Protein AF-A0A1X0E959-F1 (afdb_monomer_lite)

Radius of gyration: 30.85 Å; chains: 1; bounding box: 82×63×115 Å

Secondary structure (DSSP, 8-state):
--------------PPP--PPPP----------THHHHHTT--TT---HHHHHHHHHHHHTTS-TTTHHHHHHHHHHHT-PPPTTS---HHHHHIIIIIHHHHHHHTSHHHHHHHHHHHHHHHHHHSS-SBSPPPTT------STTGGGSTT--TTS--SSB-PPPPPPP-SSSSPPPPPPP-SBSPPPPPPPPPTTPPPPPPPPPPSSB--PPPPPPPPPP-TTPPPPPPPPPPPPPSSB-PPPPPPPPPPPPPPBTTBPPPPPPPPPPPPPPPTTTPPPPPPPPP-TTPPPPPPPPP-TTSPPPPPSS-SEEEEEEEEETTEEEEEEEE-HHHHHHHTSTT-HHHHHHHHHHHHHH-GGG-STTHHHHHHHHHHHHHHHSTT-S-EEE-TTS----HHHHHHTTT-TTSPPPP-

InterPro domains:
  IPR019719 Protein of unknown function DUF2599 [PF10783] (314-410)

Foldseek 3Di:
DDDDDDDDDDDDDDDDDDDDPDDDDDDDPDPDDPPPLVVLPDDPPDDDPVNVVVSVVVVVVVDDCVVVVLVVVLVVVVVCDDPPPDDDPVQVSCCPRPVVSVQVCCPDPVNVVVQCVVQVVVCQAQVEGQAAEADAQDPDQRPHNNNNVVPSPHSQEGHQNYYEGHAWDAAQPAEWGETHAYHQAEEWHAWHAGDAQHETHETYAGHQAFYEWHEWYEWHAHAELAETYETHEWHAGYAAFYETHEWYEWHAWHHYDVVRHTYHTHETYETYATYAAAYEWHAWYHTHHNYATYYWHHYHPNYHTHATNGAQWPDWDWDDDDPFIKIWTATDPSNQVLLLDPPSLVNLVVNVVVVCVVPVVQPAALQSLLSSLCSNPVCPPPNPDRTRIGTNPADRDDSVQCNVPVSGPDDDDDDD

Sequence (416 aa):
MLGPAALGTAALLTLHPVLTAPAAQADWDWGIEPAEPMAAVSTPAGLDLGDLMELAQAWVAQLDPTTSGLFSAAIDAVLALPGPNQSLDAPAWLDQFIYGPLHEWITSPFGELSVGLINAPFVALFGRDLIGDGIDGFDGVNTSVFGQWGWFGDAGDGGLLFGNGGAGAAGLDGAGGAGGDAGFFGHGGVGGLGAAGATGGDGGAGGWFLGIGGAGGSGGAGGLGADGGDGGNGGAGGWLMGTGGVGGAGGDGGAGGVDVAAGNGGAGGDGGAGGLLLGRGGDGGIGGEGGVGGFGGAGGWLGAAGISAAPYVANTQWVSYQDGTSLRVYPTETGRTEAGEPGTLRQGEHAWSEVVKRNPDADTPGMREQFLCHWQFAEFIQPGKTSWNLEPWRPVVSTLSLLANGCNPGGAEEPF

pLDDT: mean 78.13, std 21.65, range [27.84, 98.62]

Organism: NCBI:txid354243

Structure (mmCIF, N/CA/C/O backbone):
data_AF-A0A1X0E959-F1
#
_entry.id   AF-A0A1X0E959-F1
#
loop_
_atom_site.group_PDB
_atom_site.id
_atom_site.type_symbol
_atom_site.label_atom_id
_atom_site.label_alt_id
_atom_site.label_comp_id
_atom_site.label_asym_id
_atom_site.label_entity_id
_atom_site.label_seq_id
_atom_site.pdbx_PDB_ins_code
_atom_site.Cartn_x
_atom_site.Cartn_y
_atom_site.Cartn_z
_atom_site.occupancy
_atom_site.B_iso_or_equiv
_atom_site.auth_seq_id
_atom_site.auth_comp_id
_atom_site.auth_asym_id
_atom_site.auth_atom_id
_atom_site.pdbx_PDB_model_num
ATOM 1 N N . MET A 1 1 ? -15.640 26.074 -74.661 1.00 35.62 1 MET A N 1
ATOM 2 C CA . MET A 1 1 ? -14.994 27.076 -75.532 1.00 35.62 1 MET A CA 1
ATOM 3 C C . MET A 1 1 ? -14.623 28.274 -74.673 1.00 35.62 1 MET A C 1
ATOM 5 O O . MET A 1 1 ? -15.510 28.783 -74.012 1.00 35.62 1 MET A O 1
ATOM 9 N N . LEU A 1 2 ? -13.337 28.645 -74.712 1.00 32.22 2 LEU A N 1
ATOM 10 C CA . LEU A 1 2 ? -12.771 30.002 -74.591 1.00 32.22 2 LEU A CA 1
ATOM 11 C C . LEU A 1 2 ? -13.025 30.835 -73.309 1.00 32.22 2 LEU A C 1
ATOM 13 O O . LEU A 1 2 ? -14.142 31.254 -73.035 1.00 32.22 2 LEU A O 1
ATOM 17 N N . GLY A 1 3 ? -11.928 31.170 -72.607 1.00 30.55 3 GLY A N 1
ATOM 18 C CA . GLY A 1 3 ? -11.788 32.436 -71.856 1.00 30.55 3 GLY A CA 1
ATOM 19 C C . GLY A 1 3 ? -11.654 33.644 -72.807 1.00 30.55 3 GLY A C 1
ATOM 20 O O . GLY A 1 3 ? -11.566 33.416 -74.020 1.00 30.55 3 GLY A O 1
ATOM 21 N N . PRO A 1 4 ? -11.668 34.909 -72.320 1.00 45.91 4 PRO A N 1
ATOM 22 C CA . PRO A 1 4 ? -10.522 35.563 -71.630 1.00 45.91 4 PRO A CA 1
ATOM 23 C C . PRO A 1 4 ? -10.923 36.492 -70.434 1.00 45.91 4 PRO A C 1
ATOM 25 O O . PRO A 1 4 ? -12.087 36.847 -70.303 1.00 45.91 4 PRO A O 1
ATOM 28 N N . ALA A 1 5 ? -10.088 36.697 -69.393 1.00 34.59 5 ALA A N 1
ATOM 29 C CA . ALA A 1 5 ? -9.110 37.796 -69.125 1.00 34.59 5 ALA A CA 1
ATOM 30 C C . ALA A 1 5 ? -9.684 39.243 -69.225 1.00 34.59 5 ALA A C 1
ATOM 32 O O . ALA A 1 5 ? -10.334 39.537 -70.216 1.00 34.59 5 ALA A O 1
ATOM 33 N N . ALA A 1 6 ? -9.471 40.243 -68.346 1.00 32.38 6 ALA A N 1
ATOM 34 C CA . ALA A 1 6 ? -8.641 40.483 -67.150 1.00 32.38 6 ALA A CA 1
ATOM 35 C C . ALA A 1 6 ? -9.084 41.812 -66.446 1.00 32.38 6 ALA A C 1
ATOM 37 O O . ALA A 1 6 ? -9.932 42.519 -66.985 1.00 32.38 6 ALA A O 1
ATOM 38 N N . LEU A 1 7 ? -8.390 42.168 -65.341 1.00 29.83 7 LEU A N 1
ATOM 39 C CA . LEU A 1 7 ? -8.379 43.417 -64.523 1.00 29.83 7 LEU A CA 1
ATOM 40 C C . LEU A 1 7 ? -9.456 43.496 -63.417 1.00 29.83 7 LEU A C 1
ATOM 42 O O . LEU A 1 7 ? -10.636 43.405 -63.704 1.00 29.83 7 LEU A O 1
ATOM 46 N N . GLY A 1 8 ? -9.178 43.701 -62.127 1.00 28.05 8 GLY A N 1
ATOM 47 C CA . GLY A 1 8 ? -7.951 43.999 -61.391 1.00 28.05 8 GLY A CA 1
ATOM 48 C C . GLY A 1 8 ? -8.280 44.961 -60.243 1.00 28.05 8 GLY A C 1
ATOM 49 O O . GLY A 1 8 ? -8.507 46.130 -60.511 1.00 28.05 8 GLY A O 1
ATOM 50 N N . THR A 1 9 ? -8.274 44.493 -58.990 1.00 28.20 9 THR A N 1
ATOM 51 C CA . THR A 1 9 ? -8.067 45.312 -57.775 1.00 28.20 9 THR A CA 1
ATOM 52 C C . THR A 1 9 ? -7.615 44.394 -56.642 1.00 28.20 9 THR A C 1
ATOM 54 O O . THR A 1 9 ? -8.307 43.438 -56.300 1.00 28.20 9 THR A O 1
ATOM 57 N N . ALA A 1 10 ? -6.435 44.674 -56.093 1.00 33.22 10 ALA A N 1
ATOM 58 C CA . ALA A 1 10 ? -5.835 43.956 -54.980 1.00 33.22 10 ALA A CA 1
ATOM 59 C C . ALA A 1 10 ? -6.502 44.342 -53.651 1.00 33.22 10 ALA A C 1
ATOM 61 O O . ALA A 1 10 ? -6.605 45.524 -53.329 1.00 33.22 10 ALA A O 1
ATOM 62 N N . ALA A 1 11 ? -6.884 43.338 -52.862 1.00 31.02 11 ALA A N 1
ATOM 63 C CA . ALA A 1 11 ? -7.121 43.470 -51.431 1.00 31.02 11 ALA A CA 1
ATOM 64 C C . ALA A 1 11 ? -6.248 42.424 -50.726 1.00 31.02 11 ALA A C 1
ATOM 66 O O . ALA A 1 11 ? -6.440 41.222 -50.904 1.00 31.02 11 ALA A O 1
ATOM 67 N N . LEU A 1 12 ? -5.250 42.900 -49.979 1.00 36.81 12 LEU A N 1
ATOM 68 C CA . LEU A 1 12 ? -4.494 42.095 -49.026 1.00 36.81 12 LEU A CA 1
ATOM 69 C C . LEU A 1 12 ? -5.466 41.610 -47.941 1.00 36.81 12 LEU A C 1
ATOM 71 O O . LEU A 1 12 ? -5.937 42.412 -47.137 1.00 36.81 12 LEU A O 1
ATOM 75 N N . LEU A 1 13 ? -5.734 40.308 -47.895 1.00 27.84 13 LEU A N 1
ATOM 76 C CA . LEU A 1 13 ? -6.218 39.642 -46.692 1.00 27.84 13 LEU A CA 1
ATOM 77 C C . LEU A 1 13 ? -5.471 38.317 -46.561 1.00 27.84 13 LEU A C 1
ATOM 79 O O . LEU A 1 13 ? -5.486 37.471 -47.453 1.00 27.84 13 LEU A O 1
ATOM 83 N N . THR A 1 14 ? -4.744 38.201 -45.463 1.00 29.67 14 THR A N 1
ATOM 84 C CA . THR A 1 14 ? -3.888 37.082 -45.101 1.00 29.67 14 THR A CA 1
ATOM 85 C C . THR A 1 14 ? -4.729 35.826 -44.858 1.00 29.67 14 THR A C 1
ATOM 87 O O . THR A 1 14 ? -5.529 35.750 -43.924 1.00 29.67 14 THR A O 1
ATOM 90 N N . LEU A 1 15 ? -4.551 34.820 -45.718 1.00 29.53 15 LEU A N 1
ATOM 91 C CA . LEU A 1 15 ? -5.041 33.463 -45.486 1.00 29.53 15 LEU A CA 1
ATOM 92 C C . LEU A 1 15 ? -4.276 32.868 -44.301 1.00 29.53 15 LEU A C 1
ATOM 94 O O . LEU A 1 15 ? -3.058 32.727 -44.362 1.00 29.53 15 LEU A O 1
ATOM 98 N N . HIS A 1 16 ? -5.003 32.524 -43.243 1.00 31.17 16 HIS A N 1
ATOM 99 C CA . HIS A 1 16 ? -4.527 31.644 -42.182 1.00 31.17 16 HIS A CA 1
ATOM 100 C C . HIS A 1 16 ? -4.652 30.194 -42.673 1.00 31.17 16 HIS A C 1
ATOM 102 O O . HIS A 1 16 ? -5.781 29.758 -42.919 1.00 31.17 16 HIS A O 1
ATOM 108 N N . PRO A 1 17 ? -3.561 29.418 -42.807 1.00 34.16 17 PRO A N 1
ATOM 109 C CA . PRO A 1 17 ? -3.664 27.978 -42.906 1.00 34.16 17 PRO A CA 1
ATOM 110 C C . PRO A 1 17 ? -3.684 27.356 -41.506 1.00 34.16 17 PRO A C 1
ATOM 112 O O . PRO A 1 17 ? -2.848 27.639 -40.651 1.00 34.16 17 PRO A O 1
ATOM 115 N N . VAL A 1 18 ? -4.703 26.522 -41.328 1.00 32.53 18 VAL A N 1
ATOM 116 C CA . VAL A 1 18 ? -4.868 25.408 -40.389 1.00 32.53 18 VAL A CA 1
ATOM 117 C C . VAL A 1 18 ? -3.556 24.937 -39.745 1.00 32.53 18 VAL A C 1
ATOM 119 O O . VAL A 1 18 ? -2.620 24.551 -40.440 1.00 32.53 18 VAL A O 1
ATOM 122 N N . LEU A 1 19 ? -3.543 24.918 -38.408 1.00 28.33 19 LEU A N 1
ATOM 123 C CA . LEU A 1 19 ? -2.515 24.298 -37.572 1.00 28.33 19 LEU A CA 1
ATOM 124 C C . LEU A 1 19 ? -2.355 22.814 -37.938 1.00 28.33 19 LEU A C 1
ATOM 126 O O . LEU A 1 19 ? -3.152 21.971 -37.532 1.00 28.33 19 LEU A O 1
ATOM 130 N N . THR A 1 20 ? -1.311 22.494 -38.691 1.00 35.50 20 THR A N 1
ATOM 131 C CA . THR A 1 20 ? -0.696 21.166 -38.680 1.00 35.50 20 THR A CA 1
ATOM 132 C C . THR A 1 20 ? 0.217 21.092 -37.462 1.00 35.50 20 THR A C 1
ATOM 134 O O . THR A 1 20 ? 1.097 21.942 -37.315 1.00 35.50 20 THR A O 1
ATOM 137 N N . ALA A 1 21 ? 0.015 20.102 -36.592 1.00 31.05 21 ALA A N 1
ATOM 138 C CA . ALA A 1 21 ? 0.961 19.800 -35.520 1.00 31.05 21 ALA A CA 1
ATOM 139 C C . ALA A 1 21 ? 2.362 19.571 -36.127 1.00 31.05 21 ALA A C 1
ATOM 141 O O . ALA A 1 21 ? 2.467 18.812 -37.097 1.00 31.05 21 ALA A O 1
ATOM 142 N N . PRO A 1 22 ? 3.425 20.233 -35.632 1.00 31.88 22 PRO A N 1
ATOM 143 C CA . PRO A 1 22 ? 4.758 20.018 -36.167 1.00 31.88 22 PRO A CA 1
ATOM 144 C C . PRO A 1 22 ? 5.266 18.632 -35.760 1.00 31.88 22 PRO A C 1
ATOM 146 O O . PRO A 1 22 ? 5.112 18.202 -34.618 1.00 31.88 22 PRO A O 1
ATOM 149 N N . ALA A 1 23 ? 5.872 17.936 -36.720 1.00 34.53 23 ALA A N 1
ATOM 150 C CA . ALA A 1 23 ? 6.658 16.740 -36.467 1.00 34.53 23 ALA A CA 1
ATOM 151 C C . ALA A 1 23 ? 7.877 17.101 -35.605 1.00 34.53 23 ALA A C 1
ATOM 153 O O . ALA A 1 23 ? 8.526 18.117 -35.857 1.00 34.53 23 ALA A O 1
ATOM 154 N N . ALA A 1 24 ? 8.196 16.259 -34.620 1.00 32.16 24 ALA A N 1
ATOM 155 C CA . ALA A 1 24 ? 9.423 16.361 -33.844 1.00 32.16 24 ALA A CA 1
ATOM 156 C C . ALA A 1 24 ? 10.642 16.307 -34.785 1.00 32.16 24 ALA A C 1
ATOM 158 O O . ALA A 1 24 ? 10.914 15.302 -35.447 1.00 32.16 24 ALA A O 1
ATOM 159 N N . GLN A 1 25 ? 11.355 17.422 -34.870 1.00 33.19 25 GLN A N 1
ATOM 160 C CA . GLN A 1 25 ? 12.678 17.536 -35.463 1.00 33.19 25 GLN A CA 1
ATOM 161 C C . GLN A 1 25 ? 13.533 18.220 -34.397 1.00 33.19 25 GLN A C 1
ATOM 163 O O . GLN A 1 25 ? 13.226 19.335 -33.988 1.00 33.19 25 GLN A O 1
ATOM 168 N N . ALA A 1 26 ? 14.538 17.510 -33.890 1.00 29.77 26 ALA A N 1
ATOM 169 C CA . ALA A 1 26 ? 15.586 18.089 -33.065 1.00 29.77 26 ALA A CA 1
ATOM 170 C C . ALA A 1 26 ? 16.737 18.482 -33.998 1.00 29.77 26 ALA A C 1
ATOM 172 O O . ALA A 1 26 ? 17.533 17.634 -34.397 1.00 29.77 26 ALA A O 1
ATOM 173 N N . ASP A 1 27 ? 16.792 19.754 -34.376 1.00 36.97 27 ASP A N 1
ATOM 174 C CA . ASP A 1 27 ? 17.933 20.401 -35.013 1.00 36.97 27 ASP A CA 1
ATOM 175 C C . ASP A 1 27 ? 18.474 21.492 -34.075 1.00 36.97 27 ASP A C 1
ATOM 177 O O . ASP A 1 27 ? 18.021 22.630 -34.074 1.00 36.97 27 ASP A O 1
ATOM 181 N N . TRP A 1 28 ? 19.459 21.151 -33.240 1.00 38.12 28 TRP A N 1
ATOM 182 C CA . TRP A 1 28 ? 20.146 22.141 -32.406 1.00 38.12 28 TRP A CA 1
ATOM 183 C C . TRP A 1 28 ? 21.566 22.372 -32.928 1.00 38.12 28 TRP A C 1
ATOM 185 O O . TRP A 1 28 ? 22.474 21.585 -32.679 1.00 38.12 28 TRP A O 1
ATOM 195 N N . ASP A 1 29 ? 21.735 23.466 -33.671 1.00 40.69 29 ASP A N 1
ATOM 196 C CA . ASP A 1 29 ? 23.027 24.071 -34.005 1.00 40.69 29 ASP A CA 1
ATOM 197 C C . ASP A 1 29 ? 23.565 24.791 -32.751 1.00 40.69 29 ASP A C 1
ATOM 199 O O . ASP A 1 29 ? 23.095 25.869 -32.376 1.00 40.69 29 ASP A O 1
ATOM 203 N N . TRP A 1 30 ? 24.475 24.144 -32.016 1.00 41.38 30 TRP A N 1
ATOM 204 C CA . TRP A 1 30 ? 25.062 24.691 -30.791 1.00 41.38 30 TRP A CA 1
ATOM 205 C C . TRP A 1 30 ? 26.160 25.704 -31.123 1.00 41.38 30 TRP A C 1
ATOM 207 O O . TRP A 1 30 ? 27.277 25.339 -31.477 1.00 41.38 30 TRP A O 1
ATOM 217 N N . GLY A 1 31 ? 25.879 26.989 -30.913 1.00 36.91 31 GLY A N 1
ATOM 218 C CA . GLY A 1 31 ? 26.868 28.073 -30.950 1.00 36.91 31 GLY A CA 1
ATOM 219 C C . GLY A 1 31 ? 27.870 28.073 -29.782 1.00 36.91 31 GLY A C 1
ATOM 220 O O . GLY A 1 31 ? 28.181 29.140 -29.260 1.00 36.91 31 GLY A O 1
ATOM 221 N N . ILE A 1 32 ? 28.358 26.908 -29.347 1.00 40.44 32 ILE A N 1
ATOM 222 C CA . ILE A 1 32 ? 29.480 26.771 -28.409 1.00 40.44 32 ILE A CA 1
ATOM 223 C C . ILE A 1 32 ? 30.552 25.948 -29.117 1.00 40.44 32 ILE A C 1
ATOM 225 O O . ILE A 1 32 ? 30.332 24.778 -29.409 1.00 40.44 32 ILE A O 1
ATOM 229 N N . GLU A 1 33 ? 31.706 26.554 -29.402 1.00 39.75 33 GLU A N 1
ATOM 230 C CA . GLU A 1 33 ? 32.848 25.852 -29.992 1.00 39.75 33 GLU A CA 1
ATOM 231 C C . GLU A 1 33 ? 33.545 24.988 -28.916 1.00 39.75 33 GLU A C 1
ATOM 233 O O . GLU A 1 33 ? 34.197 25.534 -28.024 1.00 39.75 33 GLU A O 1
ATOM 238 N N . PRO A 1 34 ? 33.472 23.643 -28.975 1.00 41.69 34 PRO A N 1
ATOM 239 C CA . PRO A 1 34 ? 34.047 22.749 -27.958 1.00 41.69 34 PRO A CA 1
ATOM 240 C C . PRO A 1 34 ? 35.589 22.695 -27.968 1.00 41.69 34 PRO A C 1
ATOM 242 O O . PRO A 1 34 ? 36.192 21.920 -27.224 1.00 41.69 34 PRO A O 1
ATOM 245 N N . ALA A 1 35 ? 36.247 23.481 -28.824 1.00 41.75 35 ALA A N 1
ATOM 246 C CA . ALA A 1 35 ? 37.675 23.372 -29.101 1.00 41.75 35 ALA A CA 1
ATOM 247 C C . ALA A 1 35 ? 38.579 23.977 -28.009 1.00 41.75 35 ALA A C 1
ATOM 249 O O . ALA A 1 35 ? 39.678 23.472 -27.792 1.00 41.75 35 ALA A O 1
ATOM 250 N N . GLU A 1 36 ? 38.134 25.005 -27.284 1.00 44.06 36 GLU A N 1
ATOM 251 C CA . GLU A 1 36 ? 38.997 25.737 -26.341 1.00 44.06 36 GLU A CA 1
ATOM 252 C C . GLU A 1 36 ? 39.220 25.033 -24.977 1.00 44.06 36 GLU A C 1
ATOM 254 O O . GLU A 1 36 ? 40.373 24.942 -24.552 1.00 44.06 36 GLU A O 1
ATOM 259 N N . PRO A 1 37 ? 38.217 24.447 -24.283 1.00 38.44 37 PRO A N 1
ATOM 260 C CA . PRO A 1 37 ? 38.470 23.767 -23.003 1.00 38.44 37 PRO A CA 1
ATOM 261 C C . PRO A 1 37 ? 39.141 22.391 -23.162 1.00 38.44 37 PRO A C 1
ATOM 263 O O . PRO A 1 37 ? 39.769 21.894 -22.231 1.00 38.44 37 PRO A O 1
ATOM 266 N N . MET A 1 38 ? 39.049 21.781 -24.348 1.00 38.78 38 MET A N 1
ATOM 267 C CA . MET A 1 38 ? 39.709 20.514 -24.686 1.00 38.78 38 MET A CA 1
ATOM 268 C C . MET A 1 38 ? 41.191 20.700 -25.059 1.00 38.78 38 MET A C 1
ATOM 270 O O . MET A 1 38 ? 41.997 19.793 -24.848 1.00 38.78 38 MET A O 1
ATOM 274 N N . ALA A 1 39 ? 41.576 21.870 -25.588 1.00 45.00 39 ALA A N 1
ATOM 275 C CA . ALA A 1 39 ? 42.963 22.181 -25.945 1.00 45.00 39 ALA A CA 1
ATOM 276 C C . ALA A 1 39 ? 43.880 22.349 -24.717 1.00 45.00 39 ALA A C 1
ATOM 278 O O . ALA A 1 39 ? 45.095 22.180 -24.826 1.00 45.00 39 ALA A O 1
ATOM 279 N N . ALA A 1 40 ? 43.308 22.625 -23.541 1.00 42.66 40 ALA A N 1
ATOM 280 C CA . ALA A 1 40 ? 44.046 22.711 -22.283 1.00 42.66 40 ALA A CA 1
ATOM 281 C C . ALA A 1 40 ? 44.522 21.342 -21.748 1.00 42.66 40 ALA A C 1
ATOM 283 O O . ALA A 1 40 ? 45.375 21.305 -20.867 1.00 42.66 40 ALA A O 1
ATOM 284 N N . VAL A 1 41 ? 44.017 20.219 -22.284 1.00 45.25 41 VAL A N 1
ATOM 285 C CA . VAL A 1 41 ? 44.239 18.865 -21.731 1.00 45.25 41 VAL A CA 1
ATOM 286 C C . VAL A 1 41 ? 44.809 17.895 -22.780 1.00 45.25 41 VAL A C 1
ATOM 288 O O . VAL A 1 41 ? 44.547 16.696 -22.781 1.00 45.25 41 VAL A O 1
ATOM 291 N N . SER A 1 42 ? 45.640 18.386 -23.702 1.00 45.84 42 SER A N 1
ATOM 292 C CA . SER A 1 42 ? 46.434 17.514 -24.577 1.00 45.84 42 SER A CA 1
ATOM 293 C C . SER A 1 42 ? 47.886 17.448 -24.104 1.00 45.84 42 SER A C 1
ATOM 295 O O . SER A 1 42 ? 48.743 18.173 -24.613 1.00 45.84 42 SER A O 1
ATOM 297 N N . THR A 1 43 ? 48.186 16.558 -23.153 1.00 48.62 43 THR A N 1
ATOM 298 C CA . THR A 1 43 ? 49.572 16.169 -22.852 1.00 48.62 43 THR A CA 1
ATOM 299 C C . THR A 1 43 ? 49.787 14.673 -23.128 1.00 48.62 43 THR A C 1
ATOM 301 O O . THR A 1 43 ? 48.909 13.856 -22.847 1.00 48.62 43 THR A O 1
ATOM 304 N N . PRO A 1 44 ? 50.942 14.253 -23.687 1.00 43.47 44 PRO A N 1
ATOM 305 C CA . PRO A 1 44 ? 51.188 12.845 -24.029 1.00 43.47 44 PRO A CA 1
ATOM 306 C C . PRO A 1 44 ? 51.402 11.909 -22.824 1.00 43.47 44 PRO A C 1
ATOM 308 O O . PRO A 1 44 ? 51.757 10.750 -23.029 1.00 43.47 44 PRO A O 1
ATOM 311 N N . ALA A 1 45 ? 51.267 12.397 -21.586 1.00 48.66 45 ALA A N 1
ATOM 312 C CA . ALA A 1 45 ? 51.699 11.696 -20.373 1.00 48.66 45 ALA A CA 1
ATOM 313 C C . ALA A 1 45 ? 50.570 10.989 -19.593 1.00 48.66 45 ALA A C 1
ATOM 315 O O . ALA A 1 45 ? 50.862 10.296 -18.621 1.00 48.66 45 ALA A O 1
ATOM 316 N N . GLY A 1 46 ? 49.315 11.079 -20.048 1.00 45.44 46 GLY A N 1
ATOM 317 C CA . GLY A 1 46 ? 48.156 10.555 -19.314 1.00 45.44 46 GLY A CA 1
ATOM 318 C C . GLY A 1 46 ? 47.678 11.512 -18.215 1.00 45.44 46 GLY A C 1
ATOM 319 O O . GLY A 1 46 ? 48.427 12.378 -17.779 1.00 45.44 46 GLY A O 1
ATOM 320 N N . LEU A 1 47 ? 46.409 11.368 -17.818 1.00 43.66 47 LEU A N 1
ATOM 321 C CA . LEU A 1 47 ? 45.715 12.268 -16.889 1.00 43.66 47 LEU A CA 1
ATOM 322 C C . LEU A 1 47 ? 46.066 11.950 -15.427 1.00 43.66 47 LEU A C 1
ATOM 324 O O . LEU A 1 47 ? 45.831 10.832 -14.963 1.00 43.66 47 LEU A O 1
ATOM 328 N N . ASP A 1 48 ? 46.592 12.941 -14.710 1.00 45.41 48 ASP A N 1
ATOM 329 C CA . ASP A 1 48 ? 46.802 12.940 -13.258 1.00 45.41 48 ASP A CA 1
ATOM 330 C C . ASP A 1 48 ? 45.535 13.458 -12.535 1.00 45.41 48 ASP A C 1
ATOM 332 O O . ASP A 1 48 ? 44.749 14.234 -13.080 1.00 45.41 48 ASP A O 1
ATOM 336 N N . LEU A 1 49 ? 45.327 13.046 -11.283 1.00 36.56 49 LEU A N 1
ATOM 337 C CA . LEU A 1 49 ? 44.307 13.602 -10.390 1.00 36.56 49 LEU A CA 1
ATOM 338 C C . LEU A 1 49 ? 44.452 15.130 -10.217 1.00 36.56 49 LEU A C 1
ATOM 340 O O . LEU A 1 49 ? 43.450 15.817 -10.041 1.00 36.56 49 LEU A O 1
ATOM 344 N N . GLY A 1 50 ? 45.674 15.663 -10.310 1.00 42.16 50 GLY A N 1
ATOM 345 C CA . GLY A 1 50 ? 45.956 17.098 -10.367 1.00 42.16 50 GLY A CA 1
ATOM 346 C C . GLY A 1 50 ? 45.395 17.776 -11.622 1.00 42.16 50 GLY A C 1
ATOM 347 O O . GLY A 1 50 ? 44.736 18.807 -11.504 1.00 42.16 50 GLY A O 1
ATOM 348 N N . ASP A 1 51 ? 45.555 17.157 -12.796 1.00 44.81 51 ASP A N 1
ATOM 349 C CA . ASP A 1 51 ? 45.036 17.673 -14.075 1.00 44.81 51 ASP A CA 1
ATOM 350 C C . ASP A 1 51 ? 43.500 17.618 -14.120 1.00 44.81 51 ASP A C 1
ATOM 352 O O . ASP A 1 51 ? 42.831 18.524 -14.620 1.00 44.81 51 ASP A O 1
ATOM 356 N N . LEU A 1 52 ? 42.919 16.567 -13.533 1.00 42.22 52 LEU A N 1
ATOM 357 C CA . LEU A 1 52 ? 41.472 16.431 -13.362 1.00 42.22 52 LEU A CA 1
ATOM 358 C C . LEU A 1 52 ? 40.906 17.459 -12.372 1.00 42.22 52 LEU A C 1
ATOM 360 O O . LEU A 1 52 ? 39.788 17.938 -12.564 1.00 42.22 52 LEU A O 1
ATOM 364 N N . MET A 1 53 ? 41.668 17.837 -11.341 1.00 44.94 53 MET A N 1
ATOM 365 C CA . MET A 1 53 ? 41.276 18.891 -10.404 1.00 44.94 53 MET A CA 1
ATOM 366 C C . MET A 1 53 ? 41.368 20.295 -11.013 1.00 44.94 53 MET A C 1
ATOM 368 O O . MET A 1 53 ? 40.508 21.121 -10.711 1.00 44.94 53 MET A O 1
ATOM 372 N N . GLU A 1 54 ? 42.342 20.576 -11.880 1.00 45.56 54 GLU A N 1
ATOM 373 C CA . GLU A 1 54 ? 42.395 21.848 -12.617 1.00 45.56 54 GLU A CA 1
ATOM 374 C C . GLU A 1 54 ? 41.263 21.962 -13.644 1.00 45.56 54 GLU A C 1
ATOM 376 O O . GLU A 1 54 ? 40.628 23.014 -13.739 1.00 45.56 54 GLU A O 1
ATOM 381 N N . LEU A 1 55 ? 40.930 20.869 -14.341 1.00 45.94 55 LEU A N 1
ATOM 382 C CA . LEU A 1 55 ? 39.769 20.819 -15.230 1.00 45.94 55 LEU A CA 1
ATOM 383 C C . LEU A 1 55 ? 38.467 21.040 -14.447 1.00 45.94 55 LEU A C 1
ATOM 385 O O . LEU A 1 55 ? 37.647 21.871 -14.831 1.00 45.94 55 LEU A O 1
ATOM 389 N N . ALA A 1 56 ? 38.303 20.369 -13.305 1.00 46.38 56 ALA A N 1
ATOM 390 C CA . ALA A 1 56 ? 37.152 20.573 -12.433 1.00 46.38 56 ALA A CA 1
ATOM 391 C C . ALA A 1 56 ? 37.066 22.021 -11.917 1.00 46.38 56 ALA A C 1
ATOM 393 O O . ALA A 1 56 ? 35.984 22.598 -11.913 1.00 46.38 56 ALA A O 1
ATOM 394 N N . GLN A 1 57 ? 38.184 22.651 -11.542 1.00 43.12 57 GLN A N 1
ATOM 395 C CA . GLN A 1 57 ? 38.207 24.051 -11.094 1.00 43.12 57 GLN A CA 1
ATOM 396 C C . GLN A 1 57 ? 37.893 25.046 -12.220 1.00 43.12 57 GLN A C 1
ATOM 398 O O . GLN A 1 57 ? 37.168 26.014 -11.988 1.00 43.12 57 GLN A O 1
ATOM 403 N N . ALA A 1 58 ? 38.375 24.799 -13.441 1.00 45.66 58 ALA A N 1
ATOM 404 C CA . ALA A 1 58 ? 38.069 25.617 -14.615 1.00 45.66 58 ALA A CA 1
ATOM 405 C C . ALA A 1 58 ? 36.588 25.530 -15.027 1.00 45.66 58 ALA A C 1
ATOM 407 O O . ALA A 1 58 ? 36.040 26.495 -15.562 1.00 45.66 58 ALA A O 1
ATOM 408 N N . TRP A 1 59 ? 35.936 24.401 -14.743 1.00 45.75 59 TRP A N 1
ATOM 409 C CA . TRP A 1 59 ? 34.496 24.204 -14.921 1.00 45.75 59 TRP A CA 1
ATOM 410 C C . TRP A 1 59 ? 33.669 24.782 -13.762 1.00 45.75 59 TRP A C 1
ATOM 412 O O . TRP A 1 59 ? 32.656 25.432 -14.001 1.00 45.75 59 TRP A O 1
ATOM 422 N N . VAL A 1 60 ? 34.121 24.644 -12.511 1.00 47.06 60 VAL A N 1
ATOM 423 C CA . VAL A 1 60 ? 33.467 25.240 -11.328 1.00 47.06 60 VAL A CA 1
ATOM 424 C C . VAL A 1 60 ? 33.468 26.769 -11.393 1.00 47.06 60 VAL A C 1
ATOM 426 O O . VAL A 1 60 ? 32.487 27.400 -11.011 1.00 47.06 60 VAL A O 1
ATOM 429 N N . ALA A 1 61 ? 34.524 27.378 -11.935 1.00 45.22 61 ALA A N 1
ATOM 430 C CA . ALA A 1 61 ? 34.593 28.822 -12.155 1.00 45.22 61 ALA A CA 1
ATOM 431 C C . ALA A 1 61 ? 33.583 29.345 -13.203 1.00 45.22 61 ALA A C 1
ATOM 433 O O . ALA A 1 61 ? 33.382 30.556 -13.291 1.00 45.22 61 ALA A O 1
ATOM 434 N N . GLN A 1 62 ? 32.953 28.455 -13.983 1.00 44.91 62 GLN A N 1
ATOM 435 C CA . GLN A 1 62 ? 31.914 28.781 -14.968 1.00 44.91 62 GLN A CA 1
ATOM 436 C C . GLN A 1 62 ? 30.485 28.615 -14.422 1.00 44.91 62 GLN A C 1
ATOM 438 O O . GLN A 1 62 ? 29.529 28.958 -15.116 1.00 44.91 62 GLN A O 1
ATOM 443 N N . LEU A 1 63 ? 30.315 28.119 -13.190 1.00 46.03 63 LEU A N 1
ATOM 444 C CA . LEU A 1 63 ? 29.005 27.979 -12.553 1.00 46.03 63 LEU A CA 1
ATOM 445 C C . LEU A 1 63 ? 28.531 29.330 -11.985 1.00 46.03 63 LEU A C 1
ATOM 447 O O . LEU A 1 63 ? 29.234 29.980 -11.210 1.00 46.03 63 LEU A O 1
ATOM 451 N N . ASP A 1 64 ? 27.320 29.748 -12.365 1.00 46.84 64 ASP A N 1
ATOM 452 C CA . ASP A 1 64 ? 26.646 30.941 -11.837 1.00 46.84 64 ASP A CA 1
ATOM 453 C C . ASP A 1 64 ? 26.442 30.807 -10.307 1.00 46.84 64 ASP A C 1
ATOM 455 O O . ASP A 1 64 ? 25.952 29.765 -9.846 1.00 46.84 64 ASP A O 1
ATOM 459 N N . PRO A 1 65 ? 26.771 31.843 -9.504 1.00 44.50 65 PRO A N 1
ATOM 460 C CA . PRO A 1 65 ? 26.623 31.846 -8.045 1.00 44.50 65 PRO A CA 1
ATOM 461 C C . PRO A 1 65 ? 25.211 31.519 -7.524 1.00 44.50 65 PRO A C 1
ATOM 463 O O . PRO A 1 65 ? 25.064 31.225 -6.339 1.00 44.50 65 PRO A O 1
ATOM 466 N N . THR A 1 66 ? 24.174 31.493 -8.360 1.00 44.25 66 THR A N 1
ATOM 467 C CA . THR A 1 66 ? 22.824 31.032 -7.988 1.00 44.25 66 THR A CA 1
ATOM 468 C C . THR A 1 66 ? 22.724 29.527 -7.687 1.00 44.25 66 THR A C 1
ATOM 470 O O . THR A 1 66 ? 21.924 29.138 -6.838 1.00 44.25 66 THR A O 1
ATOM 473 N N . THR A 1 67 ? 23.585 28.677 -8.258 1.00 46.97 67 THR A N 1
ATOM 474 C CA . THR A 1 67 ? 23.630 27.225 -7.951 1.00 46.97 67 THR A CA 1
ATOM 475 C C . THR A 1 67 ? 24.227 26.906 -6.573 1.00 46.97 67 THR A C 1
ATOM 477 O O . THR A 1 67 ? 23.911 25.879 -5.973 1.00 46.97 67 THR A O 1
ATOM 480 N N . SER A 1 68 ? 25.013 27.826 -6.001 1.00 45.03 68 SER A N 1
ATOM 481 C CA . SER A 1 68 ? 25.554 27.703 -4.639 1.00 45.03 68 SER A CA 1
ATOM 482 C C . SER A 1 68 ? 24.499 27.897 -3.534 1.00 45.03 68 SER A C 1
ATOM 484 O O . SER A 1 68 ? 24.694 27.434 -2.409 1.00 45.03 68 SER A O 1
ATOM 486 N N . GLY A 1 69 ? 23.351 28.505 -3.868 1.00 42.91 69 GLY A N 1
ATOM 487 C CA . GLY A 1 69 ? 22.239 28.744 -2.943 1.00 42.91 69 GLY A CA 1
ATOM 488 C C . GLY A 1 69 ? 21.499 27.474 -2.506 1.00 42.91 69 GLY A C 1
ATOM 489 O O . GLY A 1 69 ? 21.049 27.399 -1.364 1.00 42.91 69 GLY A O 1
ATOM 490 N N . LEU A 1 70 ? 21.416 26.461 -3.379 1.00 46.06 70 LEU A N 1
ATOM 491 C CA . LEU A 1 70 ? 20.757 25.176 -3.093 1.00 46.06 70 LEU A CA 1
ATOM 492 C C . LEU A 1 70 ? 21.516 24.376 -2.023 1.00 46.06 70 LEU A C 1
ATOM 494 O O . LEU A 1 70 ? 20.917 23.889 -1.066 1.00 46.06 70 LEU A O 1
ATOM 498 N N . PHE A 1 71 ? 22.847 24.320 -2.128 1.00 41.59 71 PHE A N 1
ATOM 499 C CA . PHE A 1 71 ? 23.698 23.647 -1.144 1.00 41.59 71 PHE A CA 1
ATOM 500 C C . PHE A 1 71 ? 23.741 24.390 0.198 1.00 41.59 71 PHE A C 1
ATOM 502 O O . PHE A 1 71 ? 23.697 23.750 1.247 1.00 41.59 71 PHE A O 1
ATOM 509 N N . SER A 1 72 ? 23.773 25.729 0.200 1.00 41.62 72 SER A N 1
ATOM 510 C CA . SER A 1 72 ? 23.736 26.505 1.447 1.00 41.62 72 SER A CA 1
ATOM 511 C C . SER A 1 72 ? 22.377 26.443 2.148 1.00 41.62 72 SER A C 1
ATOM 513 O O . SER A 1 72 ? 22.339 26.338 3.368 1.00 41.62 72 SER A O 1
ATOM 515 N N . ALA A 1 73 ? 21.265 26.443 1.402 1.00 45.50 73 ALA A N 1
ATOM 516 C CA . ALA A 1 73 ? 19.925 26.319 1.977 1.00 45.50 73 ALA A CA 1
ATOM 517 C C . ALA A 1 73 ? 19.674 24.923 2.569 1.00 45.50 73 ALA A C 1
ATOM 519 O O . ALA A 1 73 ? 19.071 24.814 3.635 1.00 45.50 73 ALA A O 1
ATOM 520 N N . ALA A 1 74 ? 20.184 23.866 1.926 1.00 40.88 74 ALA A N 1
ATOM 521 C CA . ALA A 1 74 ? 20.150 22.512 2.475 1.00 40.88 74 ALA A CA 1
ATOM 522 C C . ALA A 1 74 ? 20.973 22.406 3.772 1.00 40.88 74 ALA A C 1
ATOM 524 O O . ALA A 1 74 ? 20.504 21.830 4.749 1.00 40.88 74 ALA A O 1
ATOM 525 N N . ILE A 1 75 ? 22.161 23.020 3.830 1.00 45.09 75 ILE A N 1
ATOM 526 C CA . ILE A 1 75 ? 22.993 23.059 5.045 1.00 45.09 75 ILE A CA 1
ATOM 527 C C . ILE A 1 75 ? 22.306 23.850 6.172 1.00 45.09 75 ILE A C 1
ATOM 529 O O . ILE A 1 75 ? 22.247 23.365 7.302 1.00 45.09 75 ILE A O 1
ATOM 533 N N . ASP A 1 76 ? 21.744 25.025 5.877 1.00 44.19 76 ASP A N 1
ATOM 534 C CA . ASP A 1 76 ? 21.034 25.849 6.865 1.00 44.19 76 ASP A CA 1
ATOM 535 C C . ASP A 1 76 ? 19.756 25.163 7.387 1.00 44.19 76 ASP A C 1
ATOM 537 O O . ASP A 1 76 ? 19.430 25.282 8.569 1.00 44.19 76 ASP A O 1
ATOM 541 N N . ALA A 1 77 ? 19.062 24.385 6.548 1.00 44.94 77 ALA A N 1
ATOM 542 C CA . ALA A 1 77 ? 17.887 23.602 6.937 1.00 44.94 77 ALA A CA 1
ATOM 543 C C . ALA A 1 77 ? 18.240 22.326 7.724 1.00 44.94 77 ALA A C 1
ATOM 545 O O . ALA A 1 77 ? 17.560 21.997 8.694 1.00 44.94 77 ALA A O 1
ATOM 546 N N . VAL A 1 78 ? 19.333 21.635 7.375 1.00 40.56 78 VAL A N 1
ATOM 547 C CA . VAL A 1 78 ? 19.868 20.485 8.133 1.00 40.56 78 VAL A CA 1
ATOM 548 C C . VAL A 1 78 ? 20.331 20.906 9.536 1.00 40.56 78 VAL A C 1
ATOM 550 O O . VAL A 1 78 ? 20.219 20.132 10.487 1.00 40.56 78 VAL A O 1
ATOM 553 N N . LEU A 1 79 ? 20.812 22.144 9.693 1.00 43.84 79 LEU A N 1
ATOM 554 C CA . LEU A 1 79 ? 21.193 22.724 10.987 1.00 43.84 79 LEU A CA 1
ATOM 555 C C . LEU A 1 79 ? 19.997 23.259 11.796 1.00 43.84 79 LEU A C 1
ATOM 557 O O . LEU A 1 79 ? 20.126 23.476 13.005 1.00 43.84 79 LEU A O 1
ATOM 561 N N . ALA A 1 80 ? 18.828 23.425 11.173 1.00 45.91 80 ALA A N 1
ATOM 562 C CA . ALA A 1 80 ? 17.576 23.774 11.834 1.00 45.91 80 ALA A CA 1
ATOM 563 C C . ALA A 1 80 ? 16.894 22.514 12.400 1.00 45.91 80 ALA A C 1
ATOM 565 O O . ALA A 1 80 ? 15.827 22.095 11.955 1.00 45.91 80 ALA A O 1
ATOM 566 N N . LEU A 1 81 ? 17.525 21.891 13.399 1.00 44.56 81 LEU A N 1
ATOM 567 C CA . LEU A 1 81 ? 16.933 20.771 14.131 1.00 44.56 81 LEU A CA 1
ATOM 568 C C . LEU A 1 81 ? 15.575 21.208 14.727 1.00 44.56 81 LEU A C 1
ATOM 570 O O . LEU A 1 81 ? 15.518 22.275 15.353 1.00 44.56 81 LEU A O 1
ATOM 574 N N . PRO A 1 82 ? 14.487 20.430 14.581 1.00 44.16 82 PRO A N 1
ATOM 575 C CA . PRO A 1 82 ? 13.217 20.776 15.203 1.00 44.16 82 PRO A CA 1
ATOM 576 C C . PRO A 1 82 ? 13.392 20.952 16.708 1.00 44.16 82 PRO A C 1
ATOM 578 O O . PRO A 1 82 ? 14.068 20.174 17.384 1.00 44.16 82 PRO A O 1
ATOM 581 N N . GLY A 1 83 ? 12.780 22.012 17.235 1.00 41.31 83 GLY A N 1
ATOM 582 C CA . GLY A 1 83 ? 12.767 22.265 18.669 1.00 41.31 83 GLY A CA 1
ATOM 583 C C . GLY A 1 83 ? 12.144 21.090 19.442 1.00 41.31 83 GLY A C 1
ATOM 584 O O . GLY A 1 83 ? 11.403 20.294 18.866 1.00 41.31 83 GLY A O 1
ATOM 585 N N . PRO A 1 84 ? 12.367 21.002 20.764 1.00 37.66 84 PRO A N 1
ATOM 586 C CA . PRO A 1 84 ? 12.067 19.829 21.602 1.00 37.66 84 PRO A CA 1
ATOM 587 C C . PRO A 1 84 ? 10.591 19.371 21.674 1.00 37.66 84 PRO A C 1
ATOM 589 O O . PRO A 1 84 ? 10.298 18.423 22.393 1.00 37.66 84 PRO A O 1
ATOM 592 N N . ASN A 1 85 ? 9.669 20.009 20.943 1.00 38.84 85 ASN A N 1
ATOM 593 C CA . ASN A 1 85 ? 8.231 19.722 20.939 1.00 38.84 85 ASN A CA 1
ATOM 594 C C . ASN A 1 85 ? 7.656 19.417 19.540 1.00 38.84 85 ASN A C 1
ATOM 596 O O . ASN A 1 85 ? 6.437 19.432 19.379 1.00 38.84 85 ASN A O 1
ATOM 600 N N . GLN A 1 86 ? 8.491 19.182 18.523 1.00 42.75 86 GLN A N 1
ATOM 601 C CA . GLN A 1 86 ? 8.023 18.732 17.208 1.00 42.75 86 GLN A CA 1
ATOM 602 C C . GLN A 1 86 ? 8.434 17.281 16.960 1.00 42.75 86 GLN A C 1
ATOM 604 O O . GLN A 1 86 ? 9.584 16.907 17.182 1.00 42.75 86 GLN A O 1
ATOM 609 N N . SER A 1 87 ? 7.481 16.456 16.522 1.00 47.91 87 SER A N 1
ATOM 610 C CA . SER A 1 87 ? 7.761 15.099 16.060 1.00 47.91 87 SER A CA 1
ATOM 611 C C . SER A 1 87 ? 8.573 15.169 14.769 1.00 47.91 87 SER A C 1
ATOM 613 O O . SER A 1 87 ? 8.143 15.801 13.805 1.00 47.91 87 SER A O 1
ATOM 615 N N . LEU A 1 88 ? 9.731 14.515 14.750 1.00 50.91 88 LEU A N 1
ATOM 616 C CA . LEU A 1 88 ? 10.512 14.311 13.537 1.00 50.91 88 LEU A CA 1
ATOM 617 C C . LEU A 1 88 ? 9.870 13.199 12.707 1.00 50.91 88 LEU A C 1
ATOM 619 O O . LEU A 1 88 ? 9.988 12.026 13.056 1.00 50.91 88 LEU A O 1
ATOM 623 N N . ASP A 1 89 ? 9.224 13.568 11.604 1.00 61.28 89 ASP A N 1
ATOM 624 C CA . ASP A 1 89 ? 8.955 12.630 10.516 1.00 61.28 89 ASP A CA 1
ATOM 625 C C . ASP A 1 89 ? 10.252 12.463 9.713 1.00 61.28 89 ASP A C 1
ATOM 627 O O . ASP A 1 89 ? 10.532 13.207 8.774 1.00 61.28 89 ASP A O 1
ATOM 631 N N . ALA A 1 90 ? 11.117 11.561 10.183 1.00 59.84 90 ALA A N 1
ATOM 632 C CA . ALA A 1 90 ? 12.444 11.354 9.608 1.00 59.84 90 ALA A CA 1
ATOM 633 C C . ALA A 1 90 ? 12.408 10.977 8.109 1.00 59.84 90 ALA A C 1
ATOM 635 O O . ALA A 1 90 ? 13.236 11.514 7.370 1.00 59.84 90 ALA A O 1
ATOM 636 N N . PRO A 1 91 ? 11.464 10.134 7.632 1.00 59.44 91 PRO A N 1
ATOM 637 C CA . PRO A 1 91 ? 11.239 9.927 6.202 1.00 59.44 91 PRO A CA 1
ATOM 638 C C . PRO A 1 91 ? 10.901 11.211 5.433 1.00 59.44 91 PRO A C 1
ATOM 640 O O . PRO A 1 91 ? 11.582 11.510 4.457 1.00 59.44 91 PRO A O 1
ATOM 643 N N . ALA A 1 92 ? 9.917 11.999 5.882 1.00 66.06 92 ALA A N 1
ATOM 644 C CA . ALA A 1 92 ? 9.533 13.235 5.188 1.00 66.06 92 ALA A CA 1
ATOM 645 C C . ALA A 1 92 ? 10.646 14.296 5.209 1.00 66.06 92 ALA A C 1
ATOM 647 O O . ALA A 1 92 ? 10.833 15.036 4.248 1.00 66.06 92 ALA A O 1
ATOM 648 N N . TRP A 1 93 ? 11.419 14.358 6.294 1.00 67.75 93 TRP A N 1
ATOM 649 C CA . TRP A 1 93 ? 12.578 15.241 6.393 1.00 67.75 93 TRP A CA 1
ATOM 650 C C . TRP A 1 93 ? 13.686 14.842 5.411 1.00 67.75 93 TRP A C 1
ATOM 652 O O . TRP A 1 93 ? 14.232 15.698 4.715 1.00 67.75 93 TRP A O 1
ATOM 662 N N . LEU A 1 94 ? 14.008 13.546 5.328 1.00 66.56 94 LEU A N 1
ATOM 663 C CA . LEU A 1 94 ? 14.984 13.042 4.362 1.00 66.56 94 LEU A CA 1
ATOM 664 C C . LEU A 1 94 ? 14.536 13.362 2.933 1.00 66.56 94 LEU A C 1
ATOM 666 O O . LEU A 1 94 ? 15.341 13.836 2.130 1.00 66.56 94 LEU A O 1
ATOM 670 N N . ASP A 1 95 ? 13.260 13.117 2.646 1.00 67.50 95 ASP A N 1
ATOM 671 C CA . ASP A 1 95 ? 12.676 13.340 1.333 1.00 67.50 95 ASP A CA 1
ATOM 672 C C . ASP A 1 95 ? 12.761 14.818 0.923 1.00 67.50 95 ASP A C 1
ATOM 674 O O . ASP A 1 95 ? 13.350 15.172 -0.096 1.00 67.50 95 ASP A O 1
ATOM 678 N N . GLN A 1 96 ? 12.290 15.709 1.794 1.00 66.81 96 GLN A N 1
ATOM 679 C CA . GLN A 1 96 ? 12.216 17.139 1.518 1.00 66.81 96 GLN A CA 1
ATOM 680 C C . GLN A 1 96 ? 13.589 17.817 1.396 1.00 66.81 96 GLN A C 1
ATOM 682 O O . GLN A 1 96 ? 13.748 18.740 0.596 1.00 66.81 96 GLN A O 1
ATOM 687 N N . PHE A 1 97 ? 14.568 17.420 2.215 1.00 61.75 97 PHE A N 1
ATOM 688 C CA . PHE A 1 97 ? 15.813 18.185 2.366 1.00 61.75 97 PHE A CA 1
ATOM 689 C C . PHE A 1 97 ? 17.049 17.520 1.764 1.00 61.75 97 PHE A C 1
ATOM 691 O O . PHE A 1 97 ? 18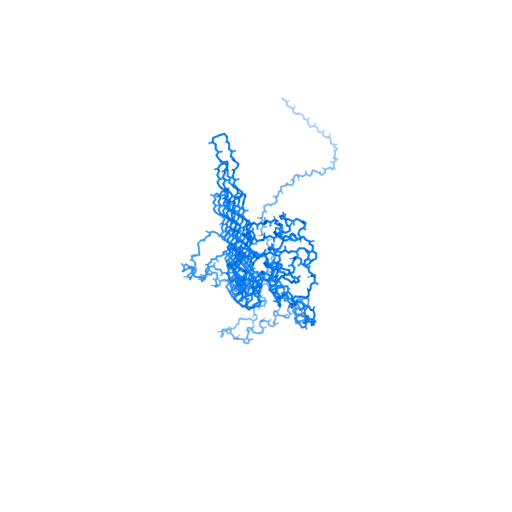.060 18.198 1.583 1.00 61.75 97 PHE A O 1
ATOM 698 N N . ILE A 1 98 ? 16.989 16.225 1.450 1.00 64.31 98 ILE A N 1
ATOM 699 C CA . ILE A 1 98 ? 18.107 15.491 0.847 1.00 64.31 98 ILE A CA 1
ATOM 700 C C . ILE A 1 98 ? 17.685 14.892 -0.492 1.00 64.31 98 ILE A C 1
ATOM 702 O O . ILE A 1 98 ? 18.360 15.127 -1.491 1.00 64.31 98 ILE A O 1
ATOM 706 N N . TYR A 1 99 ? 16.578 14.147 -0.525 1.00 66.75 99 TYR A N 1
ATOM 707 C CA . TYR A 1 99 ? 16.186 13.389 -1.710 1.00 66.75 99 TYR A CA 1
ATOM 708 C C . TYR A 1 99 ? 15.679 14.287 -2.848 1.00 66.75 99 TYR A C 1
ATOM 710 O O . TYR A 1 99 ? 16.269 14.293 -3.927 1.00 66.75 99 TYR A O 1
ATOM 718 N N . GLY A 1 100 ? 14.650 15.099 -2.591 1.00 71.75 100 GLY A N 1
ATOM 719 C CA . GLY A 1 100 ? 14.018 15.982 -3.573 1.00 71.75 100 GLY A CA 1
ATOM 720 C C . GLY A 1 100 ? 14.999 16.916 -4.292 1.00 71.75 100 GLY A C 1
ATOM 721 O O . GLY A 1 100 ? 15.020 16.915 -5.521 1.00 71.75 100 GLY A O 1
ATOM 722 N N . PRO A 1 101 ? 15.873 17.654 -3.578 1.00 70.94 101 PRO A N 1
ATOM 723 C CA . PRO A 1 101 ? 16.856 18.530 -4.220 1.00 70.94 101 PRO A CA 1
ATOM 724 C C . PRO A 1 101 ? 17.875 17.793 -5.108 1.00 70.94 101 PRO A C 1
ATOM 726 O O . PRO A 1 101 ? 18.261 18.303 -6.160 1.00 70.94 101 PRO A O 1
ATOM 729 N N . LEU A 1 102 ? 18.328 16.598 -4.703 1.00 65.81 102 LEU A N 1
ATOM 730 C CA . LEU A 1 102 ? 19.243 15.781 -5.513 1.00 65.81 102 LEU A CA 1
ATOM 731 C C . LEU A 1 102 ? 18.544 15.226 -6.756 1.00 65.81 102 LEU A C 1
ATOM 733 O O . LEU A 1 102 ? 19.125 15.231 -7.841 1.00 65.81 102 LEU A O 1
ATOM 737 N N . HIS A 1 103 ? 17.298 14.783 -6.598 1.00 68.75 103 HIS A N 1
ATOM 738 C CA . HIS A 1 103 ? 16.480 14.273 -7.688 1.00 68.75 103 HIS A CA 1
ATOM 739 C C . HIS A 1 103 ? 16.170 15.376 -8.723 1.00 68.75 103 HIS A C 1
ATOM 741 O O . HIS A 1 103 ? 16.397 15.187 -9.919 1.00 68.75 103 HIS A O 1
ATOM 747 N N . GLU A 1 104 ? 15.795 16.578 -8.271 1.00 72.50 104 GLU A N 1
ATOM 748 C CA . GLU A 1 104 ? 15.580 17.747 -9.137 1.00 72.50 104 GLU A CA 1
ATOM 749 C C . GLU A 1 104 ? 16.839 18.102 -9.948 1.00 72.50 104 GLU A C 1
ATOM 751 O O . GLU A 1 104 ? 16.761 18.359 -11.149 1.00 72.50 104 GLU A O 1
ATOM 756 N N . TRP A 1 105 ? 18.023 18.043 -9.331 1.00 70.38 105 TRP A N 1
ATOM 757 C CA . TRP A 1 105 ? 19.280 18.281 -10.041 1.00 70.38 105 TRP A CA 1
ATOM 758 C C . TRP A 1 105 ? 19.562 17.237 -11.135 1.00 70.38 105 TRP A C 1
ATOM 760 O O . TRP A 1 105 ? 19.958 17.621 -12.239 1.00 70.38 105 TRP A O 1
ATOM 770 N N . ILE A 1 106 ? 19.343 15.944 -10.870 1.00 66.62 106 ILE A N 1
ATOM 771 C CA . ILE A 1 106 ? 19.606 14.857 -11.837 1.00 66.62 106 ILE A CA 1
ATOM 772 C C . ILE A 1 106 ? 18.680 14.955 -13.055 1.00 66.62 106 ILE A C 1
ATOM 774 O O . ILE A 1 106 ? 19.127 14.718 -14.173 1.00 66.62 106 ILE A O 1
ATOM 778 N N . THR A 1 107 ? 17.432 15.379 -12.852 1.00 69.38 107 THR A N 1
ATOM 779 C CA . THR A 1 107 ? 16.452 15.612 -13.932 1.00 69.38 107 THR A CA 1
ATOM 780 C C . THR A 1 107 ? 16.622 16.960 -14.653 1.00 69.38 107 THR A C 1
ATOM 782 O O . THR A 1 107 ? 15.871 17.280 -15.573 1.00 69.38 107 THR A O 1
ATOM 785 N N . SER A 1 108 ? 17.602 17.783 -14.256 1.00 67.12 108 SER A N 1
ATOM 786 C CA . SER A 1 108 ? 17.889 19.058 -14.924 1.00 67.12 108 SER A CA 1
ATOM 787 C C . SER A 1 108 ? 18.708 18.855 -16.211 1.00 67.12 108 SER A C 1
ATOM 789 O O . SER A 1 108 ? 19.529 17.941 -16.265 1.00 67.12 108 SER A O 1
ATOM 791 N N . PRO A 1 109 ? 18.625 19.753 -17.215 1.00 58.72 109 PRO A N 1
ATOM 792 C CA . PRO A 1 109 ? 19.399 19.623 -18.460 1.00 58.72 109 PRO A CA 1
ATOM 793 C C . PRO A 1 109 ? 20.925 19.530 -18.262 1.00 58.72 109 PRO A C 1
ATOM 795 O O . PRO A 1 109 ? 21.635 18.900 -19.043 1.00 58.72 109 PRO A O 1
ATOM 798 N N . PHE A 1 110 ? 21.451 20.172 -17.212 1.00 56.72 110 PHE A N 1
ATOM 799 C CA . PHE A 1 110 ? 22.867 20.084 -16.839 1.00 56.72 110 PHE A CA 1
ATOM 800 C C . PHE A 1 110 ? 23.200 18.765 -16.124 1.00 56.72 110 PHE A C 1
ATOM 802 O O . PHE A 1 110 ? 24.278 18.196 -16.331 1.00 56.72 110 PHE A O 1
ATOM 809 N N . GLY A 1 111 ? 22.271 18.277 -15.299 1.00 64.69 111 GLY A N 1
ATOM 810 C CA . GLY A 1 111 ? 22.335 16.951 -14.699 1.00 64.69 111 GLY A CA 1
ATOM 811 C C . GLY A 1 111 ? 22.413 15.880 -15.780 1.00 64.69 111 GLY A C 1
ATOM 812 O O . GLY A 1 111 ? 23.394 15.144 -15.805 1.00 64.69 111 GLY A O 1
ATOM 813 N N . GLU A 1 112 ? 21.475 15.881 -16.731 1.00 63.59 112 GLU A N 1
ATOM 814 C CA . GLU A 1 112 ? 21.367 14.909 -17.832 1.00 63.59 112 GLU A CA 1
ATOM 815 C C . GLU A 1 112 ? 22.663 14.756 -18.647 1.00 63.59 112 GLU A C 1
ATOM 817 O O . GLU A 1 112 ? 23.106 13.635 -18.911 1.00 63.59 112 GLU A O 1
ATOM 822 N N . LEU A 1 113 ? 23.330 15.865 -18.998 1.00 61.12 113 LEU A N 1
ATOM 823 C CA . LEU A 1 113 ? 24.622 15.829 -19.699 1.00 61.12 113 LEU A CA 1
ATOM 824 C C . LEU A 1 113 ? 25.706 15.133 -18.858 1.00 61.12 113 LEU A C 1
ATOM 826 O O . LEU A 1 113 ? 26.476 14.313 -19.364 1.00 61.12 113 LEU A O 1
ATOM 830 N N . SER A 1 114 ? 25.777 15.484 -17.574 1.00 66.31 114 SER A N 1
ATOM 831 C CA . SER A 1 114 ? 26.813 15.005 -16.659 1.00 66.31 114 SER A CA 1
ATOM 832 C C . SER A 1 114 ? 26.606 13.531 -16.309 1.00 66.31 114 SER A C 1
ATOM 834 O O . SER A 1 114 ? 27.563 12.752 -16.308 1.00 66.31 114 SER A O 1
ATOM 836 N N . VAL A 1 115 ? 25.355 13.129 -16.060 1.00 73.81 115 VAL A N 1
ATOM 837 C CA . VAL A 1 115 ? 25.017 11.741 -15.736 1.00 73.81 115 VAL A CA 1
ATOM 838 C C . VAL A 1 115 ? 25.126 10.832 -16.952 1.00 73.81 115 VAL A C 1
ATOM 840 O O . VAL A 1 115 ? 25.570 9.703 -16.795 1.00 73.81 115 VAL A O 1
ATOM 843 N N . GLY A 1 116 ? 24.872 11.318 -18.172 1.00 69.31 116 GLY A N 1
ATOM 844 C CA . GLY A 1 116 ? 25.018 10.512 -19.388 1.00 69.31 116 GLY A CA 1
ATOM 845 C C . GLY A 1 116 ? 26.431 9.940 -19.579 1.00 69.31 116 GLY A C 1
ATOM 846 O O . GLY A 1 116 ? 26.590 8.758 -19.892 1.00 69.31 116 GLY A O 1
ATOM 847 N N . LEU A 1 117 ? 27.477 10.739 -19.324 1.00 70.69 117 LEU A N 1
ATOM 848 C CA . LEU A 1 117 ? 28.868 10.267 -19.391 1.00 70.69 117 LEU A CA 1
ATOM 849 C C . LEU A 1 117 ? 29.208 9.297 -18.249 1.00 70.69 117 LEU A C 1
ATOM 851 O O . LEU A 1 117 ? 29.928 8.319 -18.459 1.00 70.69 117 LEU A O 1
ATOM 855 N N . ILE A 1 118 ? 28.690 9.566 -17.049 1.00 77.31 118 ILE A N 1
ATOM 856 C CA . ILE A 1 118 ? 28.896 8.730 -15.861 1.00 77.31 118 ILE A CA 1
ATOM 857 C C . ILE A 1 118 ? 28.202 7.372 -16.023 1.00 77.31 118 ILE A C 1
ATOM 859 O O . ILE A 1 118 ? 28.785 6.347 -15.674 1.00 77.31 118 ILE A O 1
ATOM 863 N N . ASN A 1 119 ? 26.991 7.352 -16.581 1.00 84.69 119 ASN A N 1
ATOM 864 C CA . ASN A 1 119 ? 26.143 6.170 -16.698 1.00 84.69 119 ASN A CA 1
ATOM 865 C C . ASN A 1 119 ? 26.544 5.258 -17.853 1.00 84.69 119 ASN A C 1
ATOM 867 O O . ASN A 1 119 ? 26.369 4.050 -17.735 1.00 84.69 119 ASN A O 1
ATOM 871 N N . ALA A 1 120 ? 27.123 5.779 -18.940 1.00 81.06 120 ALA A N 1
ATOM 872 C CA . ALA A 1 120 ? 27.490 4.989 -20.120 1.00 81.06 120 ALA A CA 1
ATOM 873 C C . ALA A 1 120 ? 28.197 3.641 -19.822 1.00 81.06 120 ALA A C 1
ATOM 875 O O . ALA A 1 120 ? 27.759 2.613 -20.352 1.00 81.06 120 ALA A O 1
ATOM 876 N N . PRO A 1 121 ? 29.245 3.569 -18.970 1.00 79.81 121 PRO A N 1
ATOM 877 C CA . PRO A 1 121 ? 29.846 2.284 -18.609 1.00 79.81 121 PRO A CA 1
ATOM 878 C C . PRO A 1 121 ? 28.902 1.371 -17.810 1.00 79.81 121 PRO A C 1
ATOM 880 O O . PRO A 1 121 ? 28.980 0.152 -17.953 1.00 79.81 121 PRO A O 1
ATOM 883 N N . PHE A 1 122 ? 28.003 1.926 -16.996 1.00 84.62 122 PHE A N 1
ATOM 884 C CA . PHE A 1 122 ? 27.053 1.157 -16.189 1.00 84.62 122 PHE A CA 1
ATOM 885 C C . PHE A 1 122 ? 25.900 0.615 -17.021 1.00 84.62 122 PHE A C 1
ATOM 887 O O . PHE A 1 122 ? 25.582 -0.561 -16.890 1.00 84.62 122 PHE A O 1
ATOM 894 N N . VAL A 1 123 ? 25.374 1.385 -17.970 1.00 85.56 123 VAL A N 1
ATOM 895 C CA . VAL A 1 123 ? 24.372 0.883 -18.918 1.00 85.56 123 VAL A CA 1
ATOM 896 C C . VAL A 1 123 ? 24.960 -0.260 -19.748 1.00 85.56 123 VAL A C 1
ATOM 898 O O . VAL A 1 123 ? 24.329 -1.300 -19.915 1.00 85.56 123 VAL A O 1
ATOM 901 N N . ALA A 1 124 ? 26.208 -0.135 -20.210 1.00 79.44 124 ALA A N 1
ATOM 902 C CA . ALA A 1 124 ? 26.859 -1.194 -20.981 1.00 79.44 124 ALA A CA 1
ATOM 903 C C . ALA A 1 124 ? 27.094 -2.484 -20.167 1.00 79.44 124 ALA A C 1
ATOM 905 O O . ALA A 1 124 ? 26.951 -3.593 -20.691 1.00 79.44 124 ALA A O 1
ATOM 906 N N . LEU A 1 125 ? 27.479 -2.352 -18.894 1.00 79.94 125 LEU A N 1
ATOM 907 C CA . LEU A 1 125 ? 27.837 -3.487 -18.042 1.00 79.94 125 LEU A CA 1
ATOM 908 C C . LEU A 1 125 ? 26.639 -4.096 -17.310 1.00 79.94 125 LEU A C 1
ATOM 910 O O . LEU A 1 125 ? 26.567 -5.314 -17.197 1.00 79.94 125 LEU A O 1
ATOM 914 N N . PHE A 1 126 ? 25.720 -3.272 -16.826 1.00 88.44 126 PHE A N 1
ATOM 915 C CA . PHE A 1 126 ? 24.623 -3.649 -15.935 1.00 88.44 126 PHE A CA 1
ATOM 916 C C . PHE A 1 126 ? 23.242 -3.373 -16.521 1.00 88.44 126 PHE A C 1
ATOM 918 O O . PHE A 1 126 ? 22.272 -3.839 -15.943 1.00 88.44 126 PHE A O 1
ATOM 925 N N . GLY A 1 127 ? 23.129 -2.676 -17.656 1.00 86.94 127 GLY A N 1
ATOM 926 C CA . GLY A 1 127 ? 21.850 -2.456 -18.341 1.00 86.94 127 GLY A CA 1
ATOM 927 C C . GLY A 1 127 ? 20.957 -1.410 -17.684 1.00 86.94 127 GLY A C 1
ATOM 928 O O . GLY A 1 127 ? 19.800 -1.296 -18.064 1.00 86.94 127 GLY A O 1
ATOM 929 N N . ARG A 1 128 ? 21.502 -0.662 -16.722 1.00 91.81 128 ARG A N 1
ATOM 930 C CA . ARG A 1 128 ? 20.839 0.419 -15.995 1.00 91.81 128 ARG A CA 1
ATOM 931 C C . ARG A 1 128 ? 21.855 1.472 -15.576 1.00 91.81 128 ARG A C 1
ATOM 933 O O . ARG A 1 128 ? 23.067 1.226 -15.592 1.00 91.81 128 ARG A O 1
ATOM 940 N N . ASP A 1 129 ? 21.344 2.627 -15.191 1.00 91.38 129 ASP A N 1
ATOM 941 C CA . ASP A 1 129 ? 22.154 3.771 -14.804 1.00 91.38 129 ASP A CA 1
ATOM 942 C C . ASP A 1 129 ? 22.875 3.549 -13.465 1.00 91.38 129 ASP A C 1
ATOM 944 O O . ASP A 1 129 ? 22.491 2.720 -12.638 1.00 91.38 129 ASP A O 1
ATOM 948 N N . LEU A 1 130 ? 23.954 4.301 -13.227 1.00 89.06 130 LEU A N 1
ATOM 949 C CA . LEU A 1 130 ? 24.489 4.451 -11.871 1.00 89.06 130 LEU A CA 1
ATOM 950 C C . LEU A 1 130 ? 23.648 5.469 -11.097 1.00 89.06 130 LEU A C 1
ATOM 952 O O . LEU A 1 130 ? 23.351 5.260 -9.921 1.00 89.06 130 LEU A O 1
ATOM 956 N N . ILE A 1 131 ? 23.303 6.570 -11.765 1.00 88.81 131 ILE A N 1
ATOM 957 C CA . ILE A 1 131 ? 22.534 7.691 -11.232 1.00 88.81 131 ILE A CA 1
ATOM 958 C C . ILE A 1 131 ? 21.455 8.045 -12.252 1.00 88.81 131 ILE A C 1
ATOM 960 O O . ILE A 1 131 ? 21.786 8.539 -13.325 1.00 88.81 131 ILE A O 1
ATOM 964 N N . GLY A 1 132 ? 20.190 7.823 -11.928 1.00 89.19 132 GLY A N 1
ATOM 965 C CA . GLY A 1 132 ? 19.078 8.076 -12.844 1.00 89.19 132 GLY A CA 1
ATOM 966 C C . GLY A 1 132 ? 17.850 7.278 -12.445 1.00 89.19 132 GLY A C 1
ATOM 967 O O . GLY A 1 132 ? 17.977 6.290 -11.735 1.00 89.19 132 GLY A O 1
ATOM 968 N N . ASP A 1 133 ? 16.670 7.706 -12.862 1.00 92.25 133 ASP A N 1
ATOM 969 C CA . ASP A 1 133 ? 15.441 6.971 -12.572 1.00 92.25 133 ASP A CA 1
ATOM 970 C C . ASP A 1 133 ? 15.215 5.838 -13.578 1.00 92.25 133 ASP A C 1
ATOM 972 O O . ASP A 1 133 ? 15.729 5.859 -14.698 1.00 92.25 133 ASP A O 1
ATOM 976 N N . GLY A 1 134 ? 14.444 4.843 -13.151 1.00 94.81 134 GLY A N 1
ATOM 977 C CA . GLY A 1 134 ? 14.021 3.729 -13.978 1.00 94.81 134 GLY A CA 1
ATOM 978 C C . GLY A 1 134 ? 12.997 4.150 -15.028 1.00 94.81 134 GLY A C 1
ATOM 979 O O . GLY A 1 134 ? 12.273 5.135 -14.886 1.00 94.81 134 GLY A O 1
ATOM 980 N N . ILE A 1 135 ? 12.939 3.384 -16.111 1.00 94.81 135 ILE A N 1
ATOM 981 C CA . ILE A 1 135 ? 12.038 3.618 -17.235 1.00 94.81 135 ILE A CA 1
ATOM 982 C C . ILE A 1 135 ? 10.636 3.116 -16.879 1.00 94.81 135 ILE A C 1
ATOM 984 O O . ILE A 1 135 ? 10.424 1.923 -16.660 1.00 94.81 135 ILE A O 1
ATOM 988 N N . ASP A 1 136 ? 9.659 4.019 -16.903 1.00 96.00 136 ASP A N 1
ATOM 989 C CA . ASP A 1 136 ? 8.250 3.666 -16.739 1.00 96.00 136 ASP A CA 1
ATOM 990 C C . ASP A 1 136 ? 7.784 2.660 -17.801 1.00 96.00 136 ASP A C 1
ATOM 992 O O . ASP A 1 136 ? 8.013 2.816 -19.004 1.00 96.00 136 ASP A O 1
ATOM 996 N N . GLY A 1 137 ? 7.063 1.641 -17.346 1.00 93.06 137 GLY A N 1
ATOM 997 C CA . GLY A 1 137 ? 6.468 0.607 -18.176 1.00 93.06 137 GLY A CA 1
ATOM 998 C C . GLY A 1 137 ? 7.481 -0.331 -18.820 1.00 93.06 137 GLY A C 1
ATOM 999 O O . GLY A 1 137 ? 7.135 -0.994 -19.797 1.00 93.06 137 GLY A O 1
ATOM 1000 N N . PHE A 1 138 ? 8.715 -0.380 -18.313 1.00 92.88 138 PHE A N 1
ATOM 1001 C CA . PHE A 1 138 ? 9.730 -1.278 -18.838 1.00 92.88 138 PHE A CA 1
ATOM 1002 C C . PHE A 1 138 ? 9.305 -2.745 -18.669 1.00 92.88 138 PHE A C 1
ATOM 1004 O O . PHE A 1 138 ? 9.061 -3.222 -17.565 1.00 92.88 138 PHE A O 1
ATOM 1011 N N . ASP A 1 139 ? 9.221 -3.463 -19.787 1.00 87.31 139 ASP A N 1
ATOM 1012 C CA . ASP A 1 139 ? 8.889 -4.892 -19.867 1.00 87.31 139 ASP A CA 1
ATOM 1013 C C . ASP A 1 139 ? 9.977 -5.699 -20.603 1.00 87.31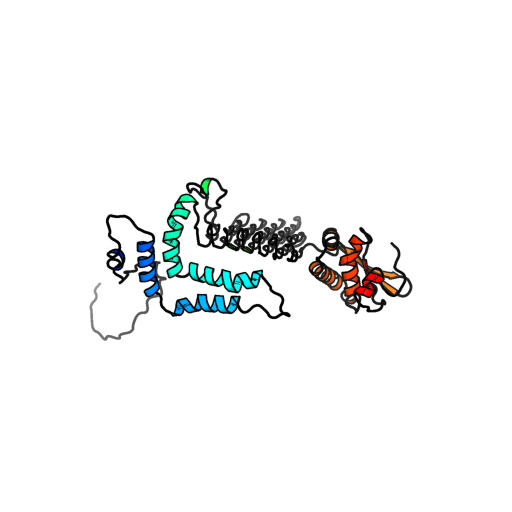 139 ASP A C 1
ATOM 1015 O O . ASP A 1 139 ? 9.796 -6.868 -20.964 1.00 87.31 139 ASP A O 1
ATOM 1019 N N . GLY A 1 140 ? 11.121 -5.055 -20.852 1.00 87.31 140 GLY A N 1
ATOM 1020 C CA . GLY A 1 140 ? 12.254 -5.634 -21.553 1.00 87.31 140 GLY A CA 1
ATOM 1021 C C . GLY A 1 140 ? 13.048 -6.612 -20.689 1.00 87.31 140 GLY A C 1
ATOM 1022 O O . GLY A 1 140 ? 12.914 -6.685 -19.476 1.00 87.31 140 GLY A O 1
ATOM 1023 N N . VAL A 1 141 ? 13.945 -7.363 -21.327 1.00 87.31 141 VAL A N 1
ATOM 1024 C CA . VAL A 1 141 ? 14.913 -8.209 -20.614 1.00 87.31 141 VAL A CA 1
ATOM 1025 C C . VAL A 1 141 ? 16.254 -7.496 -20.585 1.00 87.31 141 VAL A C 1
ATOM 1027 O O . VAL A 1 141 ? 16.724 -7.006 -21.614 1.00 87.31 141 VAL A O 1
ATOM 1030 N N . ASN A 1 142 ? 16.917 -7.486 -19.432 1.00 90.38 142 ASN A N 1
ATOM 1031 C CA . ASN A 1 142 ? 18.269 -6.959 -19.337 1.00 90.38 142 ASN A CA 1
ATOM 1032 C C . ASN A 1 142 ? 19.281 -7.906 -20.003 1.00 90.38 142 ASN A C 1
ATOM 1034 O O . ASN A 1 142 ? 19.605 -8.971 -19.481 1.00 90.38 142 ASN A O 1
ATOM 1038 N N . THR A 1 143 ? 19.807 -7.507 -21.161 1.00 88.25 143 THR A N 1
ATOM 1039 C CA . THR A 1 143 ? 20.786 -8.292 -21.933 1.00 88.25 143 THR A CA 1
ATOM 1040 C C . THR A 1 143 ? 22.223 -7.780 -21.802 1.00 88.25 143 THR A C 1
ATOM 1042 O O . THR A 1 143 ? 23.081 -8.139 -22.609 1.00 88.25 143 THR A O 1
ATOM 1045 N N . SER A 1 144 ? 22.498 -6.895 -20.842 1.00 85.12 144 SER A N 1
ATOM 1046 C CA . SER A 1 144 ? 23.852 -6.381 -20.602 1.00 85.12 144 SER A CA 1
ATOM 1047 C C . SER A 1 144 ? 24.784 -7.455 -20.021 1.00 85.12 144 SER A C 1
ATOM 1049 O O . SER A 1 144 ? 24.343 -8.514 -19.566 1.00 85.12 144 SER A O 1
ATOM 1051 N N . VAL A 1 145 ? 26.094 -7.174 -20.021 1.00 79.69 145 VAL A N 1
ATOM 1052 C CA . VAL A 1 145 ? 27.159 -8.139 -19.676 1.00 79.69 145 VAL A CA 1
ATOM 1053 C C . VAL A 1 145 ? 26.921 -8.832 -18.328 1.00 79.69 145 VAL A C 1
ATOM 1055 O O . VAL A 1 145 ? 27.085 -10.050 -18.212 1.00 79.69 145 VAL A O 1
ATOM 1058 N N . PHE A 1 146 ? 26.541 -8.058 -17.312 1.00 83.12 146 PHE A N 1
ATOM 1059 C CA . PHE A 1 146 ? 26.220 -8.535 -15.973 1.00 83.12 146 PHE A CA 1
ATOM 1060 C C . PHE A 1 146 ? 24.717 -8.496 -15.670 1.00 83.12 146 PHE A C 1
ATOM 1062 O O . PHE A 1 146 ? 24.246 -9.284 -14.855 1.00 83.12 146 PHE A O 1
ATOM 1069 N N . GLY A 1 147 ? 23.936 -7.638 -16.324 1.00 82.44 147 GLY A N 1
ATOM 1070 C CA . GLY A 1 147 ? 22.493 -7.571 -16.083 1.00 82.44 147 GLY A CA 1
ATOM 1071 C C . GLY A 1 147 ? 21.744 -8.846 -16.478 1.00 82.44 147 GLY A C 1
ATOM 1072 O O . GLY A 1 147 ? 20.792 -9.229 -15.807 1.00 82.44 147 GLY A O 1
ATOM 1073 N N . GLN A 1 148 ? 22.257 -9.600 -17.456 1.00 87.50 148 GLN A N 1
ATOM 1074 C CA . GLN A 1 148 ? 21.695 -10.900 -17.852 1.00 87.50 148 GLN A CA 1
ATOM 1075 C C . GLN A 1 148 ? 21.673 -11.962 -16.732 1.00 87.50 148 GLN A C 1
ATOM 1077 O O . GLN A 1 148 ? 21.021 -12.994 -16.879 1.00 87.50 148 GLN A O 1
ATOM 1082 N N . TRP A 1 149 ? 22.391 -11.747 -15.621 1.00 85.56 149 TRP A N 1
ATOM 1083 C CA . TRP A 1 149 ? 22.351 -12.630 -14.448 1.00 85.56 149 TRP A CA 1
ATOM 1084 C C . TRP A 1 149 ? 21.136 -12.370 -13.539 1.00 85.56 149 TRP A C 1
ATOM 1086 O O . TRP A 1 149 ? 20.943 -13.108 -12.575 1.00 85.56 149 TRP A O 1
ATOM 1096 N N . GLY A 1 150 ? 20.344 -11.325 -13.803 1.00 83.00 150 GLY A N 1
ATOM 1097 C CA . GLY A 1 150 ? 19.093 -11.003 -13.106 1.00 83.00 150 GLY A CA 1
ATOM 1098 C C . GLY A 1 150 ? 19.242 -10.343 -11.731 1.00 83.00 150 GLY A C 1
ATOM 1099 O O . GLY A 1 150 ? 18.333 -9.654 -11.295 1.00 83.00 150 GLY A O 1
ATOM 1100 N N . TRP A 1 151 ? 20.384 -10.478 -11.046 1.00 83.06 151 TRP A N 1
ATOM 1101 C CA . TRP A 1 151 ? 20.583 -9.845 -9.727 1.00 83.06 151 TRP A CA 1
ATOM 1102 C C . TRP A 1 151 ? 20.738 -8.312 -9.816 1.00 83.06 151 TRP A C 1
ATOM 1104 O O . TRP A 1 151 ? 20.422 -7.594 -8.877 1.00 83.06 151 TRP A O 1
ATOM 1114 N N . PHE A 1 152 ? 21.200 -7.765 -10.939 1.00 86.12 152 PHE A N 1
ATOM 1115 C CA . PHE A 1 152 ? 21.399 -6.313 -11.043 1.00 86.12 152 PHE A CA 1
ATOM 1116 C C . PHE A 1 152 ? 20.137 -5.536 -11.420 1.00 86.12 152 PHE A C 1
ATOM 1118 O O . PHE A 1 152 ? 20.212 -4.310 -11.492 1.00 86.12 152 PHE A O 1
ATOM 1125 N N . GLY A 1 153 ? 19.010 -6.221 -11.617 1.00 91.31 153 GLY A N 1
ATOM 1126 C CA . GLY A 1 153 ? 17.781 -5.589 -12.070 1.00 91.31 153 GLY A CA 1
ATOM 1127 C C . GLY A 1 153 ? 17.780 -5.305 -13.569 1.00 91.31 153 GLY A C 1
ATOM 1128 O O . GLY A 1 153 ? 18.581 -5.876 -14.320 1.00 91.31 153 GLY A O 1
ATOM 1129 N N . ASP A 1 154 ? 16.902 -4.419 -14.011 1.00 93.12 154 ASP A N 1
ATOM 1130 C CA . ASP A 1 154 ? 16.775 -3.981 -15.397 1.00 93.12 154 ASP A CA 1
ATOM 1131 C C . ASP A 1 154 ? 16.620 -2.457 -15.529 1.00 93.12 154 ASP A C 1
ATOM 1133 O O . ASP A 1 154 ? 16.937 -1.714 -14.603 1.00 93.12 154 ASP A O 1
ATOM 1137 N N . ALA A 1 155 ? 16.260 -1.975 -16.722 1.00 93.38 155 ALA A N 1
ATOM 1138 C CA . ALA A 1 155 ? 16.165 -0.541 -16.976 1.00 93.38 155 ALA A CA 1
ATOM 1139 C C . ALA A 1 155 ? 14.881 0.086 -16.411 1.00 93.38 155 ALA A C 1
ATOM 1141 O O . ALA A 1 155 ? 14.774 1.307 -16.414 1.00 93.38 155 ALA A O 1
ATOM 1142 N N . GLY A 1 156 ? 13.920 -0.717 -15.948 1.00 95.19 156 GLY A N 1
ATOM 1143 C CA . GLY A 1 156 ? 12.786 -0.269 -15.146 1.00 95.19 156 GLY A CA 1
ATOM 1144 C C . GLY A 1 156 ? 13.179 0.060 -13.709 1.00 95.19 156 GLY A C 1
ATOM 1145 O O . GLY A 1 156 ? 12.498 0.845 -13.059 1.00 95.19 156 GLY A O 1
ATOM 1146 N N . ASP A 1 157 ? 14.301 -0.463 -13.222 1.00 97.06 157 ASP A N 1
ATOM 1147 C CA . ASP A 1 157 ? 14.840 -0.127 -11.908 1.00 97.06 157 ASP A CA 1
ATOM 1148 C C . ASP A 1 157 ? 15.620 1.195 -11.941 1.00 97.06 157 ASP A C 1
ATOM 1150 O O . ASP A 1 157 ? 16.192 1.577 -12.962 1.00 97.06 157 ASP A O 1
ATOM 1154 N N . GLY A 1 158 ? 15.714 1.873 -10.793 1.00 94.50 158 GLY A N 1
ATOM 1155 C CA . GLY A 1 158 ? 16.464 3.128 -10.659 1.00 94.50 158 GLY A CA 1
ATOM 1156 C C . GLY A 1 158 ? 17.970 2.977 -10.887 1.00 94.50 158 GLY A C 1
ATOM 1157 O O . GLY A 1 158 ? 18.474 1.920 -11.247 1.00 94.50 158 GLY A O 1
ATOM 1158 N N . GLY A 1 159 ? 18.761 4.007 -10.639 1.00 93.69 159 GLY A N 1
ATOM 1159 C CA . GLY A 1 159 ? 20.212 3.926 -10.755 1.00 93.69 159 GLY A CA 1
ATOM 1160 C C . GLY A 1 159 ? 20.806 3.095 -9.620 1.00 93.69 159 GLY A C 1
ATOM 1161 O O . GLY A 1 159 ? 20.334 3.170 -8.489 1.00 93.69 159 GLY A O 1
ATOM 1162 N N . LEU A 1 160 ? 21.873 2.330 -9.878 1.00 92.06 160 LEU A N 1
ATOM 1163 C CA . LEU A 1 160 ? 22.522 1.468 -8.874 1.00 92.06 160 LEU A CA 1
ATOM 1164 C C . LEU A 1 160 ? 22.891 2.216 -7.580 1.00 92.06 160 LEU A C 1
ATOM 1166 O O . LEU A 1 160 ? 22.796 1.652 -6.490 1.00 92.06 160 LEU A O 1
ATOM 1170 N N . LEU A 1 161 ? 23.322 3.475 -7.691 1.00 88.81 161 LEU A N 1
ATOM 1171 C CA . LEU A 1 161 ? 23.644 4.330 -6.551 1.00 88.81 161 LEU A CA 1
ATOM 1172 C C . LEU A 1 161 ? 22.456 5.206 -6.153 1.00 88.81 161 LEU A C 1
ATOM 1174 O O . LEU A 1 161 ? 22.129 5.271 -4.971 1.00 88.81 161 LEU A O 1
ATOM 1178 N N . PHE A 1 162 ? 21.838 5.891 -7.111 1.00 88.50 162 PHE A N 1
ATOM 1179 C CA . PHE A 1 162 ? 20.741 6.813 -6.836 1.00 88.50 162 PHE A CA 1
ATOM 1180 C C . PHE A 1 162 ? 19.714 6.792 -7.964 1.00 88.50 162 PHE A C 1
ATOM 1182 O O . PHE A 1 162 ? 20.082 6.939 -9.129 1.00 88.50 162 PHE A O 1
ATOM 1189 N N . GLY A 1 163 ? 18.440 6.689 -7.601 1.00 91.25 163 GLY A N 1
ATOM 1190 C CA . GLY A 1 163 ? 17.322 6.866 -8.522 1.00 91.25 163 GLY A CA 1
ATOM 1191 C C . GLY A 1 163 ? 16.087 6.093 -8.096 1.00 91.25 163 GLY A C 1
ATOM 1192 O O . GLY A 1 163 ? 16.196 5.077 -7.402 1.00 91.25 163 GLY A O 1
ATOM 1193 N N . ASN A 1 164 ? 14.923 6.589 -8.500 1.00 95.12 164 ASN A N 1
ATOM 1194 C CA . ASN A 1 164 ? 13.664 5.887 -8.292 1.00 95.12 164 ASN A CA 1
ATOM 1195 C C . ASN A 1 164 ? 13.499 4.756 -9.293 1.00 95.12 164 ASN A C 1
ATOM 1197 O O . ASN A 1 164 ? 13.994 4.846 -10.412 1.00 95.12 164 ASN A O 1
ATOM 1201 N N . GLY A 1 165 ? 12.767 3.716 -8.916 1.00 97.31 165 GLY A N 1
ATOM 1202 C CA . GLY A 1 165 ? 12.249 2.770 -9.895 1.00 97.31 165 GLY A CA 1
ATOM 1203 C C . GLY A 1 165 ? 11.128 3.384 -10.734 1.00 97.31 165 GLY A C 1
ATOM 1204 O O . GLY A 1 165 ? 10.369 4.228 -10.253 1.00 97.31 165 GLY A O 1
ATOM 1205 N N . GLY A 1 166 ? 11.025 2.946 -11.984 1.00 97.50 166 GLY A N 1
ATOM 1206 C CA . GLY A 1 166 ? 9.964 3.336 -12.903 1.00 97.50 166 GLY A CA 1
ATOM 1207 C C . GLY A 1 166 ? 8.623 2.712 -12.524 1.00 97.50 166 GLY A C 1
ATOM 1208 O O . GLY A 1 166 ? 8.548 1.642 -11.918 1.00 97.50 166 GLY A O 1
ATOM 1209 N N . ALA A 1 167 ? 7.533 3.378 -12.886 1.00 97.88 167 ALA A N 1
ATOM 1210 C CA . ALA A 1 167 ? 6.188 2.851 -12.714 1.00 97.88 167 ALA A CA 1
ATOM 1211 C C . ALA A 1 167 ? 5.982 1.577 -13.547 1.00 97.88 167 ALA A C 1
ATOM 1213 O O . ALA A 1 167 ? 6.396 1.500 -14.701 1.00 97.88 167 ALA A O 1
ATOM 1214 N N . GLY A 1 168 ? 5.287 0.589 -12.996 1.00 96.94 168 GLY A N 1
ATOM 1215 C CA . GLY A 1 168 ? 4.935 -0.632 -13.704 1.00 96.94 168 GLY A CA 1
ATOM 1216 C C . GLY A 1 168 ? 3.950 -0.374 -14.842 1.00 96.94 168 GLY A C 1
ATOM 1217 O O . GLY A 1 168 ? 3.060 0.477 -14.751 1.00 96.94 168 GLY A O 1
ATOM 1218 N N . ALA A 1 169 ? 4.085 -1.129 -15.934 1.00 94.69 169 ALA A N 1
ATOM 1219 C CA . ALA A 1 169 ? 3.189 -1.004 -17.081 1.00 94.69 169 ALA A CA 1
ATOM 1220 C C . ALA A 1 169 ? 1.740 -1.324 -16.682 1.00 94.69 169 ALA A C 1
ATOM 1222 O O . ALA A 1 169 ? 1.475 -2.305 -15.986 1.00 94.69 169 ALA A O 1
ATOM 1223 N N . ALA A 1 170 ? 0.775 -0.540 -17.165 1.00 92.88 170 ALA A N 1
ATOM 1224 C CA . ALA A 1 170 ? -0.626 -0.919 -17.024 1.00 92.88 170 ALA A CA 1
ATOM 1225 C C . ALA A 1 170 ? -0.897 -2.216 -17.805 1.00 92.88 170 ALA A C 1
ATOM 1227 O O . ALA A 1 170 ? -0.553 -2.331 -18.985 1.00 92.88 170 ALA A O 1
ATOM 1228 N N . GLY A 1 171 ? -1.550 -3.176 -17.159 1.00 82.38 171 GLY A N 1
ATOM 1229 C CA . GLY A 1 171 ? -2.013 -4.402 -17.781 1.00 82.38 171 GLY A CA 1
ATOM 1230 C C . GLY A 1 171 ? -3.142 -4.081 -18.751 1.00 82.38 171 GLY A C 1
ATOM 1231 O O . GLY A 1 171 ? -4.286 -3.925 -18.343 1.00 82.38 171 GLY A O 1
ATOM 1232 N N . LEU A 1 172 ? -2.833 -3.945 -20.043 1.00 79.88 172 LEU A N 1
ATOM 1233 C CA . LEU A 1 172 ? -3.860 -3.711 -21.067 1.00 79.88 172 LEU A CA 1
ATOM 1234 C C . LEU A 1 172 ? -4.741 -4.958 -21.264 1.00 79.88 172 LEU A C 1
ATOM 1236 O O . LEU A 1 172 ? -5.956 -4.826 -21.363 1.00 79.88 172 LEU A O 1
ATOM 1240 N N . ASP A 1 173 ? -4.129 -6.150 -21.230 1.00 80.31 173 ASP A N 1
ATOM 1241 C CA . ASP A 1 173 ? -4.787 -7.458 -21.416 1.00 80.31 173 ASP A CA 1
ATOM 1242 C C . ASP A 1 173 ? -4.372 -8.499 -20.346 1.00 80.31 173 ASP A C 1
ATOM 1244 O O . ASP A 1 173 ? -4.536 -9.707 -20.535 1.00 80.31 173 ASP A O 1
ATOM 1248 N N . GLY A 1 174 ? -3.788 -8.064 -19.227 1.00 91.69 174 GLY A N 1
ATOM 1249 C CA . GLY A 1 174 ? -3.241 -8.963 -18.209 1.00 91.69 174 GLY A CA 1
ATOM 1250 C C . GLY A 1 174 ? -2.989 -8.284 -16.869 1.00 91.69 174 GLY A C 1
ATOM 1251 O O . GLY A 1 174 ? -3.541 -7.221 -16.588 1.00 91.69 174 GLY A O 1
ATOM 1252 N N . ALA A 1 175 ? -2.168 -8.921 -16.035 1.00 96.44 175 ALA A N 1
ATOM 1253 C CA . ALA A 1 175 ? -1.744 -8.334 -14.770 1.00 96.44 175 ALA A CA 1
ATOM 1254 C C . ALA A 1 175 ? -1.011 -7.005 -15.000 1.00 96.44 175 ALA A C 1
ATOM 1256 O O . ALA A 1 175 ? -0.362 -6.815 -16.034 1.00 96.44 175 ALA A O 1
ATOM 1257 N N . GLY A 1 176 ? -1.110 -6.101 -14.030 1.00 96.81 176 GLY A N 1
ATOM 1258 C CA . GLY A 1 176 ? -0.249 -4.927 -13.991 1.00 96.81 176 GLY A CA 1
ATOM 1259 C C . GLY A 1 176 ? 1.216 -5.340 -13.860 1.00 96.81 176 GLY A C 1
ATOM 1260 O O . GLY A 1 176 ? 1.538 -6.297 -13.155 1.00 96.81 176 GLY A O 1
ATOM 1261 N N . GLY A 1 177 ? 2.109 -4.634 -14.550 1.00 96.81 177 GLY A N 1
ATOM 1262 C CA . GLY A 1 177 ? 3.549 -4.810 -14.382 1.00 96.81 177 GLY A CA 1
ATOM 1263 C C . GLY A 1 177 ? 3.988 -4.376 -12.986 1.00 96.81 177 GLY A C 1
ATOM 1264 O O . GLY A 1 177 ? 3.410 -3.448 -12.419 1.00 96.81 177 GLY A O 1
ATOM 1265 N N . ALA A 1 178 ? 5.002 -5.033 -12.427 1.00 97.19 178 ALA A N 1
ATOM 1266 C CA . ALA A 1 178 ? 5.610 -4.573 -11.184 1.00 97.19 178 ALA A CA 1
ATOM 1267 C C . ALA A 1 178 ? 6.256 -3.193 -11.387 1.00 97.19 178 ALA A C 1
ATOM 1269 O O . ALA A 1 178 ? 6.752 -2.894 -12.475 1.00 97.19 178 ALA A O 1
ATOM 1270 N N . GLY A 1 179 ? 6.229 -2.353 -10.356 1.00 98.00 179 GLY A N 1
ATOM 1271 C CA . GLY A 1 179 ? 7.066 -1.161 -10.313 1.00 98.00 179 GLY A CA 1
ATOM 1272 C C . GLY A 1 179 ? 8.531 -1.552 -10.134 1.00 98.00 179 GLY A C 1
ATOM 1273 O O . GLY A 1 179 ? 8.823 -2.534 -9.454 1.00 98.00 179 GLY A O 1
ATOM 1274 N N . GLY A 1 180 ? 9.441 -0.792 -10.737 1.00 97.75 180 GLY A N 1
ATOM 1275 C CA . GLY A 1 180 ? 10.874 -1.037 -10.612 1.00 97.75 180 GLY A CA 1
ATOM 1276 C C . GLY A 1 180 ? 11.384 -0.781 -9.197 1.00 97.75 180 GLY A C 1
ATOM 1277 O O . GLY A 1 180 ? 10.865 0.065 -8.465 1.00 97.75 180 GLY A O 1
ATOM 1278 N N . ASP A 1 181 ? 12.440 -1.478 -8.812 1.00 97.69 181 ASP A N 1
ATOM 1279 C CA . ASP A 1 181 ? 13.135 -1.259 -7.553 1.00 97.69 181 ASP A CA 1
ATOM 1280 C C . ASP A 1 181 ? 14.067 -0.039 -7.659 1.00 97.69 181 ASP A C 1
ATOM 1282 O O . ASP A 1 181 ? 14.701 0.228 -8.684 1.00 97.69 181 ASP A O 1
ATOM 1286 N N . ALA A 1 182 ? 14.226 0.708 -6.570 1.00 95.94 182 ALA A N 1
ATOM 1287 C CA . ALA A 1 182 ? 15.307 1.683 -6.456 1.00 95.94 182 ALA A CA 1
ATOM 1288 C C . ALA A 1 182 ? 16.669 0.997 -6.218 1.00 95.94 182 ALA A C 1
ATOM 1290 O O . ALA A 1 182 ? 16.761 -0.175 -5.852 1.00 95.94 182 ALA A O 1
ATOM 1291 N N . GLY A 1 183 ? 17.765 1.735 -6.424 1.00 92.69 183 GLY A N 1
ATOM 1292 C CA . GLY A 1 183 ? 19.123 1.248 -6.151 1.00 92.69 183 GLY A CA 1
ATOM 1293 C C . GLY A 1 183 ? 19.538 1.384 -4.687 1.00 92.69 183 GLY A C 1
ATOM 1294 O O . GLY A 1 183 ? 18.854 0.933 -3.775 1.00 92.69 183 GLY A O 1
ATOM 1295 N N . PHE A 1 184 ? 20.698 1.983 -4.416 1.00 91.31 184 PHE A N 1
ATOM 1296 C CA . PHE A 1 184 ? 21.158 2.173 -3.035 1.00 91.31 184 PHE A CA 1
ATOM 1297 C C . PHE A 1 184 ? 20.364 3.264 -2.291 1.00 91.31 184 PHE A C 1
ATOM 1299 O O . PHE A 1 184 ? 20.057 3.109 -1.105 1.00 91.31 184 PHE A O 1
ATOM 1306 N N . PHE A 1 185 ? 19.995 4.332 -3.002 1.00 90.19 185 PHE A N 1
ATOM 1307 C CA . PHE A 1 185 ? 19.093 5.397 -2.564 1.00 90.19 185 PHE A CA 1
ATOM 1308 C C . PHE A 1 185 ? 17.979 5.594 -3.598 1.00 90.19 185 PHE A C 1
ATOM 1310 O O . PHE A 1 185 ? 18.264 5.623 -4.795 1.00 90.19 185 PHE A O 1
ATOM 1317 N N . GLY A 1 186 ? 16.740 5.797 -3.153 1.00 91.94 186 GLY A N 1
ATOM 1318 C CA . GLY A 1 186 ? 15.614 6.084 -4.050 1.00 91.94 186 GLY A CA 1
ATOM 1319 C C . GLY A 1 186 ? 14.289 5.531 -3.562 1.00 91.94 186 GLY A C 1
ATOM 1320 O O . GLY A 1 186 ? 14.233 4.828 -2.555 1.00 91.94 186 GLY A O 1
ATOM 1321 N N . HIS A 1 187 ? 13.216 5.836 -4.274 1.00 95.12 187 HIS A N 1
ATOM 1322 C CA . HIS A 1 187 ? 11.900 5.266 -4.032 1.00 95.12 187 HIS A CA 1
ATOM 1323 C C . HIS A 1 187 ? 11.578 4.191 -5.063 1.00 95.12 187 HIS A C 1
ATOM 1325 O O . HIS A 1 187 ? 11.950 4.298 -6.227 1.00 95.12 187 HIS A O 1
ATOM 1331 N N . GLY A 1 188 ? 10.895 3.141 -4.630 1.00 97.62 188 GLY A N 1
ATOM 1332 C CA . GLY A 1 188 ? 10.404 2.130 -5.549 1.00 97.62 188 GLY A CA 1
ATOM 1333 C C . GLY A 1 188 ? 9.297 2.688 -6.435 1.00 97.62 188 GLY A C 1
ATOM 1334 O O . GLY A 1 188 ? 8.526 3.559 -6.020 1.00 97.62 188 GLY A O 1
ATOM 1335 N N . GLY A 1 189 ? 9.215 2.169 -7.652 1.00 98.19 189 GLY A N 1
ATOM 1336 C CA . GLY A 1 189 ? 8.181 2.513 -8.611 1.00 98.19 189 GLY A CA 1
ATOM 1337 C C . GLY A 1 189 ? 6.813 1.995 -8.183 1.00 98.19 189 GLY A C 1
ATOM 1338 O O . GLY A 1 189 ? 6.689 0.964 -7.521 1.00 98.19 189 GLY A O 1
ATOM 1339 N N . VAL A 1 190 ? 5.756 2.707 -8.563 1.00 98.44 190 VAL A N 1
ATOM 1340 C CA . VAL A 1 190 ? 4.382 2.236 -8.334 1.00 98.44 190 VAL A CA 1
ATOM 1341 C C . VAL A 1 190 ? 4.071 1.038 -9.228 1.00 98.44 190 VAL A C 1
ATOM 1343 O O . VAL A 1 190 ? 4.480 1.011 -10.384 1.00 98.44 190 VAL A O 1
ATOM 1346 N N . GLY A 1 191 ? 3.326 0.062 -8.720 1.00 98.19 191 GLY A N 1
ATOM 1347 C CA . GLY A 1 191 ? 2.841 -1.062 -9.510 1.00 98.19 191 GLY A CA 1
ATOM 1348 C C . GLY A 1 191 ? 1.783 -0.640 -10.532 1.00 98.19 191 GLY A C 1
ATOM 1349 O O . GLY A 1 191 ? 0.979 0.267 -10.299 1.00 98.19 191 GLY A O 1
ATOM 1350 N N . GLY A 1 192 ? 1.771 -1.312 -11.679 1.00 97.81 192 GLY A N 1
ATOM 1351 C CA . GLY A 1 192 ? 0.820 -1.070 -12.755 1.00 97.81 192 GLY A CA 1
ATOM 1352 C C . GLY A 1 192 ? -0.597 -1.527 -12.406 1.00 97.81 192 GLY A C 1
ATOM 1353 O O . GLY A 1 192 ? -0.807 -2.451 -11.622 1.00 97.81 192 GLY A O 1
ATOM 1354 N N . LEU A 1 193 ? -1.601 -0.902 -13.017 1.00 97.31 193 LEU A N 1
ATOM 1355 C CA . LEU A 1 193 ? -2.997 -1.324 -12.862 1.00 97.31 193 LEU A CA 1
ATOM 1356 C C . LEU A 1 193 ? -3.251 -2.658 -13.576 1.00 97.31 193 LEU A C 1
ATOM 1358 O O . LEU A 1 193 ? -2.734 -2.859 -14.673 1.00 97.31 193 LEU A O 1
ATOM 1362 N N . GLY A 1 194 ? -4.075 -3.535 -13.003 1.00 97.25 194 GLY A N 1
ATOM 1363 C CA . GLY A 1 194 ? -4.531 -4.756 -13.673 1.00 97.25 194 GLY A CA 1
ATOM 1364 C C . GLY A 1 194 ? -5.614 -4.493 -14.727 1.00 97.25 194 GLY A C 1
ATOM 1365 O O . GLY A 1 194 ? -6.468 -3.619 -14.551 1.00 97.25 194 GLY A O 1
ATOM 1366 N N . ALA A 1 195 ? -5.616 -5.279 -15.811 1.00 96.69 195 ALA A N 1
ATOM 1367 C CA . ALA A 1 195 ? -6.742 -5.357 -16.748 1.00 96.69 195 ALA A CA 1
ATOM 1368 C C . ALA A 1 195 ? -8.012 -5.875 -16.051 1.00 96.69 195 ALA A C 1
ATOM 1370 O O . ALA A 1 195 ? -7.963 -6.351 -14.921 1.00 96.69 195 ALA A O 1
ATOM 1371 N N . ALA A 1 196 ? -9.158 -5.857 -16.737 1.00 95.31 196 ALA A N 1
ATOM 1372 C CA . ALA A 1 196 ? -10.411 -6.388 -16.193 1.00 95.31 196 ALA A CA 1
ATOM 1373 C C . ALA A 1 196 ? -10.252 -7.820 -15.631 1.00 95.31 196 ALA A C 1
ATOM 1375 O O . ALA A 1 196 ? -9.852 -8.734 -16.353 1.00 95.31 196 ALA A O 1
ATOM 1376 N N . GLY A 1 197 ? -10.563 -7.999 -14.343 1.00 94.56 197 GLY A N 1
ATOM 1377 C CA . GLY A 1 197 ? -10.408 -9.251 -13.593 1.00 94.56 197 GLY A CA 1
ATOM 1378 C C . GLY A 1 197 ? -8.961 -9.686 -13.321 1.00 94.56 197 GLY A C 1
ATOM 1379 O O . GLY A 1 197 ? -8.748 -10.740 -12.729 1.00 94.56 197 GLY A O 1
ATOM 1380 N N . ALA A 1 198 ? -7.960 -8.918 -13.755 1.00 97.69 198 ALA A N 1
ATOM 1381 C CA . ALA A 1 198 ? -6.548 -9.225 -13.565 1.00 97.69 198 ALA A CA 1
ATOM 1382 C C . ALA A 1 198 ? -5.967 -8.480 -12.360 1.00 97.69 198 ALA A C 1
ATOM 1384 O O . ALA A 1 198 ? -6.422 -7.396 -11.990 1.00 97.69 198 ALA A O 1
ATOM 1385 N N . THR A 1 199 ? -4.941 -9.069 -11.754 1.00 98.06 199 THR A N 1
ATOM 1386 C CA . THR A 1 199 ? -4.285 -8.511 -10.572 1.00 98.06 199 THR A CA 1
ATOM 1387 C C . THR A 1 199 ? -3.525 -7.227 -10.900 1.00 98.06 199 THR A C 1
ATOM 1389 O O . THR A 1 199 ? -2.989 -7.069 -12.002 1.00 98.06 199 THR A O 1
ATOM 1392 N N . GLY A 1 200 ? -3.450 -6.314 -9.936 1.00 98.25 200 GLY A N 1
ATOM 1393 C CA . GLY A 1 200 ? -2.510 -5.201 -9.985 1.00 98.25 200 GLY A CA 1
ATOM 1394 C C . GLY A 1 200 ? -1.065 -5.691 -9.886 1.00 98.25 200 GLY A C 1
ATOM 1395 O O . GLY A 1 200 ? -0.808 -6.805 -9.429 1.00 98.25 200 GLY A O 1
ATOM 1396 N N . GLY A 1 201 ? -0.125 -4.871 -10.345 1.00 98.19 201 GLY A N 1
ATOM 1397 C CA . GLY A 1 201 ? 1.302 -5.126 -10.182 1.00 98.19 201 GLY A CA 1
ATOM 1398 C C . GLY A 1 201 ? 1.780 -4.735 -8.789 1.00 98.19 201 GLY A C 1
ATOM 1399 O O . GLY A 1 201 ? 1.264 -3.787 -8.199 1.00 98.19 201 GLY A O 1
ATOM 1400 N N . ASP A 1 202 ? 2.774 -5.440 -8.265 1.00 98.50 202 ASP A N 1
ATOM 1401 C CA . ASP A 1 202 ? 3.408 -5.067 -7.000 1.00 98.50 202 ASP A CA 1
ATOM 1402 C C . ASP A 1 202 ? 4.181 -3.745 -7.152 1.00 98.50 202 ASP A C 1
ATOM 1404 O O . ASP A 1 202 ? 4.697 -3.427 -8.224 1.00 98.50 202 ASP A O 1
ATOM 1408 N N . GLY A 1 203 ? 4.257 -2.957 -6.084 1.00 98.38 203 GLY A N 1
ATOM 1409 C CA . GLY A 1 203 ? 5.147 -1.803 -6.015 1.00 98.38 203 GLY A CA 1
ATOM 1410 C C . GLY A 1 203 ? 6.597 -2.240 -5.816 1.00 98.38 203 GLY A C 1
ATOM 1411 O O . GLY A 1 203 ? 6.867 -3.205 -5.101 1.00 98.38 203 GLY A O 1
ATOM 1412 N N . GLY A 1 204 ? 7.533 -1.508 -6.411 1.00 98.19 204 GLY A N 1
ATOM 1413 C CA . GLY A 1 204 ? 8.960 -1.786 -6.282 1.00 98.19 204 GLY A CA 1
ATOM 1414 C C . GLY A 1 204 ? 9.507 -1.437 -4.900 1.00 98.19 204 GLY A C 1
ATOM 1415 O O . GLY A 1 204 ? 8.961 -0.602 -4.171 1.00 98.19 204 GLY A O 1
ATOM 1416 N N . ALA A 1 205 ? 10.610 -2.059 -4.511 1.00 97.62 205 ALA A N 1
ATOM 1417 C CA . ALA A 1 205 ? 11.320 -1.736 -3.286 1.00 97.62 205 ALA A CA 1
ATOM 1418 C C . ALA A 1 205 ? 11.972 -0.345 -3.363 1.00 97.62 205 ALA A C 1
ATOM 1420 O O . ALA A 1 205 ? 12.525 0.067 -4.381 1.00 97.62 205 ALA A O 1
ATOM 1421 N N . GLY A 1 206 ? 11.941 0.383 -2.250 1.00 95.00 206 GLY A N 1
ATOM 1422 C CA . GLY A 1 206 ? 12.762 1.567 -2.036 1.00 95.00 206 GLY A CA 1
ATOM 1423 C C . GLY A 1 206 ? 14.245 1.213 -1.934 1.00 95.00 206 GLY A C 1
ATOM 1424 O O . GLY A 1 206 ? 14.628 0.052 -1.794 1.00 95.00 206 GLY A O 1
ATOM 1425 N N . GLY A 1 207 ? 15.094 2.238 -1.987 1.00 93.06 207 GLY A N 1
ATOM 1426 C CA . GLY A 1 207 ? 16.536 2.072 -2.057 1.00 93.06 207 GLY A CA 1
ATOM 1427 C C . GLY A 1 207 ? 17.093 1.299 -0.866 1.00 93.06 207 GLY A C 1
ATOM 1428 O O . GLY A 1 207 ? 16.665 1.505 0.269 1.00 93.06 207 GLY A O 1
ATOM 1429 N N . TRP A 1 208 ? 18.075 0.431 -1.115 1.00 90.44 208 TRP A N 1
ATOM 1430 C CA . TRP A 1 208 ? 18.593 -0.517 -0.127 1.00 90.44 208 TRP A CA 1
ATOM 1431 C C . TRP A 1 208 ? 18.955 0.142 1.204 1.00 90.44 208 TRP A C 1
ATOM 1433 O O . TRP A 1 208 ? 18.653 -0.416 2.253 1.00 90.44 208 TRP A O 1
ATOM 1443 N N . PHE A 1 209 ? 19.587 1.320 1.189 1.00 86.94 209 PHE A N 1
ATOM 1444 C CA . PHE A 1 209 ? 19.960 2.015 2.419 1.00 86.94 209 PHE A CA 1
ATOM 1445 C C . PHE A 1 209 ? 18.847 2.939 2.909 1.00 86.94 209 PHE A C 1
ATOM 1447 O O . PHE A 1 209 ? 18.421 2.821 4.062 1.00 86.94 209 PHE A O 1
ATOM 1454 N N . LEU A 1 210 ? 18.383 3.842 2.040 1.00 88.56 210 LEU A N 1
ATOM 1455 C CA . LEU A 1 210 ? 17.287 4.766 2.317 1.00 88.56 210 LEU A CA 1
ATOM 1456 C C . LEU A 1 210 ? 16.330 4.814 1.133 1.00 88.56 210 LEU A C 1
ATOM 1458 O O . LEU A 1 210 ? 16.759 5.004 -0.008 1.00 88.56 210 LEU A O 1
ATOM 1462 N N . GLY A 1 211 ? 15.037 4.721 1.424 1.00 90.44 211 GLY A N 1
ATOM 1463 C CA . GLY A 1 211 ? 14.035 4.750 0.373 1.00 90.44 211 GLY A CA 1
ATOM 1464 C C . GLY A 1 211 ? 12.624 4.475 0.840 1.00 90.44 211 GLY A C 1
ATOM 1465 O O . GLY A 1 211 ? 12.413 3.897 1.900 1.00 90.44 211 GLY A O 1
ATOM 1466 N N . ILE A 1 212 ? 11.652 4.866 0.029 1.00 93.50 212 ILE A N 1
ATOM 1467 C CA . ILE A 1 212 ? 10.235 4.558 0.262 1.00 93.50 212 ILE A CA 1
ATOM 1468 C C . ILE A 1 212 ? 9.841 3.491 -0.746 1.00 93.50 212 ILE A C 1
ATOM 1470 O O . ILE A 1 212 ? 10.210 3.601 -1.909 1.00 93.50 212 ILE A O 1
ATOM 1474 N N . GLY A 1 213 ? 9.142 2.455 -0.304 1.00 96.94 213 GLY A N 1
ATOM 1475 C CA . GLY A 1 213 ? 8.608 1.454 -1.217 1.00 96.94 213 GLY A CA 1
ATOM 1476 C C . GLY A 1 213 ? 7.481 2.018 -2.076 1.00 96.94 213 GLY A C 1
ATOM 1477 O O . GLY A 1 213 ? 6.698 2.854 -1.621 1.00 96.94 213 GLY A O 1
ATOM 1478 N N . GLY A 1 214 ? 7.393 1.549 -3.315 1.00 98.12 214 GLY A N 1
ATOM 1479 C CA . GLY A 1 214 ? 6.339 1.921 -4.246 1.00 98.12 214 GLY A CA 1
ATOM 1480 C C . GLY A 1 214 ? 4.981 1.373 -3.822 1.00 98.12 214 GLY A C 1
ATOM 1481 O O . GLY A 1 214 ? 4.883 0.316 -3.200 1.00 98.12 214 GLY A O 1
ATOM 1482 N N . ALA A 1 215 ? 3.907 2.089 -4.142 1.00 98.56 215 ALA A N 1
ATOM 1483 C CA . ALA A 1 215 ? 2.554 1.585 -3.918 1.00 98.56 215 ALA A CA 1
ATOM 1484 C C . ALA A 1 215 ? 2.244 0.416 -4.864 1.00 98.56 215 ALA A C 1
ATOM 1486 O O . ALA A 1 215 ? 2.665 0.437 -6.019 1.00 98.56 215 ALA A O 1
ATOM 1487 N N . GLY A 1 216 ? 1.470 -0.562 -4.401 1.00 98.38 216 GLY A N 1
ATOM 1488 C CA . GLY A 1 216 ? 0.914 -1.598 -5.263 1.00 98.38 216 GLY A CA 1
ATOM 1489 C C . GLY A 1 216 ? -0.162 -1.045 -6.202 1.00 98.38 216 GLY A C 1
ATOM 1490 O O . GLY A 1 216 ? -0.911 -0.128 -5.853 1.00 98.38 216 GLY A O 1
ATOM 1491 N N . GLY A 1 217 ? -0.250 -1.606 -7.403 1.00 98.19 217 GLY A N 1
ATOM 1492 C CA . GLY A 1 217 ? -1.275 -1.276 -8.387 1.00 98.19 217 GLY A CA 1
ATOM 1493 C C . GLY A 1 217 ? -2.634 -1.862 -8.010 1.00 98.19 217 GLY A C 1
ATOM 1494 O O . GLY A 1 217 ? -2.719 -2.906 -7.365 1.00 98.19 217 GLY A O 1
ATOM 1495 N N . SER A 1 218 ? -3.730 -1.213 -8.407 1.00 98.25 218 SER A N 1
ATOM 1496 C CA . SER A 1 218 ? -5.062 -1.780 -8.168 1.00 98.25 218 SER A CA 1
ATOM 1497 C C . SER A 1 218 ? -5.355 -2.947 -9.111 1.00 98.25 218 SER A C 1
ATOM 1499 O O . SER A 1 218 ? -5.011 -2.892 -10.296 1.00 98.25 218 SER A O 1
ATOM 1501 N N . GLY A 1 219 ? -6.059 -3.958 -8.609 1.00 97.62 219 GLY A N 1
ATOM 1502 C CA . GLY A 1 219 ? -6.655 -5.001 -9.435 1.00 97.62 219 GLY A CA 1
ATOM 1503 C C . GLY A 1 219 ? -7.781 -4.452 -10.307 1.00 97.62 219 GLY A C 1
ATOM 1504 O O . GLY A 1 219 ? -8.440 -3.467 -9.963 1.00 97.62 219 GLY A O 1
ATOM 1505 N N . GLY A 1 220 ? -7.996 -5.061 -11.470 1.00 97.19 220 GLY A N 1
ATOM 1506 C CA . GLY A 1 220 ? -9.048 -4.628 -12.380 1.00 97.19 220 GLY A CA 1
ATOM 1507 C C . GLY A 1 220 ? -10.405 -5.229 -12.030 1.00 97.19 220 GLY A C 1
ATOM 1508 O O . GLY A 1 220 ? -10.515 -6.375 -11.597 1.00 97.19 220 GLY A O 1
ATOM 1509 N N . ALA A 1 221 ? -11.468 -4.459 -12.256 1.00 96.44 221 ALA A N 1
ATOM 1510 C CA . ALA A 1 221 ? -12.836 -4.910 -12.014 1.00 96.44 221 ALA A CA 1
ATOM 1511 C C . ALA A 1 221 ? -13.215 -6.110 -12.901 1.00 96.44 221 ALA A C 1
ATOM 1513 O O . ALA A 1 221 ? -12.813 -6.188 -14.066 1.00 96.44 221 ALA A O 1
ATOM 1514 N N . GLY A 1 222 ? -14.016 -7.023 -12.362 1.00 94.75 222 GLY A N 1
ATOM 1515 C CA . GLY A 1 222 ? -14.524 -8.187 -13.075 1.00 94.75 222 GLY A CA 1
ATOM 1516 C C . GLY A 1 222 ? -15.539 -7.818 -14.161 1.00 94.75 222 GLY A C 1
ATOM 1517 O O . GLY A 1 222 ? -16.377 -6.927 -14.003 1.00 94.75 222 GLY A O 1
ATOM 1518 N N . GLY A 1 223 ? -15.492 -8.532 -15.289 1.00 91.56 223 GLY A N 1
ATOM 1519 C CA . GLY A 1 223 ? -16.577 -8.527 -16.280 1.00 91.56 223 GLY A CA 1
ATOM 1520 C C . GLY A 1 223 ? -17.826 -9.257 -15.763 1.00 91.56 223 GLY A C 1
ATOM 1521 O O . GLY A 1 223 ? -17.787 -9.853 -14.700 1.00 91.56 223 GLY A O 1
ATOM 1522 N N . LEU A 1 224 ? -18.943 -9.254 -16.502 1.00 92.12 224 LEU A N 1
ATOM 1523 C CA . LEU A 1 224 ? -20.204 -9.886 -16.059 1.00 92.12 224 LEU A CA 1
ATOM 1524 C C . LEU A 1 224 ? -20.004 -11.308 -15.498 1.00 92.12 224 LEU A C 1
ATOM 1526 O O . LEU A 1 224 ? -19.558 -12.202 -16.216 1.00 92.12 224 LEU A O 1
ATOM 1530 N N . GLY A 1 225 ? -20.365 -11.493 -14.226 1.00 90.50 225 GLY A N 1
ATOM 1531 C CA . GLY A 1 225 ? -20.210 -12.741 -13.475 1.00 90.50 225 GLY A CA 1
ATOM 1532 C C . GLY A 1 225 ? -18.774 -13.228 -13.251 1.00 90.50 225 GLY A C 1
ATOM 1533 O O . GLY A 1 225 ? -18.594 -14.356 -12.800 1.00 90.50 225 GLY A O 1
ATOM 1534 N N . ALA A 1 226 ? -17.769 -12.419 -13.583 1.00 94.62 226 ALA A N 1
ATOM 1535 C CA . ALA A 1 226 ? -16.362 -12.700 -13.341 1.00 94.62 226 ALA A CA 1
ATOM 1536 C C . ALA A 1 226 ? -15.885 -11.988 -12.075 1.00 94.62 226 ALA A C 1
ATOM 1538 O O . ALA A 1 226 ? -16.357 -10.899 -11.747 1.00 94.62 226 ALA A O 1
ATOM 1539 N N . ASP A 1 227 ? -14.934 -12.605 -11.387 1.00 95.94 227 ASP A N 1
ATOM 1540 C CA . ASP A 1 227 ? -14.317 -12.028 -10.201 1.00 95.94 227 ASP A CA 1
ATOM 1541 C C . ASP A 1 227 ? -13.468 -10.795 -10.560 1.00 95.94 227 ASP A C 1
ATOM 1543 O O . ASP A 1 227 ? -12.987 -10.648 -11.690 1.00 95.94 227 ASP A O 1
ATOM 1547 N N . GLY A 1 228 ? -13.314 -9.890 -9.596 1.00 97.06 228 GLY A N 1
ATOM 1548 C CA . GLY A 1 228 ? -12.343 -8.806 -9.668 1.00 97.06 228 GLY A CA 1
ATOM 1549 C C . GLY A 1 228 ? -10.929 -9.317 -9.401 1.00 97.06 228 GLY A C 1
ATOM 1550 O O . GLY A 1 228 ? -10.740 -10.326 -8.726 1.00 97.06 228 GLY A O 1
ATOM 1551 N N . GLY A 1 229 ? -9.929 -8.626 -9.943 1.00 97.62 229 GLY A N 1
ATOM 1552 C CA . GLY A 1 229 ? -8.529 -8.953 -9.697 1.00 97.62 229 GLY A CA 1
ATOM 1553 C C . GLY A 1 229 ? -8.048 -8.448 -8.341 1.00 97.62 229 GLY A C 1
ATOM 1554 O O . GLY A 1 229 ? -8.522 -7.422 -7.854 1.00 97.62 229 GLY A O 1
ATOM 1555 N N . ASP A 1 230 ? -7.081 -9.134 -7.743 1.00 98.31 230 ASP A N 1
ATOM 1556 C CA . ASP A 1 230 ? -6.468 -8.695 -6.487 1.00 98.31 230 ASP A CA 1
ATOM 1557 C C . ASP A 1 230 ? -5.603 -7.437 -6.688 1.00 98.31 230 ASP A C 1
ATOM 1559 O O . ASP A 1 230 ? -5.050 -7.204 -7.766 1.00 98.31 230 ASP A O 1
ATOM 1563 N N . GLY A 1 231 ? -5.471 -6.614 -5.653 1.00 98.06 231 GLY A N 1
ATOM 1564 C CA . GLY A 1 231 ? -4.502 -5.524 -5.622 1.00 98.06 231 GLY A CA 1
ATOM 1565 C C . GLY A 1 231 ? -3.071 -6.045 -5.478 1.00 98.06 231 GLY A C 1
ATOM 1566 O O . GLY A 1 231 ? -2.840 -7.059 -4.824 1.00 98.06 231 GLY A O 1
ATOM 1567 N N . GLY A 1 232 ? -2.109 -5.343 -6.073 1.00 98.25 232 GLY A N 1
ATOM 1568 C CA . GLY A 1 232 ? -0.687 -5.641 -5.905 1.00 98.25 232 GLY A CA 1
ATOM 1569 C C . GLY A 1 232 ? -0.185 -5.233 -4.523 1.00 98.25 232 GLY A C 1
ATOM 1570 O O . GLY A 1 232 ? -0.712 -4.307 -3.903 1.00 98.25 232 GLY A O 1
ATOM 1571 N N . ASN A 1 233 ? 0.846 -5.900 -4.027 1.00 98.62 233 ASN A N 1
ATOM 1572 C CA . ASN A 1 233 ? 1.461 -5.560 -2.750 1.00 98.62 233 ASN A CA 1
ATOM 1573 C C . ASN A 1 233 ? 2.246 -4.247 -2.853 1.00 98.62 233 ASN A C 1
ATOM 1575 O O . ASN A 1 233 ? 2.769 -3.895 -3.907 1.00 98.62 233 ASN A O 1
ATOM 1579 N N . GLY A 1 234 ? 2.357 -3.516 -1.749 1.00 98.31 234 GLY A N 1
ATOM 1580 C CA . GLY A 1 234 ? 3.276 -2.391 -1.639 1.00 98.31 234 GLY A CA 1
ATOM 1581 C C . GLY A 1 234 ? 4.724 -2.862 -1.491 1.00 98.31 234 GLY A C 1
ATOM 1582 O O . GLY A 1 234 ? 5.005 -3.863 -0.832 1.00 98.31 234 GLY A O 1
ATOM 1583 N N . GLY A 1 235 ? 5.660 -2.112 -2.062 1.00 98.06 235 GLY A N 1
ATOM 1584 C CA . GLY A 1 235 ? 7.086 -2.401 -1.972 1.00 98.06 235 GLY A CA 1
ATOM 1585 C C . GLY A 1 235 ? 7.669 -2.105 -0.592 1.00 98.06 235 GLY A C 1
ATOM 1586 O O . GLY A 1 235 ? 7.163 -1.270 0.162 1.00 98.06 235 GLY A O 1
ATOM 1587 N N . ALA A 1 236 ? 8.763 -2.773 -0.232 1.00 96.94 236 ALA A N 1
ATOM 1588 C CA . ALA A 1 236 ? 9.463 -2.496 1.022 1.00 96.94 236 ALA A CA 1
ATOM 1589 C C . ALA A 1 236 ? 10.182 -1.133 0.979 1.00 96.94 236 ALA A C 1
ATOM 1591 O O . ALA A 1 236 ? 10.682 -0.726 -0.062 1.00 96.94 236 ALA A O 1
ATOM 1592 N N . GLY A 1 237 ? 10.266 -0.431 2.108 1.00 93.19 237 GLY A N 1
ATOM 1593 C CA . GLY A 1 237 ? 11.145 0.727 2.279 1.00 93.19 237 GLY A CA 1
ATOM 1594 C C . GLY A 1 237 ? 12.615 0.323 2.459 1.00 93.19 237 GLY A C 1
ATOM 1595 O O . GLY A 1 237 ? 12.943 -0.852 2.615 1.00 93.19 237 GLY A O 1
ATOM 1596 N N . GLY A 1 238 ? 13.511 1.312 2.475 1.00 90.50 238 GLY A N 1
ATOM 1597 C CA . GLY A 1 238 ? 14.951 1.089 2.627 1.00 90.50 238 GLY A CA 1
ATOM 1598 C C . GLY A 1 238 ? 15.361 0.537 3.992 1.00 90.50 238 GLY A C 1
ATOM 1599 O O . GLY A 1 238 ? 14.698 0.779 4.997 1.00 90.50 238 GLY A O 1
ATOM 1600 N N . TRP A 1 239 ? 16.484 -0.185 4.052 1.00 85.44 239 TRP A N 1
ATOM 1601 C CA . TRP A 1 239 ? 16.904 -0.951 5.232 1.00 85.44 239 TRP A CA 1
ATOM 1602 C C . TRP A 1 239 ? 17.117 -0.096 6.484 1.00 85.44 239 TRP A C 1
ATOM 1604 O O . TRP A 1 239 ? 16.679 -0.499 7.560 1.00 85.44 239 TRP A O 1
ATOM 1614 N N . LEU A 1 240 ? 17.784 1.063 6.388 1.00 82.25 240 LEU A N 1
ATOM 1615 C CA . LEU A 1 240 ? 18.049 1.903 7.562 1.00 82.25 240 LEU A CA 1
ATOM 1616 C C . LEU A 1 240 ? 16.822 2.751 7.911 1.00 82.25 240 LEU A C 1
ATOM 1618 O O . LEU A 1 240 ? 16.320 2.697 9.036 1.00 82.25 240 LEU A O 1
ATOM 1622 N N . MET A 1 241 ? 16.343 3.535 6.945 1.00 80.00 241 MET A N 1
A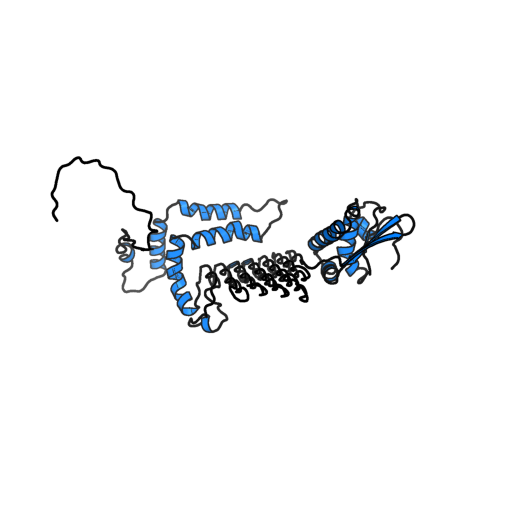TOM 1623 C CA . MET A 1 241 ? 15.129 4.340 7.068 1.00 80.00 241 MET A CA 1
ATOM 1624 C C . MET A 1 241 ? 14.335 4.259 5.771 1.00 80.00 241 MET A C 1
ATOM 1626 O O . MET A 1 241 ? 14.897 4.351 4.680 1.00 80.00 241 MET A O 1
ATOM 1630 N N . GLY A 1 242 ? 13.020 4.143 5.902 1.00 85.56 242 GLY A N 1
ATOM 1631 C CA . GLY A 1 242 ? 12.152 4.023 4.748 1.00 85.56 242 GLY A CA 1
ATOM 1632 C C . GLY A 1 242 ? 10.739 3.650 5.127 1.00 85.56 242 GLY A C 1
ATOM 1633 O O . GLY A 1 242 ? 10.547 2.837 6.027 1.00 85.56 242 GLY A O 1
ATOM 1634 N N . THR A 1 243 ? 9.745 4.233 4.473 1.00 91.00 243 THR A N 1
ATOM 1635 C CA . THR A 1 243 ? 8.363 3.780 4.642 1.00 91.00 243 THR A CA 1
ATOM 1636 C C . THR A 1 243 ? 8.056 2.692 3.627 1.00 91.00 243 THR A C 1
ATOM 1638 O O . THR A 1 243 ? 8.498 2.772 2.484 1.00 91.00 243 THR A O 1
ATOM 1641 N N . GLY A 1 244 ? 7.318 1.668 4.036 1.00 95.44 244 GLY A N 1
ATOM 1642 C CA . GLY A 1 244 ? 6.773 0.702 3.094 1.00 95.44 244 GLY A CA 1
ATOM 1643 C C . GLY A 1 244 ? 5.679 1.331 2.237 1.00 95.44 244 GLY A C 1
ATOM 1644 O O . GLY A 1 244 ? 4.967 2.234 2.688 1.00 95.44 244 GLY A O 1
ATOM 1645 N N . GLY A 1 245 ? 5.557 0.861 1.002 1.00 97.19 245 GLY A N 1
ATOM 1646 C CA . GLY A 1 245 ? 4.507 1.269 0.083 1.00 97.19 245 GLY A CA 1
ATOM 1647 C C . GLY A 1 245 ? 3.145 0.744 0.519 1.00 97.19 245 GLY A C 1
ATOM 1648 O O . GLY A 1 245 ? 3.042 -0.307 1.148 1.00 97.19 245 GLY A O 1
ATOM 1649 N N . VAL A 1 246 ? 2.082 1.477 0.201 1.00 98.00 246 VAL A N 1
ATOM 1650 C CA . VAL A 1 246 ? 0.714 1.005 0.456 1.00 98.00 246 VAL A CA 1
ATOM 1651 C C . VAL A 1 246 ? 0.350 -0.126 -0.503 1.00 98.00 246 VAL A C 1
ATOM 1653 O O . VAL A 1 246 ? 0.774 -0.115 -1.659 1.00 98.00 246 VAL A O 1
ATOM 1656 N N . GLY A 1 247 ? -0.444 -1.084 -0.036 1.00 98.00 247 GLY A N 1
ATOM 1657 C CA . GLY A 1 247 ? -1.015 -2.114 -0.897 1.00 98.00 247 GLY A CA 1
ATOM 1658 C C . GLY A 1 247 ? -2.070 -1.546 -1.851 1.00 98.00 247 GLY A C 1
ATOM 1659 O O . GLY A 1 247 ? -2.771 -0.580 -1.534 1.00 98.00 247 GLY A O 1
ATOM 1660 N N . GLY A 1 248 ? -2.188 -2.148 -3.029 1.00 98.06 248 GLY A N 1
ATOM 1661 C CA . GLY A 1 248 ? -3.167 -1.794 -4.049 1.00 98.06 248 GLY A CA 1
ATOM 1662 C C . GLY A 1 248 ? -4.578 -2.243 -3.677 1.00 98.06 248 GLY A C 1
ATOM 1663 O O . GLY A 1 248 ? -4.773 -3.241 -2.987 1.00 98.06 248 GLY A O 1
ATOM 1664 N N . ALA A 1 249 ? -5.594 -1.518 -4.141 1.00 98.19 249 ALA A N 1
ATOM 1665 C CA . ALA A 1 249 ? -6.980 -1.941 -3.953 1.00 98.19 249 ALA A CA 1
ATOM 1666 C C . ALA A 1 249 ? -7.315 -3.167 -4.822 1.00 98.19 249 ALA A C 1
ATOM 1668 O O . ALA A 1 249 ? -6.885 -3.241 -5.974 1.00 98.19 249 ALA A O 1
ATOM 1669 N N . GLY A 1 250 ? -8.116 -4.091 -4.298 1.00 97.62 250 GLY A N 1
ATOM 1670 C CA . GLY A 1 250 ? -8.749 -5.144 -5.088 1.00 97.62 250 GLY A CA 1
ATOM 1671 C C . GLY A 1 250 ? -9.832 -4.576 -6.006 1.00 97.62 250 GLY A C 1
ATOM 1672 O O . GLY A 1 250 ? -10.490 -3.589 -5.676 1.00 97.62 250 GLY A O 1
ATOM 1673 N N . GLY A 1 251 ? -10.011 -5.191 -7.170 1.00 97.19 251 GLY A N 1
ATOM 1674 C CA . GLY A 1 251 ? -11.065 -4.850 -8.117 1.00 97.19 251 GLY A CA 1
ATOM 1675 C C . GLY A 1 251 ? -12.422 -5.387 -7.666 1.00 97.19 251 GLY A C 1
ATOM 1676 O O . GLY A 1 251 ? -12.513 -6.469 -7.090 1.00 97.19 251 GLY A O 1
ATOM 1677 N N . ASP A 1 252 ? -13.498 -4.662 -7.958 1.00 97.00 252 ASP A N 1
ATOM 1678 C CA . ASP A 1 252 ? -14.853 -5.152 -7.692 1.00 97.00 252 ASP A CA 1
ATOM 1679 C C . ASP A 1 252 ? -15.198 -6.358 -8.570 1.00 97.00 252 ASP A C 1
ATOM 1681 O O . ASP A 1 252 ? -14.766 -6.456 -9.722 1.00 97.00 252 ASP A O 1
ATOM 1685 N N . GLY A 1 253 ? -16.015 -7.265 -8.037 1.00 94.81 253 GLY A N 1
ATOM 1686 C CA . GLY A 1 253 ? -16.584 -8.361 -8.809 1.00 94.81 253 GLY A CA 1
ATOM 1687 C C . GLY A 1 253 ? -17.581 -7.850 -9.844 1.00 94.81 253 GLY A C 1
ATOM 1688 O O . GLY A 1 253 ? -18.261 -6.839 -9.656 1.00 94.81 253 GLY A O 1
ATOM 1689 N N . GLY A 1 254 ? -17.693 -8.550 -10.965 1.00 94.69 254 GLY A N 1
ATOM 1690 C CA . GLY A 1 254 ? -18.640 -8.175 -11.996 1.00 94.69 254 GLY A CA 1
ATOM 1691 C C . GLY A 1 254 ? -20.079 -8.498 -11.618 1.00 94.69 254 GLY A C 1
ATOM 1692 O O . GLY A 1 254 ? -20.383 -9.528 -11.011 1.00 94.69 254 GLY A O 1
ATOM 1693 N N . ALA A 1 255 ? -21.002 -7.638 -12.045 1.00 91.75 255 ALA A N 1
ATOM 1694 C CA . ALA A 1 255 ? -22.424 -7.835 -11.798 1.00 91.75 255 ALA A CA 1
ATOM 1695 C C . ALA A 1 255 ? -22.926 -9.186 -12.344 1.00 91.75 255 ALA A C 1
ATOM 1697 O O . ALA A 1 255 ? -22.533 -9.628 -13.428 1.00 91.75 255 ALA A O 1
ATOM 1698 N N . GLY A 1 256 ? -23.837 -9.814 -11.598 1.00 88.38 256 GLY A N 1
ATOM 1699 C CA . GLY A 1 256 ? -24.553 -11.009 -12.042 1.00 88.38 256 GLY A CA 1
ATOM 1700 C C . GLY A 1 256 ? -25.609 -10.709 -13.113 1.00 88.38 256 GLY A C 1
ATOM 1701 O O . GLY A 1 256 ? -25.950 -9.559 -13.394 1.00 88.38 256 GLY A O 1
ATOM 1702 N N . GLY A 1 257 ? -26.167 -11.769 -13.691 1.00 86.00 257 GLY A N 1
ATOM 1703 C CA . GLY A 1 257 ? -27.230 -11.729 -14.692 1.00 86.00 257 GLY A CA 1
ATOM 1704 C C . GLY A 1 257 ? -28.279 -12.820 -14.466 1.00 86.00 257 GLY A C 1
ATOM 1705 O O . GLY A 1 257 ? -28.253 -13.542 -13.470 1.00 86.00 257 GLY A O 1
ATOM 1706 N N . VAL A 1 258 ? -29.224 -12.964 -15.399 1.00 88.94 258 VAL A N 1
ATOM 1707 C CA . VAL A 1 258 ? -30.164 -14.099 -15.368 1.00 88.94 258 VAL A CA 1
ATOM 1708 C C . VAL A 1 258 ? -29.357 -15.384 -15.540 1.00 88.94 258 VAL A C 1
ATOM 1710 O O . VAL A 1 258 ? -28.638 -15.523 -16.525 1.00 88.94 258 VAL A O 1
ATOM 1713 N N . ASP A 1 259 ? -29.448 -16.277 -14.556 1.00 89.31 259 ASP A N 1
ATOM 1714 C CA . ASP A 1 259 ? -28.676 -17.524 -14.462 1.00 89.31 259 ASP A CA 1
ATOM 1715 C C . ASP A 1 259 ? -27.142 -17.346 -14.385 1.00 89.31 259 ASP A C 1
ATOM 1717 O O . ASP A 1 259 ? -26.396 -18.307 -14.571 1.00 89.31 259 ASP A O 1
ATOM 1721 N N . VAL A 1 260 ? -26.658 -16.138 -14.062 1.00 88.69 260 VAL A N 1
ATOM 1722 C CA . VAL A 1 260 ? -25.231 -15.837 -13.858 1.00 88.69 260 VAL A CA 1
ATOM 1723 C C . VAL A 1 260 ? -25.057 -15.182 -12.489 1.00 88.69 260 VAL A C 1
ATOM 1725 O O . VAL A 1 260 ? -25.612 -14.115 -12.232 1.00 88.69 260 VAL A O 1
ATOM 1728 N N . ALA A 1 261 ? -24.306 -15.818 -11.590 1.00 91.06 261 ALA A N 1
ATOM 1729 C CA . ALA A 1 261 ? -23.980 -15.225 -10.292 1.00 91.06 261 ALA A CA 1
ATOM 1730 C C . ALA A 1 261 ? -23.109 -13.971 -10.470 1.00 91.06 261 ALA A C 1
ATOM 1732 O O . ALA A 1 261 ? -22.419 -13.839 -11.477 1.00 91.06 261 ALA A O 1
ATOM 1733 N N . ALA A 1 262 ? -23.148 -13.052 -9.504 1.00 93.12 262 ALA A N 1
ATOM 1734 C CA . ALA A 1 262 ? -22.150 -11.989 -9.445 1.00 93.12 262 ALA A CA 1
ATOM 1735 C C . ALA A 1 262 ? -20.773 -12.593 -9.140 1.00 93.12 262 ALA A C 1
ATOM 1737 O O . ALA A 1 262 ? -20.691 -13.593 -8.421 1.00 93.12 262 ALA A O 1
ATOM 1738 N N . GLY A 1 263 ? -19.726 -11.986 -9.691 1.00 93.75 263 GLY A N 1
ATOM 1739 C CA . GLY A 1 263 ? -18.361 -12.285 -9.286 1.00 93.75 263 GLY A CA 1
ATOM 1740 C C . GLY A 1 263 ? -18.073 -11.724 -7.899 1.00 93.75 263 GLY A C 1
ATOM 1741 O O . GLY A 1 263 ? -18.727 -10.783 -7.446 1.00 93.75 263 GLY A O 1
ATOM 1742 N N . ASN A 1 264 ? -17.085 -12.299 -7.231 1.00 95.56 264 ASN A N 1
ATOM 1743 C CA . ASN A 1 264 ? -16.546 -11.766 -5.989 1.00 95.56 264 ASN A CA 1
ATOM 1744 C C . ASN A 1 264 ? -15.536 -10.654 -6.298 1.00 95.56 264 ASN A C 1
ATOM 1746 O O . ASN A 1 264 ? -14.870 -10.681 -7.332 1.00 95.56 264 ASN A O 1
ATOM 1750 N N . GLY A 1 265 ? -15.398 -9.681 -5.405 1.00 96.25 265 GLY A N 1
ATOM 1751 C CA . GLY A 1 265 ? -14.295 -8.727 -5.450 1.00 96.25 265 GLY A CA 1
ATOM 1752 C C . GLY A 1 265 ? -12.954 -9.391 -5.152 1.00 96.25 265 GLY A C 1
ATOM 1753 O O . GLY A 1 265 ? -12.881 -10.350 -4.379 1.00 96.25 265 GLY A O 1
ATOM 1754 N N . GLY A 1 266 ? -11.898 -8.850 -5.753 1.00 97.19 266 GLY A N 1
ATOM 1755 C CA . GLY A 1 266 ? -10.522 -9.231 -5.469 1.00 97.19 266 GLY A CA 1
ATOM 1756 C C . GLY A 1 266 ? -10.082 -8.767 -4.083 1.00 97.19 266 GLY A C 1
ATOM 1757 O O . GLY A 1 266 ? -10.620 -7.807 -3.519 1.00 97.19 266 GLY A O 1
ATOM 1758 N N . ALA A 1 267 ? -9.094 -9.450 -3.521 1.00 97.56 267 ALA A N 1
ATOM 1759 C CA . ALA A 1 267 ? -8.440 -9.032 -2.294 1.00 97.56 267 ALA A CA 1
ATOM 1760 C C . ALA A 1 267 ? -7.658 -7.726 -2.503 1.00 97.56 267 ALA A C 1
ATOM 1762 O O . ALA A 1 267 ? -7.187 -7.433 -3.599 1.00 97.56 267 ALA A O 1
ATOM 1763 N N . GLY A 1 268 ? -7.504 -6.927 -1.453 1.00 97.25 268 GLY A N 1
ATOM 1764 C CA . GLY A 1 268 ? -6.527 -5.843 -1.455 1.00 97.25 268 GLY A CA 1
ATOM 1765 C C . GLY A 1 268 ? -5.114 -6.382 -1.241 1.00 97.25 268 GLY A C 1
ATOM 1766 O O . GLY A 1 268 ? -4.939 -7.394 -0.567 1.00 97.25 268 GLY A O 1
ATOM 1767 N N . GLY A 1 269 ? -4.116 -5.701 -1.798 1.00 97.69 269 GLY A N 1
ATOM 1768 C CA . GLY A 1 269 ? -2.711 -6.059 -1.621 1.00 97.69 269 GLY A CA 1
ATOM 1769 C C . GLY A 1 269 ? -2.199 -5.711 -0.228 1.00 97.69 269 GLY A C 1
ATOM 1770 O O . GLY A 1 269 ? -2.693 -4.783 0.418 1.00 97.69 269 GLY A O 1
ATOM 1771 N N . ASP A 1 270 ? -1.188 -6.427 0.242 1.00 97.75 270 ASP A N 1
ATOM 1772 C CA . ASP A 1 270 ? -0.546 -6.133 1.519 1.00 97.75 270 ASP A CA 1
ATOM 1773 C C . ASP A 1 270 ? 0.316 -4.868 1.415 1.00 97.75 270 ASP A C 1
ATOM 1775 O O . ASP A 1 270 ? 0.858 -4.537 0.360 1.00 97.75 270 ASP A O 1
ATOM 1779 N N . GLY A 1 271 ? 0.460 -4.137 2.515 1.00 97.19 271 GLY A N 1
ATOM 1780 C CA . GLY A 1 271 ? 1.409 -3.035 2.604 1.00 97.19 271 GLY A CA 1
ATOM 1781 C C . GLY A 1 271 ? 2.849 -3.533 2.747 1.00 97.19 271 GLY A C 1
ATOM 1782 O O . GLY A 1 271 ? 3.120 -4.554 3.379 1.00 97.19 271 GLY A O 1
ATOM 1783 N N . GLY A 1 272 ? 3.801 -2.782 2.204 1.00 96.88 272 GLY A N 1
ATOM 1784 C CA . GLY A 1 272 ? 5.219 -3.108 2.284 1.00 96.88 272 GLY A CA 1
ATOM 1785 C C . GLY A 1 272 ? 5.815 -2.868 3.672 1.00 96.88 272 GLY A C 1
ATOM 1786 O O . GLY A 1 272 ? 5.344 -2.032 4.445 1.00 96.88 272 GLY A O 1
ATOM 1787 N N . ALA A 1 273 ? 6.891 -3.577 4.005 1.00 95.19 273 ALA A N 1
ATOM 1788 C CA . ALA A 1 273 ? 7.613 -3.351 5.256 1.00 95.19 273 ALA A CA 1
ATOM 1789 C C . ALA A 1 273 ? 8.347 -1.997 5.249 1.00 95.19 273 ALA A C 1
ATOM 1791 O O . ALA A 1 273 ? 8.876 -1.575 4.225 1.00 95.19 273 ALA A O 1
ATOM 1792 N N . GLY A 1 274 ? 8.412 -1.323 6.395 1.00 91.38 274 GLY A N 1
ATOM 1793 C CA . GLY A 1 274 ? 9.283 -0.169 6.607 1.00 91.38 274 GLY A CA 1
ATOM 1794 C C . GLY A 1 274 ? 10.729 -0.571 6.929 1.00 91.38 274 GLY A C 1
ATOM 1795 O O . GLY A 1 274 ? 11.030 -1.722 7.238 1.00 91.38 274 GLY A O 1
ATOM 1796 N N . GLY A 1 275 ? 11.631 0.408 6.897 1.00 87.00 275 GLY A N 1
ATOM 1797 C CA . GLY A 1 275 ? 13.027 0.282 7.312 1.00 87.00 275 GLY A CA 1
ATOM 1798 C C . GLY A 1 275 ? 13.237 0.003 8.799 1.00 87.00 275 GLY A C 1
ATOM 1799 O O . GLY A 1 275 ? 12.445 0.409 9.647 1.00 87.00 275 GLY A O 1
ATOM 1800 N N . LEU A 1 276 ? 14.360 -0.639 9.123 1.00 84.12 276 LEU A N 1
ATOM 1801 C CA . LEU A 1 276 ? 14.663 -1.229 10.428 1.00 84.12 276 LEU A CA 1
ATOM 1802 C C . LEU A 1 276 ? 14.681 -0.224 11.587 1.00 84.12 276 LEU A C 1
ATOM 1804 O O . LEU A 1 276 ? 14.271 -0.583 12.689 1.00 84.12 276 LEU A O 1
ATOM 1808 N N . LEU A 1 277 ? 15.173 1.006 11.385 1.00 74.88 277 LEU A N 1
ATOM 1809 C CA . LEU A 1 277 ? 15.326 1.977 12.476 1.00 74.88 277 LEU A CA 1
ATOM 1810 C C . LEU A 1 277 ? 14.104 2.895 12.613 1.00 74.88 277 LEU A C 1
ATOM 1812 O O . LEU A 1 277 ? 13.491 2.926 13.676 1.00 74.88 277 LEU A O 1
ATOM 1816 N N . LEU A 1 278 ? 13.756 3.629 11.550 1.00 72.06 278 LEU A N 1
ATOM 1817 C CA . LEU A 1 278 ? 12.727 4.688 11.534 1.00 72.06 278 LEU A CA 1
ATOM 1818 C C . LEU A 1 278 ? 11.716 4.499 10.389 1.00 72.06 278 LEU A C 1
ATOM 1820 O O . LEU A 1 278 ? 11.303 5.463 9.747 1.00 72.06 278 LEU A O 1
ATOM 1824 N N . GLY A 1 279 ? 11.356 3.256 10.076 1.00 82.19 279 GLY A N 1
ATOM 1825 C CA . GLY A 1 279 ? 10.479 2.960 8.952 1.00 82.19 279 GLY A CA 1
ATOM 1826 C C . GLY A 1 279 ? 9.054 2.625 9.347 1.00 82.19 279 GLY A C 1
ATOM 1827 O O . GLY A 1 279 ? 8.822 1.670 10.081 1.00 82.19 279 GLY A O 1
ATOM 1828 N N . ARG A 1 280 ? 8.081 3.377 8.835 1.00 88.44 280 ARG A N 1
ATOM 1829 C CA . ARG A 1 280 ? 6.673 3.001 8.971 1.00 88.44 280 ARG A CA 1
ATOM 1830 C C . ARG A 1 280 ? 6.322 1.922 7.944 1.00 88.44 280 ARG A C 1
ATOM 1832 O O . ARG A 1 280 ? 6.676 2.071 6.779 1.00 88.44 280 ARG A O 1
ATOM 1839 N N . GLY A 1 281 ? 5.605 0.880 8.348 1.00 91.88 281 GLY A N 1
ATOM 1840 C CA . GLY A 1 281 ? 5.014 -0.066 7.404 1.00 91.88 281 GLY A CA 1
ATOM 1841 C C . GLY A 1 281 ? 3.914 0.578 6.555 1.00 91.88 281 GLY A C 1
ATOM 1842 O O . GLY A 1 281 ? 3.206 1.483 7.011 1.00 91.88 281 GLY A O 1
ATOM 1843 N N . GLY A 1 282 ? 3.777 0.123 5.314 1.00 94.44 282 GLY A N 1
ATOM 1844 C CA . GLY A 1 282 ? 2.715 0.550 4.413 1.00 94.44 282 GLY A CA 1
ATOM 1845 C C . GLY A 1 282 ? 1.356 0.037 4.873 1.00 94.44 282 GLY A C 1
ATOM 1846 O O . GLY A 1 282 ? 1.255 -1.063 5.408 1.00 94.44 282 GLY A O 1
ATOM 1847 N N . ASP A 1 283 ? 0.301 0.827 4.696 1.00 95.44 283 ASP A N 1
ATOM 1848 C CA . ASP A 1 283 ? -1.059 0.359 4.981 1.00 95.44 283 ASP A CA 1
ATOM 1849 C C . ASP A 1 283 ? -1.494 -0.657 3.898 1.00 95.44 283 ASP A C 1
ATOM 1851 O O . ASP A 1 283 ? -1.073 -0.556 2.744 1.00 95.44 283 ASP A O 1
ATOM 1855 N N . GLY A 1 284 ? -2.314 -1.639 4.271 1.00 95.81 284 GLY A N 1
ATOM 1856 C CA . GLY A 1 284 ? -2.873 -2.613 3.333 1.00 95.81 284 GLY A CA 1
ATOM 1857 C C . GLY A 1 284 ? -3.937 -1.992 2.427 1.00 95.81 284 GLY A C 1
ATOM 1858 O O . GLY A 1 284 ? -4.608 -1.025 2.796 1.00 95.81 284 GLY A O 1
ATOM 1859 N N . GLY A 1 285 ? -4.103 -2.557 1.237 1.00 96.44 285 GLY A N 1
ATOM 1860 C CA . GLY A 1 285 ? -5.101 -2.148 0.260 1.00 96.44 285 GLY A CA 1
ATOM 1861 C C . GLY A 1 285 ? -6.499 -2.641 0.619 1.00 96.44 285 GLY A C 1
ATOM 1862 O O . GLY A 1 285 ? -6.676 -3.720 1.179 1.00 96.44 285 GLY A O 1
ATOM 1863 N N . ILE A 1 286 ? -7.527 -1.862 0.288 1.00 95.50 286 ILE A N 1
ATOM 1864 C CA . ILE A 1 286 ? -8.922 -2.297 0.450 1.00 95.50 286 ILE A CA 1
ATOM 1865 C C . ILE A 1 286 ? -9.251 -3.432 -0.531 1.00 95.50 286 ILE A C 1
ATOM 1867 O O . ILE A 1 286 ? -8.788 -3.404 -1.666 1.00 95.50 286 ILE A O 1
ATOM 1871 N N . GLY A 1 287 ? -10.052 -4.414 -0.117 1.00 93.81 287 GLY A N 1
ATOM 1872 C CA . GLY A 1 287 ? -10.622 -5.399 -1.045 1.00 93.81 287 GLY A CA 1
ATOM 1873 C C . GLY A 1 287 ? -11.763 -4.801 -1.871 1.00 93.81 287 GLY A C 1
ATOM 1874 O O . GLY A 1 287 ? -12.394 -3.833 -1.438 1.00 93.81 287 GLY A O 1
ATOM 1875 N N . GLY A 1 288 ? -12.040 -5.391 -3.035 1.00 93.00 288 GLY A N 1
ATOM 1876 C CA . GLY A 1 288 ? -13.249 -5.105 -3.814 1.00 93.00 288 GLY A CA 1
ATOM 1877 C C . GLY A 1 288 ? -14.510 -5.630 -3.119 1.00 93.00 288 GLY A C 1
ATOM 1878 O O . GLY A 1 288 ? -14.432 -6.265 -2.066 1.00 93.00 288 GLY A O 1
ATOM 1879 N N . GLU A 1 289 ? -15.697 -5.405 -3.685 1.00 89.81 289 GLU A N 1
ATOM 1880 C CA . GLU A 1 289 ? -16.955 -5.882 -3.079 1.00 89.81 289 GLU A CA 1
ATOM 1881 C C . GLU A 1 289 ? -16.949 -7.395 -2.759 1.00 89.81 289 GLU A C 1
ATOM 1883 O O . GLU A 1 289 ? -16.990 -8.246 -3.643 1.00 89.81 289 GLU A O 1
ATOM 1888 N N . GLY A 1 290 ? -16.922 -7.747 -1.468 1.00 82.38 290 GLY A N 1
ATOM 1889 C CA . GLY A 1 290 ? -16.839 -9.139 -0.998 1.00 82.38 290 GLY A CA 1
ATOM 1890 C C . GLY A 1 290 ? -15.415 -9.707 -0.902 1.00 82.38 290 GLY A C 1
ATOM 1891 O O . GLY A 1 290 ? -15.244 -10.797 -0.356 1.00 82.38 290 GLY A O 1
ATOM 1892 N N . GLY A 1 291 ? -14.412 -8.963 -1.367 1.00 88.56 291 GLY A N 1
ATOM 1893 C CA . GLY A 1 291 ? -12.992 -9.251 -1.203 1.00 88.56 291 GLY A CA 1
ATOM 1894 C C . GLY A 1 291 ? -12.469 -8.871 0.185 1.00 88.56 291 GLY A C 1
ATOM 1895 O O . GLY A 1 291 ? -12.998 -7.987 0.866 1.00 88.56 291 GLY A O 1
ATOM 1896 N N . VAL A 1 292 ? -11.415 -9.558 0.625 1.00 91.56 292 VAL A N 1
ATOM 1897 C CA . VAL A 1 292 ? -10.722 -9.247 1.885 1.00 91.56 292 VAL A CA 1
ATOM 1898 C C . VAL A 1 292 ? -9.767 -8.067 1.694 1.00 91.56 292 VAL A C 1
ATOM 1900 O O . VAL A 1 292 ? -9.179 -7.912 0.630 1.00 91.56 292 VAL A O 1
ATOM 1903 N N . GLY A 1 293 ? -9.607 -7.216 2.707 1.00 92.12 293 GLY A N 1
ATOM 1904 C CA . GLY A 1 293 ? -8.554 -6.196 2.691 1.00 92.12 293 GLY A CA 1
ATOM 1905 C C . GLY A 1 293 ? -7.176 -6.800 2.968 1.00 92.12 293 GLY A C 1
ATOM 1906 O O . GLY A 1 293 ? -7.082 -7.832 3.631 1.00 92.12 293 GLY A O 1
ATOM 1907 N N . GLY A 1 294 ? -6.127 -6.139 2.487 1.00 93.88 294 GLY A N 1
ATOM 1908 C CA . GLY A 1 294 ? -4.740 -6.528 2.716 1.00 93.88 294 GLY A CA 1
ATOM 1909 C C . GLY A 1 294 ? -4.248 -6.204 4.126 1.00 93.88 294 GLY A C 1
ATOM 1910 O O . GLY A 1 294 ? -4.791 -5.350 4.845 1.00 93.88 294 GLY A O 1
ATOM 1911 N N . PHE A 1 295 ? -3.192 -6.885 4.544 1.00 93.00 295 PHE A N 1
ATOM 1912 C CA . PHE A 1 295 ? -2.495 -6.629 5.797 1.00 93.00 295 PHE A CA 1
ATOM 1913 C C . PHE A 1 295 ? -1.629 -5.374 5.715 1.00 93.00 295 PHE A C 1
ATOM 1915 O O . PHE A 1 295 ? -1.193 -4.953 4.647 1.00 93.00 295 PHE A O 1
ATOM 1922 N N . GLY A 1 296 ? -1.399 -4.742 6.865 1.00 92.12 296 GLY A N 1
ATOM 1923 C CA . GLY A 1 296 ? -0.407 -3.680 6.966 1.00 92.12 296 GLY A CA 1
ATOM 1924 C C . GLY A 1 296 ? 0.999 -4.273 6.986 1.00 92.12 296 GLY A C 1
ATOM 1925 O O . GLY A 1 296 ? 1.220 -5.351 7.534 1.00 92.12 296 GLY A O 1
ATOM 1926 N N . GLY A 1 297 ? 1.962 -3.558 6.418 1.00 92.25 297 GLY A N 1
ATOM 1927 C CA . GLY A 1 297 ? 3.362 -3.948 6.473 1.00 92.25 297 GLY A CA 1
ATOM 1928 C C . GLY A 1 297 ? 3.972 -3.740 7.858 1.00 92.25 297 GLY A C 1
ATOM 1929 O O . GLY A 1 297 ? 3.543 -2.883 8.637 1.00 92.25 297 GLY A O 1
ATOM 1930 N N . ALA A 1 298 ? 5.023 -4.497 8.163 1.00 90.06 298 ALA A N 1
ATOM 1931 C CA . ALA A 1 298 ? 5.760 -4.342 9.413 1.00 90.06 298 ALA A CA 1
ATOM 1932 C C . ALA A 1 298 ? 6.451 -2.968 9.496 1.00 90.06 298 ALA A C 1
ATOM 1934 O O . ALA A 1 298 ? 6.978 -2.467 8.504 1.00 90.06 298 ALA A O 1
ATOM 1935 N N . GLY A 1 299 ? 6.472 -2.367 10.686 1.00 86.00 299 GLY A N 1
ATOM 1936 C CA . GLY A 1 299 ? 7.296 -1.192 10.983 1.00 86.00 299 GLY A CA 1
ATOM 1937 C C . GLY A 1 299 ? 8.697 -1.570 11.476 1.00 86.00 299 GLY A C 1
ATOM 1938 O O . GLY A 1 299 ? 8.962 -2.715 11.842 1.00 86.00 299 GLY A O 1
ATOM 1939 N N . GLY A 1 300 ? 9.596 -0.589 11.504 1.00 80.31 300 GLY A N 1
ATOM 1940 C CA . GLY A 1 300 ? 10.904 -0.678 12.150 1.00 80.31 300 GLY A CA 1
ATOM 1941 C C . GLY A 1 300 ? 10.844 -0.504 13.665 1.00 80.31 300 GLY A C 1
ATOM 1942 O O . GLY A 1 300 ? 9.798 -0.248 14.247 1.00 80.31 300 GLY A O 1
ATOM 1943 N N . TRP A 1 301 ? 12.002 -0.556 14.321 1.00 74.88 301 TRP A N 1
ATOM 1944 C CA . TRP A 1 301 ? 12.124 -0.489 15.781 1.00 74.88 301 TRP A CA 1
ATOM 1945 C C . TRP A 1 301 ? 11.479 0.759 16.408 1.00 74.88 301 TRP A C 1
ATOM 1947 O O . TRP A 1 301 ? 10.906 0.676 17.493 1.00 74.88 301 TRP A O 1
ATOM 1957 N N . LEU A 1 302 ? 11.554 1.906 15.726 1.00 74.06 302 LEU A N 1
ATOM 1958 C CA . LEU A 1 302 ? 10.891 3.157 16.121 1.00 74.06 302 LEU A CA 1
ATOM 1959 C C . LEU A 1 302 ? 9.758 3.554 15.162 1.00 74.06 302 LEU A C 1
ATOM 1961 O O . LEU A 1 302 ? 9.222 4.656 15.270 1.00 74.06 302 LEU A O 1
ATOM 1965 N N . GLY A 1 303 ? 9.427 2.696 14.197 1.00 71.81 303 GLY A N 1
ATOM 1966 C CA . GLY A 1 303 ? 8.428 2.962 13.172 1.00 71.81 303 GLY A CA 1
ATOM 1967 C C . GLY A 1 303 ? 7.127 2.216 13.442 1.00 71.81 303 GLY A C 1
ATOM 1968 O O . GLY A 1 303 ? 7.130 1.058 13.844 1.00 71.81 303 GLY A O 1
ATOM 1969 N N . ALA A 1 304 ? 5.990 2.874 13.213 1.00 80.44 304 ALA A N 1
ATOM 1970 C CA . ALA A 1 304 ? 4.694 2.214 13.349 1.00 80.44 304 ALA A CA 1
ATOM 1971 C C . ALA A 1 304 ? 4.481 1.180 12.230 1.00 80.44 304 ALA A C 1
ATOM 1973 O O . ALA A 1 304 ? 4.906 1.392 11.095 1.00 80.44 304 ALA A O 1
ATOM 1974 N N . ALA A 1 305 ? 3.773 0.093 12.522 1.00 86.44 305 ALA A N 1
ATOM 1975 C CA . ALA A 1 305 ? 3.284 -0.797 11.477 1.00 86.44 305 ALA A CA 1
ATOM 1976 C C . ALA A 1 305 ? 2.183 -0.124 10.631 1.00 86.44 305 ALA A C 1
ATOM 1978 O O . ALA A 1 305 ? 1.585 0.900 11.005 1.00 86.44 305 ALA A O 1
ATOM 1979 N N . GLY A 1 306 ? 1.948 -0.703 9.459 1.00 88.31 306 GLY A N 1
ATOM 1980 C CA . GLY A 1 306 ? 0.838 -0.355 8.590 1.00 88.31 306 GLY A CA 1
ATOM 1981 C C . GLY A 1 306 ? -0.507 -0.725 9.207 1.00 88.31 306 GLY A C 1
ATOM 1982 O O . GLY A 1 306 ? -0.617 -1.673 9.977 1.00 88.31 306 GLY A O 1
ATOM 1983 N N . ILE A 1 307 ? -1.552 0.018 8.853 1.00 90.81 307 ILE A N 1
ATOM 1984 C CA . ILE A 1 307 ? -2.931 -0.374 9.146 1.00 90.81 307 ILE A CA 1
ATOM 1985 C C . ILE A 1 307 ? -3.349 -1.408 8.100 1.00 90.81 307 ILE A C 1
ATOM 1987 O O . ILE A 1 307 ? -3.300 -1.130 6.905 1.00 90.81 307 ILE A O 1
ATOM 1991 N N . SER A 1 308 ? -3.785 -2.583 8.546 1.00 90.94 308 SER A N 1
ATOM 1992 C CA . SER A 1 308 ? -4.511 -3.522 7.696 1.00 90.94 308 SER A CA 1
ATOM 1993 C C . SER A 1 308 ? -5.864 -2.949 7.276 1.00 90.94 308 SER A C 1
ATOM 1995 O O . SER A 1 308 ? -6.566 -2.338 8.080 1.00 90.94 308 SER A O 1
ATOM 1997 N N . ALA A 1 309 ? -6.231 -3.185 6.020 1.00 89.38 309 ALA A N 1
ATOM 1998 C CA . ALA A 1 309 ? -7.577 -2.955 5.513 1.00 89.38 309 ALA A CA 1
ATOM 1999 C C . ALA A 1 309 ? -8.526 -4.136 5.797 1.00 89.38 309 ALA A C 1
ATOM 2001 O O . ALA A 1 309 ? -9.729 -4.033 5.544 1.00 89.38 309 ALA A O 1
ATOM 2002 N N . ALA A 1 310 ? -8.013 -5.259 6.313 1.00 85.44 310 ALA A N 1
ATOM 2003 C CA . ALA A 1 310 ? -8.847 -6.297 6.897 1.00 85.44 310 ALA A CA 1
ATOM 2004 C C . ALA A 1 310 ? -9.458 -5.781 8.216 1.00 85.44 310 ALA A C 1
ATOM 2006 O O . ALA A 1 310 ? -8.774 -5.114 8.994 1.00 85.44 310 ALA A O 1
ATOM 2007 N N . PRO A 1 311 ? -10.736 -6.085 8.498 1.00 89.19 311 PRO A N 1
ATOM 2008 C CA . PRO A 1 311 ? -11.406 -5.575 9.688 1.00 89.19 311 PRO A CA 1
ATOM 2009 C C . PRO A 1 311 ? -10.784 -6.133 10.974 1.00 89.19 311 PRO A C 1
ATOM 2011 O O . PRO A 1 311 ? -10.524 -7.335 11.077 1.00 89.19 311 PRO A O 1
ATOM 2014 N N . TYR A 1 312 ? -10.626 -5.289 11.994 1.00 93.62 312 TYR A N 1
ATOM 2015 C CA . TYR A 1 312 ? -10.179 -5.690 13.335 1.00 93.62 312 TYR A CA 1
ATOM 2016 C C . TYR A 1 312 ? -11.327 -6.175 14.226 1.00 93.62 312 TYR A C 1
ATOM 2018 O O . TYR A 1 312 ? -11.110 -6.937 15.172 1.00 93.62 312 TYR A O 1
ATOM 2026 N N . VAL A 1 313 ? -12.561 -5.753 13.939 1.00 94.94 313 VAL A N 1
ATOM 2027 C CA . VAL A 1 313 ? -13.756 -6.092 14.718 1.00 94.94 313 VAL A CA 1
ATOM 2028 C C . VAL A 1 313 ? -14.670 -7.002 13.905 1.00 94.94 313 VAL A C 1
ATOM 2030 O O . VAL A 1 313 ? -15.265 -6.590 12.909 1.00 94.94 313 VAL A O 1
ATOM 2033 N N . ALA A 1 314 ? -14.839 -8.245 14.361 1.00 94.19 314 ALA A N 1
ATOM 2034 C CA . ALA A 1 314 ? -15.718 -9.224 13.728 1.00 94.19 314 ALA A CA 1
ATOM 2035 C C . ALA A 1 314 ? -17.193 -8.873 13.962 1.00 94.19 314 ALA A C 1
ATOM 2037 O O . ALA A 1 314 ? -18.002 -8.838 13.033 1.00 94.19 314 ALA A O 1
ATOM 2038 N N . ASN A 1 315 ? -17.545 -8.604 15.222 1.00 94.88 315 ASN A N 1
ATOM 2039 C CA . ASN A 1 315 ? -18.919 -8.364 15.646 1.00 94.88 315 ASN A CA 1
ATOM 2040 C C . ASN A 1 315 ? -18.983 -7.475 16.896 1.00 94.88 315 ASN A C 1
ATOM 2042 O O . ASN A 1 315 ? -18.032 -7.388 17.671 1.00 94.88 315 ASN A O 1
ATOM 2046 N N . THR A 1 316 ? -20.144 -6.868 17.125 1.00 96.75 316 THR A N 1
ATOM 2047 C CA . THR A 1 316 ? -20.464 -6.109 18.338 1.00 96.75 316 THR A CA 1
ATOM 2048 C C . THR A 1 316 ? -21.867 -6.453 18.815 1.00 96.75 316 THR A C 1
ATOM 2050 O O . THR A 1 316 ? -22.772 -6.577 17.991 1.00 96.75 316 THR A O 1
ATOM 2053 N N . GLN A 1 317 ? -22.077 -6.559 20.125 1.00 96.12 317 GLN A N 1
ATOM 2054 C CA . GLN A 1 317 ? -23.391 -6.868 20.685 1.00 96.12 317 GLN A CA 1
ATOM 2055 C C . GLN A 1 317 ? -23.662 -6.077 21.964 1.00 96.12 317 GLN A C 1
ATOM 2057 O O . GLN A 1 317 ? -22.939 -6.215 22.948 1.00 96.12 317 GLN A O 1
ATOM 2062 N N . TRP A 1 318 ? -24.753 -5.310 21.973 1.00 95.00 318 TRP A N 1
ATOM 2063 C CA . TRP A 1 318 ? -25.296 -4.735 23.200 1.00 95.00 318 TRP A CA 1
ATOM 2064 C C . TRP A 1 318 ? -26.012 -5.802 24.025 1.00 95.00 318 TRP A C 1
ATOM 2066 O O . TRP A 1 318 ? -26.868 -6.530 23.518 1.00 95.00 318 TRP A O 1
ATOM 2076 N N . VAL A 1 319 ? -25.685 -5.863 25.311 1.00 92.31 319 VAL A N 1
ATOM 2077 C CA . VAL A 1 319 ? -26.351 -6.708 26.301 1.00 92.31 319 VAL A CA 1
ATOM 2078 C C . VAL A 1 319 ? -26.707 -5.893 27.541 1.00 92.31 319 VAL A C 1
ATOM 2080 O O . VAL A 1 319 ? -26.085 -4.874 27.844 1.00 92.31 319 VAL A O 1
ATOM 2083 N N . SER A 1 320 ? -27.719 -6.348 28.275 1.00 89.69 320 SER A N 1
ATOM 2084 C CA . SER A 1 320 ? -28.005 -5.852 29.621 1.00 89.69 320 SER A CA 1
ATOM 2085 C C . SER A 1 320 ? -27.334 -6.772 30.632 1.00 89.69 320 SER A C 1
ATOM 2087 O O . SER A 1 320 ? -27.588 -7.977 30.629 1.00 89.69 320 SER A O 1
ATOM 2089 N N . TYR A 1 321 ? -26.498 -6.205 31.495 1.00 76.06 321 TYR A N 1
ATOM 2090 C CA . TYR A 1 321 ? -25.822 -6.921 32.568 1.00 76.06 321 TYR A CA 1
ATOM 2091 C C . TYR A 1 321 ? -26.030 -6.165 33.883 1.00 76.06 321 TYR A C 1
ATOM 2093 O O . TYR A 1 321 ? -25.652 -5.001 34.012 1.00 76.06 321 TYR A O 1
ATOM 2101 N N . GLN A 1 322 ? -26.660 -6.833 34.855 1.00 77.00 322 GLN A N 1
ATOM 2102 C CA . GLN A 1 322 ? -27.150 -6.214 36.096 1.00 77.00 322 GLN A CA 1
ATOM 2103 C C . GLN A 1 322 ? -28.023 -4.974 35.806 1.00 77.00 322 GLN A C 1
ATOM 2105 O O . GLN A 1 322 ? -28.975 -5.076 35.034 1.00 77.00 322 GLN A O 1
ATOM 2110 N N . ASP A 1 323 ? -27.705 -3.824 36.407 1.00 71.50 323 ASP A N 1
ATOM 2111 C CA . ASP A 1 323 ? -28.440 -2.560 36.262 1.00 71.50 323 ASP A CA 1
ATOM 2112 C C . ASP A 1 323 ? -27.907 -1.675 35.112 1.00 71.50 323 ASP A C 1
ATOM 2114 O O . ASP A 1 323 ? -28.303 -0.515 34.985 1.00 71.50 323 ASP A O 1
ATOM 2118 N N . GLY A 1 324 ? -26.998 -2.194 34.276 1.00 84.19 324 GLY A N 1
ATOM 2119 C CA . GLY A 1 324 ? -26.325 -1.437 33.221 1.00 84.19 324 GLY A CA 1
ATOM 2120 C C . GLY A 1 324 ? -26.331 -2.116 31.850 1.00 84.19 324 GLY A C 1
ATOM 2121 O O . GLY A 1 324 ? -26.688 -3.284 31.684 1.00 84.19 324 GLY A O 1
ATOM 2122 N N . THR A 1 325 ? -25.922 -1.361 30.834 1.00 91.44 325 THR A N 1
ATOM 2123 C CA . THR A 1 325 ? -25.658 -1.870 29.482 1.00 91.44 325 THR A CA 1
ATOM 2124 C C . THR A 1 325 ? -24.173 -2.175 29.312 1.00 91.44 325 THR A C 1
ATOM 2126 O O . THR A 1 325 ? -23.334 -1.460 29.859 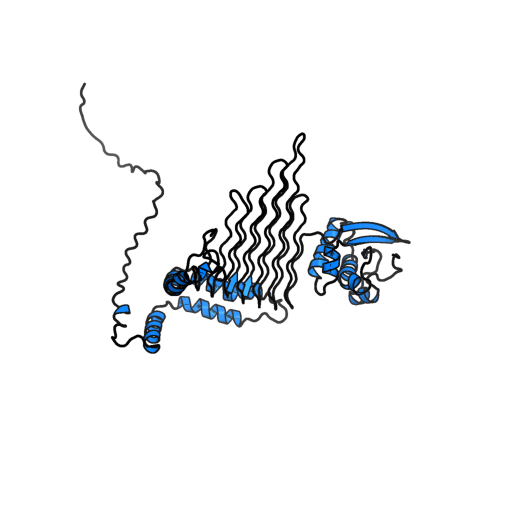1.00 91.44 325 THR A O 1
ATOM 2129 N N . SER A 1 326 ? -23.852 -3.205 28.535 1.00 93.38 326 SER A N 1
ATOM 2130 C CA . SER A 1 326 ? -22.491 -3.540 28.111 1.00 93.38 326 SER A CA 1
ATOM 2131 C C . SER A 1 326 ? -22.466 -3.752 26.603 1.00 93.38 326 SER A C 1
ATOM 2133 O O . SER A 1 326 ? -23.350 -4.406 26.044 1.00 93.38 326 SER A O 1
ATOM 2135 N N . LEU A 1 327 ? -21.472 -3.175 25.939 1.00 95.69 327 LEU A N 1
ATOM 2136 C CA . LEU A 1 327 ? -21.154 -3.443 24.549 1.00 95.69 327 LEU A CA 1
ATOM 2137 C C . LEU A 1 327 ? -20.034 -4.475 24.506 1.00 95.69 327 LEU A C 1
ATOM 2139 O O . LEU A 1 327 ? -18.889 -4.181 24.847 1.00 95.69 327 LEU A O 1
ATOM 2143 N N . ARG A 1 328 ? -20.360 -5.681 24.051 1.00 95.44 328 ARG A N 1
ATOM 2144 C CA . ARG A 1 328 ? -19.380 -6.736 23.802 1.00 95.44 328 ARG A CA 1
ATOM 2145 C C . ARG A 1 328 ? -18.779 -6.545 22.419 1.00 95.44 328 ARG A C 1
ATOM 2147 O O . ARG A 1 328 ? -19.511 -6.559 21.428 1.00 95.44 328 ARG A O 1
ATOM 2154 N N . VAL A 1 329 ? -17.463 -6.395 22.344 1.00 96.75 329 VAL A N 1
ATOM 2155 C CA . VAL A 1 329 ? -16.703 -6.295 21.096 1.00 96.75 329 VAL A CA 1
ATOM 2156 C C . VAL A 1 329 ? -15.962 -7.605 20.856 1.00 96.75 329 VAL A C 1
ATOM 2158 O O . VAL A 1 329 ? -15.223 -8.073 21.718 1.00 96.75 329 VAL A O 1
ATOM 2161 N N . TYR A 1 330 ? -16.175 -8.210 19.690 1.00 95.88 330 TYR A N 1
ATOM 2162 C CA . TYR A 1 330 ? -15.551 -9.467 19.284 1.00 95.88 330 TYR A CA 1
ATOM 2163 C C . TYR A 1 330 ? -14.470 -9.164 18.238 1.00 95.88 330 TYR A C 1
ATOM 2165 O O . TYR A 1 330 ? -14.828 -8.798 17.113 1.00 95.88 330 TYR A O 1
ATOM 2173 N N . PRO A 1 331 ? -13.173 -9.281 18.569 1.00 94.75 331 PRO A N 1
ATOM 2174 C CA . PRO A 1 331 ? -12.099 -9.024 17.613 1.00 94.75 331 PRO A CA 1
ATOM 2175 C C . PRO A 1 331 ? -11.982 -10.154 16.577 1.00 94.75 331 PRO A C 1
ATOM 2177 O O . PRO A 1 331 ? -12.288 -11.315 16.869 1.00 94.75 331 PRO A O 1
ATOM 2180 N N . THR A 1 332 ? -11.546 -9.809 15.362 1.00 93.25 332 THR A N 1
ATOM 2181 C CA . THR A 1 332 ? -11.109 -10.779 14.341 1.00 93.25 332 THR A CA 1
ATOM 2182 C C . THR A 1 332 ? -9.769 -11.407 14.730 1.00 93.25 332 THR A C 1
ATOM 2184 O O . THR A 1 332 ? -9.127 -10.973 15.684 1.00 93.25 332 THR A O 1
ATOM 2187 N N . GLU A 1 333 ? -9.312 -12.420 13.989 1.00 90.00 333 GLU A N 1
ATOM 2188 C CA . GLU A 1 333 ? -7.955 -12.957 14.162 1.00 90.00 333 GLU A CA 1
ATOM 2189 C C . GLU A 1 333 ? -6.890 -11.879 13.911 1.00 90.00 333 GLU A C 1
ATOM 2191 O O . GLU A 1 333 ? -5.995 -11.717 14.732 1.00 90.00 333 GLU A O 1
ATOM 2196 N N . THR A 1 334 ? -7.060 -11.050 12.875 1.00 88.56 334 THR A N 1
ATOM 2197 C CA . THR A 1 334 ? -6.215 -9.870 12.621 1.00 88.56 334 THR A CA 1
ATOM 2198 C C . THR A 1 334 ? -6.217 -8.903 13.806 1.00 88.56 334 THR A C 1
ATOM 2200 O O . THR A 1 334 ? -5.156 -8.498 14.269 1.00 88.56 334 THR A O 1
ATOM 2203 N N . GLY A 1 335 ? -7.397 -8.584 14.354 1.00 91.25 335 GLY A N 1
ATOM 2204 C CA . GLY A 1 335 ? -7.523 -7.744 15.547 1.00 91.25 335 GLY A CA 1
ATOM 2205 C C . GLY A 1 335 ? -6.811 -8.319 16.769 1.00 91.25 335 GLY A C 1
ATOM 2206 O O . GLY A 1 335 ? -6.206 -7.566 17.524 1.00 91.25 335 GLY A O 1
ATOM 2207 N N . ARG A 1 336 ? -6.838 -9.644 16.956 1.00 91.38 336 ARG A N 1
ATOM 2208 C CA . ARG A 1 336 ? -6.138 -10.313 18.064 1.00 91.38 336 ARG A CA 1
ATOM 2209 C C . ARG A 1 336 ? -4.629 -10.328 17.881 1.00 91.38 336 ARG A C 1
ATOM 2211 O O . ARG A 1 336 ? -3.922 -10.047 18.842 1.00 91.38 336 ARG A O 1
ATOM 2218 N N . THR A 1 337 ? -4.147 -10.633 16.679 1.00 88.38 337 THR A N 1
ATOM 2219 C CA . THR A 1 337 ? -2.712 -10.627 16.377 1.00 88.38 337 THR A CA 1
ATOM 2220 C C . THR A 1 337 ? -2.122 -9.242 16.625 1.00 88.38 337 THR A C 1
ATOM 2222 O O . THR A 1 337 ? -1.159 -9.124 17.371 1.00 88.38 337 THR A O 1
ATOM 2225 N N . GLU A 1 338 ? -2.749 -8.183 16.108 1.00 88.38 338 GLU A N 1
ATOM 2226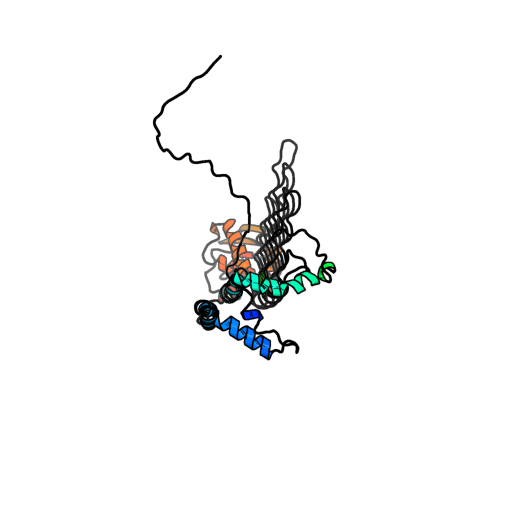 C CA . GLU A 1 338 ? -2.259 -6.810 16.295 1.00 88.38 338 GLU A CA 1
ATOM 2227 C C . GLU A 1 338 ? -2.385 -6.323 17.749 1.00 88.38 338 GLU A C 1
ATOM 2229 O O . GLU A 1 338 ? -1.491 -5.649 18.260 1.00 88.38 338 GLU A O 1
ATOM 2234 N N . ALA A 1 339 ? -3.461 -6.681 18.457 1.00 89.38 339 ALA A N 1
ATOM 2235 C CA . ALA A 1 339 ? -3.606 -6.389 19.888 1.00 89.38 339 ALA A CA 1
ATOM 2236 C C . ALA A 1 339 ? -2.574 -7.136 20.760 1.00 89.38 339 ALA A C 1
ATOM 2238 O O . ALA A 1 339 ? -2.251 -6.697 21.863 1.00 89.38 339 ALA A O 1
ATOM 2239 N N . GLY A 1 340 ? -2.053 -8.264 20.270 1.00 85.25 340 GLY A N 1
ATOM 2240 C CA . GLY A 1 340 ? -1.004 -9.050 20.918 1.00 85.25 340 GLY A CA 1
ATOM 2241 C C . GLY A 1 340 ? 0.410 -8.490 20.750 1.00 85.25 340 GLY A C 1
ATOM 2242 O O . GLY A 1 340 ? 1.330 -8.988 21.399 1.00 85.25 340 GLY A O 1
ATOM 2243 N N . GLU A 1 341 ? 0.598 -7.455 19.927 1.00 81.31 341 GLU A N 1
ATOM 2244 C CA . GLU A 1 341 ? 1.900 -6.840 19.667 1.00 81.31 341 GLU A CA 1
ATOM 2245 C C . GLU A 1 341 ? 2.047 -5.487 20.393 1.00 81.31 341 GLU A C 1
ATOM 2247 O O . GLU A 1 341 ? 1.105 -4.688 20.466 1.00 81.31 341 GLU A O 1
ATOM 2252 N N . PRO A 1 342 ? 3.228 -5.170 20.954 1.00 73.88 342 PRO A N 1
ATOM 2253 C CA . PRO A 1 342 ? 3.468 -3.868 21.561 1.00 73.88 342 PRO A CA 1
ATOM 2254 C C . PRO A 1 342 ? 3.506 -2.757 20.500 1.00 73.88 342 PRO A C 1
ATOM 2256 O O . PRO A 1 342 ? 4.051 -2.920 19.414 1.00 73.88 342 PRO A O 1
ATOM 2259 N N . GLY A 1 343 ? 2.988 -1.572 20.840 1.00 74.00 343 GLY A N 1
ATOM 2260 C CA . GLY A 1 343 ? 3.085 -0.384 19.978 1.00 74.00 343 GLY A CA 1
ATOM 2261 C C . GLY A 1 343 ? 1.997 -0.248 18.905 1.00 74.00 343 GLY A C 1
ATOM 2262 O O . GLY A 1 343 ? 2.068 0.671 18.094 1.00 74.00 343 GLY A O 1
ATOM 2263 N N . THR A 1 344 ? 0.949 -1.074 18.931 1.00 84.44 344 THR A N 1
ATOM 2264 C CA . THR A 1 344 ? -0.139 -1.079 17.930 1.00 84.44 344 THR A CA 1
ATOM 2265 C C . THR A 1 344 ? -1.306 -0.138 18.258 1.00 84.44 344 THR A C 1
ATOM 2267 O O . THR A 1 344 ? -2.442 -0.335 17.830 1.00 84.44 344 THR A O 1
ATOM 2270 N N . LEU A 1 345 ? -1.053 0.931 19.021 1.00 85.06 345 LEU A N 1
ATOM 2271 C CA . LEU A 1 345 ? -2.088 1.899 19.414 1.00 85.06 345 LEU A CA 1
ATOM 2272 C C . LEU A 1 345 ? -2.797 2.530 18.212 1.00 85.06 345 LEU A C 1
ATOM 2274 O O . LEU A 1 345 ? -3.996 2.781 18.272 1.00 85.06 345 LEU A O 1
ATOM 2278 N N . ARG A 1 346 ? -2.075 2.752 17.110 1.00 84.75 346 ARG A N 1
ATOM 2279 C CA . ARG A 1 346 ? -2.638 3.285 15.865 1.00 84.75 346 ARG A CA 1
ATOM 2280 C C . ARG A 1 346 ? -3.690 2.339 15.271 1.00 84.75 346 ARG A C 1
ATOM 2282 O O . ARG A 1 346 ? -4.746 2.799 14.845 1.00 84.75 346 ARG A O 1
ATOM 2289 N N . GLN A 1 347 ? -3.422 1.036 15.279 1.00 89.69 347 GLN A N 1
ATOM 2290 C CA . GLN A 1 347 ? -4.367 -0.003 14.875 1.00 89.69 347 GLN A CA 1
ATOM 2291 C C . GLN A 1 347 ? -5.541 -0.072 15.855 1.00 89.69 347 GLN A C 1
ATOM 2293 O O . GLN A 1 347 ? -6.684 -0.148 15.417 1.00 89.69 347 GLN A O 1
ATOM 2298 N N . GLY A 1 348 ? -5.290 0.085 17.160 1.00 91.94 348 GLY A N 1
ATOM 2299 C CA . GLY A 1 348 ? -6.341 0.200 18.173 1.00 91.94 348 GLY A CA 1
ATOM 2300 C C . GLY A 1 348 ? -7.297 1.374 17.926 1.00 91.94 348 GLY A C 1
ATOM 2301 O O . GLY A 1 348 ? -8.510 1.212 18.021 1.00 91.94 348 GLY A O 1
ATOM 2302 N N . GLU A 1 349 ? -6.799 2.547 17.531 1.00 93.44 349 GLU A N 1
ATOM 2303 C CA . GLU A 1 349 ? -7.665 3.670 17.132 1.00 93.44 349 GLU A CA 1
ATOM 2304 C C . GLU A 1 349 ? -8.493 3.348 15.882 1.00 93.44 349 GLU A C 1
ATOM 2306 O O . GLU A 1 349 ? -9.674 3.698 15.803 1.00 93.44 349 GLU A O 1
ATOM 2311 N N . HIS A 1 350 ? -7.897 2.656 14.908 1.00 92.12 350 HIS A N 1
ATOM 2312 C CA . HIS A 1 350 ? -8.619 2.221 13.715 1.00 92.12 350 HIS A CA 1
ATOM 2313 C C . HIS A 1 350 ? -9.722 1.216 14.070 1.00 92.12 350 HIS A C 1
ATOM 2315 O O . HIS A 1 350 ? -10.870 1.389 13.662 1.00 92.12 350 HIS A O 1
ATOM 2321 N N . ALA A 1 351 ? -9.419 0.233 14.916 1.00 94.94 351 ALA A N 1
ATOM 2322 C CA . ALA A 1 351 ? -10.384 -0.736 15.416 1.00 94.94 351 ALA A CA 1
ATOM 2323 C C . ALA A 1 351 ? -11.512 -0.061 16.218 1.00 94.94 351 ALA A C 1
ATOM 2325 O O . ALA A 1 351 ? -12.679 -0.420 16.062 1.00 94.94 351 ALA A O 1
ATOM 2326 N N . TRP A 1 352 ? -11.208 0.973 17.013 1.00 96.75 352 TRP A N 1
ATOM 2327 C CA . TRP A 1 352 ? -12.234 1.778 17.687 1.00 96.75 352 TRP A CA 1
ATOM 2328 C C . TRP A 1 352 ? -13.174 2.457 16.684 1.00 96.75 352 TRP A C 1
ATOM 2330 O O . TRP A 1 352 ? -14.394 2.453 16.869 1.00 96.75 352 TRP A O 1
ATOM 2340 N N . SER A 1 353 ? -12.635 2.979 15.579 1.00 94.88 353 SER A N 1
ATOM 2341 C CA . SER A 1 353 ? -13.453 3.575 14.519 1.00 94.88 353 SER A CA 1
ATOM 2342 C C . SER A 1 353 ? -14.426 2.567 13.889 1.00 94.88 353 SER A C 1
ATOM 2344 O O . SER A 1 353 ? -15.562 2.929 13.575 1.00 94.88 353 SER A O 1
ATOM 2346 N N . GLU A 1 354 ? -14.050 1.285 13.786 1.00 94.69 354 GLU A N 1
ATOM 2347 C CA . GLU A 1 354 ? -14.960 0.220 13.347 1.00 94.69 354 GLU A CA 1
ATOM 2348 C C . GLU A 1 354 ? -16.095 -0.020 14.351 1.00 94.69 354 GLU A C 1
ATOM 2350 O O . GLU A 1 354 ? -17.246 -0.214 13.943 1.00 94.69 354 GLU A O 1
ATOM 2355 N N . VAL A 1 355 ? -15.801 0.01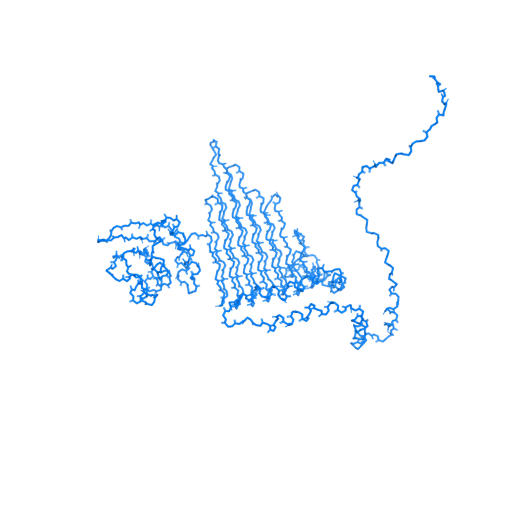6 15.658 1.00 97.31 355 VAL A N 1
ATOM 2356 C CA . VAL A 1 355 ? -16.816 -0.119 16.717 1.00 97.31 355 VAL A CA 1
ATOM 2357 C C . VAL A 1 355 ? -17.839 1.009 16.619 1.00 97.31 355 VAL A C 1
ATOM 2359 O O . VAL A 1 355 ? -19.040 0.729 16.585 1.00 97.31 355 VAL A O 1
ATOM 2362 N N . VAL A 1 356 ? -17.379 2.260 16.518 1.00 97.12 356 VAL A N 1
ATOM 2363 C CA . VAL A 1 356 ? -18.244 3.448 16.422 1.00 97.12 356 VAL A CA 1
ATOM 2364 C C . VAL A 1 356 ? -19.037 3.455 15.116 1.00 97.12 356 VAL A C 1
ATOM 2366 O O . VAL A 1 356 ? -20.225 3.769 15.118 1.00 97.12 356 VAL A O 1
ATOM 2369 N N . LYS A 1 357 ? -18.437 3.024 13.999 1.00 94.94 357 LYS A N 1
ATOM 2370 C CA . LYS A 1 357 ? -19.143 2.882 12.715 1.00 94.94 357 LYS A CA 1
ATOM 2371 C C . LYS A 1 357 ? -20.320 1.904 12.808 1.00 94.94 357 LYS A C 1
ATOM 2373 O O . LYS A 1 357 ? -21.345 2.128 12.169 1.00 94.94 357 LYS A O 1
ATOM 2378 N N . ARG A 1 358 ? -20.186 0.828 13.593 1.00 95.38 358 ARG A N 1
ATOM 2379 C CA . ARG A 1 358 ? -21.255 -0.162 13.835 1.00 95.38 358 ARG A CA 1
ATOM 2380 C C . ARG A 1 358 ? -22.251 0.294 14.906 1.00 95.38 358 ARG A C 1
ATOM 2382 O O . ARG A 1 358 ? -23.431 -0.021 14.802 1.00 95.38 358 ARG A O 1
ATOM 2389 N N . ASN A 1 359 ? -21.780 1.014 15.925 1.00 96.12 359 ASN A N 1
ATOM 2390 C CA . ASN A 1 359 ? -22.560 1.462 17.081 1.00 96.12 359 ASN A CA 1
ATOM 2391 C C . ASN A 1 359 ? -22.249 2.935 17.383 1.00 96.12 359 ASN A C 1
ATOM 2393 O O . ASN A 1 359 ? -21.456 3.210 18.285 1.00 96.12 359 ASN A O 1
ATOM 2397 N N . PRO A 1 360 ? -22.875 3.889 16.677 1.00 94.81 360 PRO A N 1
ATOM 2398 C CA . PRO A 1 360 ? -22.599 5.311 16.886 1.00 94.81 360 PRO A CA 1
ATOM 2399 C C . PRO A 1 360 ? -22.822 5.764 18.336 1.00 94.81 360 PRO A C 1
ATOM 2401 O O . PRO A 1 360 ? -22.072 6.582 18.856 1.00 94.81 360 PRO A O 1
ATOM 2404 N N . ASP A 1 361 ? -23.794 5.158 19.024 1.00 92.06 361 ASP A N 1
ATOM 2405 C CA . ASP A 1 361 ? -24.126 5.454 20.424 1.00 92.06 361 ASP A CA 1
ATOM 2406 C C . ASP A 1 361 ? -23.069 4.959 21.434 1.00 92.06 361 ASP A C 1
ATOM 2408 O O . ASP A 1 361 ? -23.178 5.236 22.627 1.00 92.06 361 ASP A O 1
ATOM 2412 N N . ALA A 1 362 ? -22.051 4.213 20.988 1.00 93.31 362 ALA A N 1
ATOM 2413 C CA . ALA A 1 362 ? -20.949 3.763 21.836 1.00 93.31 362 ALA A CA 1
ATOM 2414 C C . ALA A 1 362 ? -19.907 4.863 22.103 1.00 93.31 362 ALA A C 1
ATOM 2416 O O . ALA A 1 362 ? -19.122 4.720 23.044 1.00 93.31 362 ALA A O 1
ATOM 2417 N N . ASP A 1 363 ? -19.900 5.950 21.320 1.00 94.50 363 ASP A N 1
ATOM 2418 C CA . ASP A 1 363 ? -18.951 7.067 21.444 1.00 94.50 363 ASP A CA 1
ATOM 2419 C C . ASP A 1 363 ? -19.309 8.001 22.613 1.00 94.50 363 ASP A C 1
ATOM 2421 O O . ASP A 1 363 ? -19.644 9.177 22.470 1.00 94.50 363 ASP A O 1
ATOM 2425 N N . THR A 1 364 ? -19.296 7.425 23.814 1.00 93.31 364 THR A N 1
ATOM 2426 C CA . THR A 1 364 ? -19.536 8.119 25.081 1.00 93.31 364 THR A CA 1
ATOM 2427 C C . THR A 1 364 ? -18.243 8.204 25.898 1.00 93.31 364 THR A C 1
ATOM 2429 O O . THR A 1 364 ? -17.349 7.367 25.726 1.00 93.31 364 THR A O 1
ATOM 2432 N N . PRO A 1 365 ? -18.112 9.192 26.807 1.00 93.56 365 PRO A N 1
ATOM 2433 C CA . PRO A 1 365 ? -16.903 9.361 27.610 1.00 93.56 365 PRO A CA 1
ATOM 2434 C C . PRO A 1 365 ? -16.481 8.074 28.335 1.00 93.56 365 PRO A C 1
ATOM 2436 O O . PRO A 1 365 ? -17.275 7.482 29.061 1.00 93.56 365 PRO A O 1
ATOM 2439 N N . GLY A 1 366 ? -15.221 7.662 28.175 1.00 90.56 366 GLY A N 1
ATOM 2440 C CA . GLY A 1 366 ? -14.649 6.489 28.839 1.00 90.56 366 GLY A CA 1
ATOM 2441 C C . GLY A 1 366 ? -14.739 5.182 28.047 1.00 90.56 366 GLY A C 1
ATOM 2442 O O . GLY A 1 366 ? -13.996 4.253 28.357 1.00 90.56 366 GLY A O 1
ATOM 2443 N N . MET A 1 367 ? -15.613 5.063 27.040 1.00 94.75 367 MET A N 1
ATOM 2444 C CA . MET A 1 367 ? -15.754 3.821 26.255 1.00 94.75 367 MET A CA 1
ATOM 2445 C C . MET A 1 367 ? -14.539 3.565 25.359 1.00 94.75 367 MET A C 1
ATOM 2447 O O . MET A 1 367 ? -14.031 2.444 25.304 1.00 94.75 367 MET A O 1
ATOM 2451 N N . ARG A 1 368 ? -14.029 4.618 24.711 1.00 95.31 368 ARG A N 1
ATOM 2452 C CA . ARG A 1 368 ? -12.811 4.555 23.899 1.00 95.31 368 ARG A CA 1
ATOM 2453 C C . ARG A 1 368 ? -11.605 4.154 24.743 1.00 95.31 368 ARG A C 1
ATOM 2455 O O . ARG A 1 368 ? -10.817 3.308 24.339 1.00 95.31 368 ARG A O 1
ATOM 2462 N N . GLU A 1 369 ? -11.463 4.729 25.934 1.00 94.00 369 GLU A N 1
ATOM 2463 C CA . GLU A 1 369 ? -10.346 4.432 26.830 1.00 94.00 369 GLU A CA 1
ATOM 2464 C C . GLU A 1 369 ? -10.413 3.000 27.385 1.00 94.00 369 GLU A C 1
ATOM 2466 O O . GLU A 1 369 ? -9.375 2.347 27.497 1.00 94.00 369 GLU A O 1
ATOM 2471 N N . GLN A 1 370 ? -11.616 2.485 27.676 1.00 93.88 370 GLN A N 1
ATOM 2472 C CA . GLN A 1 370 ? -11.829 1.065 27.990 1.00 93.88 370 GLN A CA 1
ATOM 2473 C C . GLN A 1 370 ? -11.387 0.179 26.819 1.00 93.88 370 GLN A C 1
ATOM 2475 O O . GLN A 1 370 ? -10.602 -0.750 27.015 1.00 93.88 370 GLN A O 1
ATOM 2480 N N . PHE A 1 371 ? -11.824 0.495 25.595 1.00 95.50 371 PHE A N 1
ATOM 2481 C CA . PHE A 1 371 ? -11.477 -0.273 24.399 1.00 95.50 371 PHE A CA 1
ATOM 2482 C C . PHE A 1 371 ? -9.968 -0.308 24.154 1.00 95.50 371 PHE A C 1
ATOM 2484 O O . PHE A 1 371 ? -9.399 -1.383 23.997 1.00 95.50 371 PHE A O 1
ATOM 2491 N N . LEU A 1 372 ? -9.303 0.848 24.182 1.00 93.75 372 LEU A N 1
ATOM 2492 C CA . LEU A 1 372 ? -7.858 0.937 23.962 1.00 93.75 372 LEU A CA 1
ATOM 2493 C C . LEU A 1 372 ? -7.053 0.258 25.075 1.00 93.75 372 LEU A C 1
ATOM 2495 O O . LEU A 1 372 ? -5.939 -0.202 24.824 1.00 93.75 372 LEU A O 1
ATOM 2499 N N . CYS A 1 373 ? -7.593 0.186 26.293 1.00 91.50 373 CYS A N 1
ATOM 2500 C CA . CYS A 1 373 ? -6.999 -0.609 27.361 1.00 91.50 373 CYS A CA 1
ATOM 2501 C C . CYS A 1 373 ? -7.129 -2.111 27.062 1.00 91.50 373 CYS A C 1
ATOM 2503 O O . CYS A 1 373 ? -6.135 -2.829 27.152 1.00 91.50 373 CYS A O 1
ATOM 2505 N N . HIS A 1 374 ? -8.308 -2.593 26.643 1.00 93.19 374 HIS A N 1
ATOM 2506 C CA . HIS A 1 374 ? -8.464 -3.994 26.227 1.00 93.19 374 HIS A CA 1
ATOM 2507 C C . HIS A 1 374 ? -7.562 -4.332 25.038 1.00 93.19 374 HIS A C 1
ATOM 2509 O O . HIS A 1 374 ? -6.863 -5.335 25.098 1.00 93.19 374 HIS A O 1
ATOM 2515 N N . TRP A 1 375 ? -7.488 -3.466 24.026 1.00 93.12 375 TRP A N 1
ATOM 2516 C CA . TRP A 1 375 ? -6.578 -3.625 22.890 1.00 93.12 375 TRP A CA 1
ATOM 2517 C C . TRP A 1 375 ? -5.126 -3.829 23.336 1.00 93.12 375 TRP A C 1
ATOM 2519 O O . TRP A 1 375 ? -4.469 -4.757 22.894 1.00 93.12 375 TRP A O 1
ATOM 2529 N N . GLN A 1 376 ? -4.623 -2.990 24.245 1.00 87.94 376 GLN A N 1
ATOM 2530 C CA . GLN A 1 376 ? -3.218 -3.038 24.664 1.00 87.94 376 GLN A CA 1
ATOM 2531 C C . GLN A 1 376 ? -2.879 -4.170 25.631 1.00 87.94 376 GLN A C 1
ATOM 2533 O O . GLN A 1 376 ? -1.709 -4.516 25.755 1.00 87.94 376 GLN A O 1
ATOM 2538 N N . PHE A 1 377 ? -3.850 -4.673 26.398 1.00 86.25 377 PHE A N 1
ATOM 2539 C CA . PHE A 1 377 ? -3.545 -5.503 27.566 1.00 86.25 377 PHE A CA 1
ATOM 2540 C C . PHE A 1 377 ? -4.327 -6.810 27.642 1.00 86.25 377 PHE A C 1
ATOM 2542 O O . PHE A 1 377 ? -3.865 -7.729 28.319 1.00 86.25 377 PHE A O 1
ATOM 2549 N N . ALA A 1 378 ? -5.482 -6.936 26.982 1.00 87.00 378 ALA A N 1
ATOM 2550 C CA . ALA A 1 378 ? -6.308 -8.135 27.106 1.00 87.00 378 ALA A CA 1
ATOM 2551 C C . ALA A 1 378 ? -5.553 -9.380 26.631 1.00 87.00 378 ALA A C 1
ATOM 2553 O O . ALA A 1 378 ? -5.507 -10.360 27.370 1.00 87.00 378 ALA A O 1
ATOM 2554 N N . GLU A 1 379 ? -4.892 -9.315 25.472 1.00 87.38 379 GLU A N 1
ATOM 2555 C CA . GLU A 1 379 ? -4.161 -10.462 24.915 1.00 87.38 379 GLU A CA 1
ATOM 2556 C C . GLU A 1 379 ? -2.855 -10.784 25.668 1.00 87.38 379 GLU A C 1
ATOM 2558 O O . GLU A 1 379 ? -2.378 -11.911 25.601 1.00 87.38 379 GLU A O 1
ATOM 2563 N N . PHE A 1 380 ? -2.316 -9.857 26.471 1.00 81.56 380 PHE A N 1
ATOM 2564 C CA . PHE A 1 380 ? -1.149 -10.116 27.329 1.00 81.56 380 PHE A CA 1
ATOM 2565 C C . PHE A 1 380 ? -1.526 -10.674 28.705 1.00 81.56 380 PHE A C 1
ATOM 2567 O O . PHE A 1 380 ? -0.829 -11.529 29.252 1.00 81.56 380 PHE A O 1
ATOM 2574 N N . ILE A 1 381 ? -2.604 -10.156 29.302 1.00 80.62 381 ILE A N 1
ATOM 2575 C CA . ILE A 1 381 ? -2.992 -10.461 30.686 1.00 80.62 381 ILE A CA 1
ATOM 2576 C C . ILE A 1 381 ? -3.910 -11.686 30.739 1.00 80.62 381 ILE A C 1
ATOM 2578 O O . ILE A 1 381 ? -3.775 -12.522 31.633 1.00 80.62 381 ILE A O 1
ATOM 2582 N N . GLN A 1 382 ? -4.850 -11.797 29.800 1.00 81.81 382 GLN A N 1
ATOM 2583 C CA . GLN A 1 382 ? -5.824 -12.887 29.703 1.00 81.81 382 GLN A CA 1
ATOM 2584 C C . GLN A 1 382 ? -6.063 -13.233 28.219 1.00 81.81 382 GLN A C 1
ATOM 2586 O O . GLN A 1 382 ? -7.109 -12.876 27.670 1.00 81.81 382 GLN A O 1
ATOM 2591 N N . PRO A 1 383 ? -5.102 -13.919 27.570 1.00 83.75 383 PRO A N 1
ATOM 2592 C CA . PRO A 1 383 ? -5.183 -14.242 26.150 1.00 83.75 383 PRO A CA 1
ATOM 2593 C C . PRO A 1 383 ? -6.469 -14.991 25.790 1.00 83.75 383 PRO A C 1
ATOM 2595 O O . PRO A 1 383 ? -6.907 -15.881 26.525 1.00 83.75 383 PRO A O 1
ATOM 2598 N N . GLY A 1 384 ? -7.060 -14.660 24.642 1.00 83.62 384 GLY A N 1
ATOM 2599 C CA . GLY A 1 384 ? -8.220 -15.380 24.116 1.00 83.62 384 GLY A CA 1
ATOM 2600 C C . GLY A 1 384 ? -9.556 -15.048 24.788 1.00 83.62 384 GLY A C 1
ATOM 2601 O O . GLY A 1 384 ? -10.501 -15.835 24.677 1.00 83.62 384 GLY A O 1
ATOM 2602 N N . LYS A 1 385 ? -9.682 -13.883 25.449 1.00 85.19 385 LYS A N 1
ATOM 2603 C CA . LYS A 1 385 ? -10.996 -13.366 25.880 1.00 85.19 385 LYS A CA 1
ATOM 2604 C C . LYS A 1 385 ? -11.983 -13.413 24.717 1.00 85.19 385 LYS A C 1
ATOM 2606 O O . LYS A 1 385 ? -11.699 -12.915 23.624 1.00 85.19 385 LYS A O 1
ATOM 2611 N N . THR A 1 386 ? -13.160 -13.988 24.957 1.00 88.81 386 THR A N 1
ATOM 2612 C CA . THR A 1 386 ? -14.181 -14.139 23.909 1.00 88.81 386 THR A CA 1
ATOM 2613 C C . THR A 1 386 ? -14.657 -12.772 23.405 1.00 88.81 386 THR A C 1
ATOM 2615 O O . THR A 1 386 ? -14.749 -12.578 22.194 1.00 88.81 386 THR A O 1
ATOM 2618 N N . SER A 1 387 ? -14.878 -11.817 24.313 1.00 91.81 387 SER A N 1
ATOM 2619 C CA . SER A 1 387 ? -15.202 -10.425 23.995 1.00 91.81 387 SER A CA 1
ATOM 2620 C C . SER A 1 387 ? -14.464 -9.439 24.900 1.00 91.81 387 SER A C 1
ATOM 2622 O O . SER A 1 387 ? -14.081 -9.766 26.026 1.00 91.81 387 SER A O 1
ATOM 2624 N N . TRP A 1 388 ? -14.292 -8.217 24.402 1.00 92.94 388 TRP A N 1
ATOM 2625 C CA . TRP A 1 388 ? -13.902 -7.049 25.184 1.00 92.94 388 TRP A CA 1
ATOM 2626 C C . TRP A 1 388 ? -15.146 -6.229 25.480 1.00 92.94 388 TRP A C 1
ATOM 2628 O O . TRP A 1 388 ? -15.854 -5.796 24.571 1.00 92.94 388 TRP A O 1
ATOM 2638 N N . ASN A 1 389 ? -15.435 -6.066 26.759 1.00 92.62 389 ASN A N 1
ATOM 2639 C CA . ASN A 1 389 ? -16.688 -5.503 27.218 1.00 92.62 389 ASN A CA 1
ATOM 2640 C C . ASN A 1 389 ? -16.506 -4.057 27.637 1.00 92.62 389 ASN A C 1
ATOM 2642 O O . ASN A 1 389 ? -15.619 -3.768 28.439 1.00 92.62 389 ASN A O 1
ATOM 2646 N N . LEU A 1 390 ? -17.352 -3.189 27.090 1.00 93.88 390 LEU A N 1
ATOM 2647 C CA . LEU A 1 390 ? -17.304 -1.750 27.290 1.00 93.88 390 LEU A CA 1
ATOM 2648 C C . LEU A 1 390 ? -18.619 -1.281 27.907 1.00 93.88 390 LEU A C 1
ATOM 2650 O O . LEU A 1 390 ? -19.698 -1.559 27.380 1.00 93.88 390 LEU A O 1
ATOM 2654 N N . GLU A 1 391 ? -18.544 -0.549 29.010 1.00 92.50 391 GLU A N 1
ATOM 2655 C CA . GLU A 1 391 ? -19.726 -0.114 29.746 1.00 92.50 391 GLU A CA 1
ATOM 2656 C C . GLU A 1 391 ? -19.797 1.419 29.871 1.00 92.50 391 GLU A C 1
ATOM 2658 O O . GLU A 1 391 ? -18.908 2.027 30.477 1.00 92.50 391 GLU A O 1
ATOM 2663 N N . PRO A 1 392 ? -20.870 2.071 29.376 1.00 92.44 392 PRO A N 1
ATOM 2664 C CA . PRO A 1 392 ? -20.988 3.534 29.389 1.00 92.44 392 PRO A CA 1
ATOM 2665 C C . PRO A 1 392 ? -21.268 4.108 30.786 1.00 92.44 392 PRO A C 1
ATOM 2667 O O . PRO A 1 392 ? -21.141 5.307 31.009 1.00 92.44 392 PRO A O 1
ATOM 2670 N N . TRP A 1 393 ? -21.672 3.267 31.743 1.00 89.62 393 TRP A N 1
ATOM 2671 C CA . TRP A 1 393 ? -21.942 3.668 33.127 1.00 89.62 393 TRP A CA 1
ATOM 2672 C C . TRP A 1 393 ? -20.689 3.659 34.016 1.00 89.62 393 TRP A C 1
ATOM 2674 O O . TRP A 1 393 ? -20.760 4.085 35.172 1.00 89.62 393 TRP A O 1
ATOM 2684 N N . ARG A 1 394 ? -19.544 3.177 33.511 1.00 89.44 394 ARG A N 1
ATOM 2685 C CA . ARG A 1 394 ? -18.288 3.173 34.268 1.00 89.44 394 ARG A CA 1
ATOM 2686 C C . ARG A 1 394 ? -17.708 4.583 34.396 1.00 89.44 394 ARG A C 1
ATOM 2688 O O . ARG A 1 394 ? -17.855 5.402 33.491 1.00 89.44 394 ARG A O 1
ATOM 2695 N N . PRO A 1 395 ? -17.032 4.893 35.516 1.00 90.44 395 PRO A N 1
ATOM 2696 C CA . PRO A 1 395 ? -16.444 6.208 35.714 1.00 90.44 395 PRO A CA 1
ATOM 2697 C C . PRO A 1 395 ? -15.315 6.466 34.711 1.00 90.44 395 PRO A C 1
ATOM 2699 O O . PRO A 1 395 ? -14.469 5.603 34.471 1.00 90.44 395 PRO A O 1
ATOM 2702 N N . VAL A 1 396 ? -15.249 7.696 34.202 1.00 91.06 396 VAL A N 1
ATOM 2703 C CA . VAL A 1 396 ? -14.100 8.176 33.427 1.00 91.06 396 VAL A CA 1
ATOM 2704 C C . VAL A 1 396 ? -12.924 8.366 34.382 1.00 91.06 396 VAL A C 1
ATOM 2706 O O . VAL A 1 396 ? -12.976 9.190 35.298 1.00 91.06 396 VAL A O 1
ATOM 2709 N N . VAL A 1 397 ? -11.865 7.588 34.187 1.00 88.44 397 VAL A N 1
ATOM 2710 C CA . VAL A 1 397 ? -10.665 7.599 35.033 1.00 88.44 397 VAL A CA 1
ATOM 2711 C C . VAL A 1 397 ? -9.405 7.708 34.177 1.00 88.44 397 VAL A C 1
ATOM 2713 O O . VAL A 1 397 ? -9.451 7.574 32.958 1.00 88.44 397 VAL A O 1
ATOM 2716 N N . SER A 1 398 ? -8.259 7.956 34.814 1.00 86.12 398 SER A N 1
ATOM 2717 C CA . SER A 1 398 ? -6.971 7.981 34.110 1.00 86.12 398 SER A CA 1
ATOM 2718 C C . SER A 1 398 ? -6.625 6.617 33.495 1.00 86.12 398 SER A C 1
ATOM 2720 O O . SER A 1 398 ? -7.031 5.581 34.023 1.00 86.12 398 SER A O 1
ATOM 2722 N N . THR A 1 399 ? -5.795 6.591 32.448 1.00 78.31 399 THR A N 1
ATOM 2723 C CA . THR A 1 399 ? -5.286 5.346 31.835 1.00 78.31 399 THR A CA 1
ATOM 2724 C C . THR A 1 399 ? -4.636 4.413 32.861 1.00 78.31 399 THR A C 1
ATOM 2726 O O . THR A 1 399 ? -4.850 3.204 32.831 1.00 78.31 399 THR A O 1
ATOM 2729 N N . LEU A 1 400 ? -3.897 4.970 33.829 1.00 82.50 400 LEU A N 1
ATOM 2730 C CA . LEU A 1 400 ? -3.287 4.188 34.906 1.00 82.50 400 LEU A CA 1
ATOM 2731 C C . LEU A 1 400 ? -4.349 3.531 35.801 1.00 82.50 400 LEU A C 1
ATOM 2733 O O . LEU A 1 400 ? -4.197 2.386 36.218 1.00 82.50 400 LEU A O 1
ATOM 2737 N N . SER A 1 401 ? -5.438 4.248 36.082 1.00 85.25 401 SER A N 1
ATOM 2738 C CA . SER A 1 401 ? -6.568 3.717 36.843 1.00 85.25 401 SER A CA 1
ATOM 2739 C C . SER A 1 401 ? -7.343 2.655 36.062 1.00 85.25 401 SER A C 1
ATOM 2741 O O . SER A 1 401 ? -7.777 1.687 36.675 1.00 85.25 401 SER A O 1
ATOM 2743 N N . LEU A 1 402 ? -7.492 2.794 34.740 1.00 85.12 402 LEU A N 1
ATOM 2744 C CA . LEU A 1 402 ? -8.067 1.754 33.878 1.00 85.12 402 LEU A CA 1
ATOM 2745 C C . LEU A 1 402 ? -7.255 0.460 33.977 1.00 85.12 402 LEU A C 1
ATOM 2747 O O . LEU A 1 402 ? -7.808 -0.581 34.324 1.00 85.12 402 LEU A O 1
ATOM 2751 N N . LEU A 1 403 ? -5.937 0.542 33.779 1.00 82.56 403 LEU A N 1
ATOM 2752 C CA . LEU A 1 403 ? -5.044 -0.616 33.851 1.00 82.56 403 LEU A CA 1
ATOM 2753 C C . LEU A 1 403 ? -5.069 -1.285 35.234 1.00 82.56 403 LEU A C 1
ATOM 2755 O O . LEU A 1 403 ? -5.181 -2.505 35.334 1.00 82.56 403 LEU A O 1
ATOM 2759 N N . ALA A 1 404 ? -5.033 -0.491 36.310 1.00 83.75 404 ALA A N 1
ATOM 2760 C CA . ALA A 1 404 ? -5.095 -1.001 37.681 1.00 83.75 404 ALA A CA 1
ATOM 2761 C C . ALA A 1 404 ? -6.409 -1.739 38.010 1.00 83.75 404 ALA A C 1
ATOM 2763 O O . ALA A 1 404 ? -6.460 -2.477 38.991 1.00 83.75 404 ALA A O 1
ATOM 2764 N N . ASN A 1 405 ? -7.459 -1.539 37.207 1.00 82.50 405 ASN A N 1
ATOM 2765 C CA . ASN A 1 405 ? -8.773 -2.157 37.373 1.00 82.50 405 ASN A CA 1
ATOM 2766 C C . ASN A 1 405 ? -9.150 -3.057 36.181 1.00 82.50 405 ASN A C 1
ATOM 2768 O O . ASN A 1 405 ? -10.327 -3.170 35.859 1.00 82.50 405 ASN A O 1
ATOM 2772 N N . GLY A 1 406 ? -8.171 -3.664 35.497 1.00 82.19 406 GLY A N 1
ATOM 2773 C CA . GLY A 1 406 ? -8.452 -4.657 34.450 1.00 82.19 406 GLY A CA 1
ATOM 2774 C C . GLY A 1 406 ? -9.175 -4.091 33.223 1.00 82.19 406 GLY A C 1
ATOM 2775 O O . GLY A 1 406 ? -9.915 -4.810 32.561 1.00 82.19 406 GLY A O 1
ATOM 2776 N N . CYS A 1 407 ? -8.968 -2.804 32.933 1.00 87.38 407 CYS A N 1
ATOM 2777 C CA . CYS A 1 407 ? -9.612 -2.033 31.866 1.00 87.38 407 CYS A CA 1
ATOM 2778 C C . CYS A 1 407 ? -11.093 -1.693 32.078 1.00 87.38 407 CYS A C 1
ATOM 2780 O O . CYS A 1 407 ? -11.607 -0.864 31.336 1.00 87.38 407 CYS A O 1
ATOM 2782 N N . ASN A 1 408 ? -11.739 -2.214 33.127 1.00 83.19 408 ASN A N 1
ATOM 2783 C CA . ASN A 1 408 ? -13.163 -2.023 33.413 1.00 83.19 408 ASN A CA 1
ATOM 2784 C C . ASN A 1 408 ? -13.387 -1.524 34.864 1.00 83.19 408 ASN A C 1
ATOM 2786 O O . ASN A 1 408 ? -13.774 -2.284 35.753 1.00 83.19 408 ASN A O 1
ATOM 2790 N N . PRO A 1 409 ? -13.166 -0.225 35.154 1.00 82.00 409 PRO A N 1
ATOM 2791 C CA . PRO A 1 409 ? -13.192 0.318 36.512 1.00 82.00 409 PRO A CA 1
ATOM 2792 C C . PRO A 1 409 ? -14.607 0.421 37.103 1.00 82.00 409 PRO A C 1
ATOM 2794 O O . PRO A 1 409 ? -15.605 0.508 36.393 1.00 82.00 409 PRO A O 1
ATOM 2797 N N . GLY A 1 410 ? -14.697 0.485 38.434 1.00 69.31 410 GLY A N 1
ATOM 2798 C CA . GLY A 1 410 ? -15.898 0.973 39.128 1.00 69.31 410 GLY A CA 1
ATOM 2799 C C . GLY A 1 410 ? -17.061 -0.011 39.303 1.00 69.31 410 GLY A C 1
ATOM 2800 O O . GLY A 1 410 ? -18.134 0.423 39.711 1.00 69.31 410 GLY A O 1
ATOM 2801 N N . GLY A 1 411 ? -16.883 -1.311 39.050 1.00 71.44 411 GLY A N 1
ATOM 2802 C CA . GLY A 1 411 ? -17.944 -2.303 39.268 1.00 71.44 411 GLY A CA 1
ATOM 2803 C C . GLY A 1 411 ? -17.531 -3.729 38.917 1.00 71.44 411 GLY A C 1
ATOM 2804 O O . GLY A 1 411 ? -16.460 -3.935 38.350 1.00 71.44 411 GLY A O 1
ATOM 2805 N N . ALA A 1 412 ? -18.384 -4.704 39.248 1.00 71.31 412 ALA A N 1
ATOM 2806 C CA . ALA A 1 412 ? -18.164 -6.104 38.888 1.00 71.31 412 ALA A CA 1
ATOM 2807 C C . ALA A 1 412 ? -18.060 -6.269 37.362 1.00 71.31 412 ALA A C 1
ATOM 2809 O O . ALA A 1 412 ? -18.788 -5.624 36.604 1.00 71.31 412 ALA A O 1
ATOM 2810 N N . GLU A 1 413 ? -17.153 -7.134 36.916 1.00 70.06 413 GLU A N 1
ATOM 2811 C CA . GLU A 1 413 ? -17.069 -7.509 35.507 1.00 70.06 413 GLU A CA 1
ATOM 2812 C C . GLU A 1 413 ? -18.204 -8.472 35.142 1.00 70.06 413 GLU A C 1
ATOM 2814 O O . GLU A 1 413 ? -18.707 -9.231 35.981 1.00 70.06 413 GLU A O 1
ATOM 2819 N N . GLU A 1 414 ? -18.635 -8.411 33.885 1.00 68.12 414 GLU A N 1
ATOM 2820 C CA . GLU A 1 414 ? -19.466 -9.463 33.313 1.00 68.12 414 GLU A CA 1
ATOM 2821 C C . GLU A 1 414 ? -18.615 -10.744 33.183 1.00 68.12 414 GLU A C 1
ATOM 2823 O O . GLU A 1 414 ? -17.520 -10.672 32.625 1.00 68.12 414 GLU A O 1
ATOM 2828 N N . PRO A 1 415 ? -19.042 -11.892 33.748 1.00 65.06 415 PRO A N 1
ATOM 2829 C CA . PRO A 1 415 ? -18.256 -13.120 33.710 1.00 65.06 415 PRO A CA 1
ATOM 2830 C C . PRO A 1 415 ? -18.264 -13.760 32.318 1.00 65.06 415 PRO A C 1
ATOM 2832 O O . PRO A 1 415 ? -19.318 -13.824 31.680 1.00 65.06 415 PRO A O 1
ATOM 2835 N N . PHE A 1 416 ? -17.111 -14.313 31.917 1.00 57.50 416 PHE A N 1
ATOM 2836 C CA . PHE A 1 416 ? -16.932 -15.144 30.720 1.00 57.50 416 PHE A CA 1
ATOM 2837 C C . PHE A 1 416 ? -16.029 -16.336 31.001 1.00 57.50 416 PHE A C 1
ATOM 2839 O O . PHE A 1 416 ? -14.878 -16.104 31.439 1.00 57.50 416 PHE A O 1
#